Protein AF-A0A2E5R6F6-F1 (afdb_monomer_lite)

Sequence (595 aa):
MSEFTCKECGKKYKREFYYKKHLKEKHGIDIDEEEEKDIRYTVADFFCGAGGFSEGFYQAGFEVVISVDNWKPAIETHDLNHPNCNAILMNILDLDTPEKIDQYIPDTDIIIGSPPCISFSNSNKSGKADKTLGIKLINQYLKIVLWKLNKGKCKYWIMENVPNSIDYIKDKYTWKELGLPGSGPDLKVPIKEKLLASDYGAPQDRIRAVCGNFPLPEITKKKLKIVDIFNMLGPPLNNTKDKFIDILYNKEITNITDHLYDTEIREIDWKKSKQLKTDHGYMGKMSFPDDTNRPSRTVMATMSSSTRESIIFNKEEEDNKYRTPTIRELSCFMGFPLEYQFSGNNDTTKHKQIGNAVCPPLAKALGISILKKDNINIKNPLERDIKQADYNLNGRKLKIKEISKKSIYSKYHLHVPYLKINQFRVELENLNSNIFKYKNITDIQKELTNNNIIFNKNDKKEFLTYKLLDIIDNPFEWNVLIHKGSGKKAKKCYITFNDLDKYLKDINLDEIKNKLPSIKIDPLQFQKANCRIETNYINPDNLLEKIKLLVEEYCNDTNLTDIIECKDLFNNDNIIIPKKIILAQYLIDYFLNKD

Foldseek 3Di:
DDWDADPVPRDIDPDVVVVQVCCCVPVVDDDDPPCPDLDAFEEEEELCFLNQLVLLLLQLAHHDAEYEDQDVLRLVLNCLVNVNHHYDNDDLVVCVALVSLVVHPPQTQEYEYEQDPLQFDPVPPVPPRDNVVSVSSVLSSVLSVQSSVVVVNHDWYKYKYAPRCLVVDDQWDACVNSPYPDHDDIFGWPDWDWDAVQQLAFLERGIIIMIIDAFDFHGDPDGHFLVNVCVQPPAQAPDPDQWGQWPQQRDIDRDFFWRNEDQWAAPQQLVQLQCQQDQVVQVDHADVQHDRGGRHYQQALADGSRHPNFHKDAHPPDPPIIGGHILQSLCSSLPHTSLRDRDDDDPSSSSNSSNSHHRSSSSNRRSNRRCVVVVHDRDGRDDDDSDDDPHGNRPDYDPHDDDDFDQPPDWDKDWDGPQAPPQKTKIKTLVPWPLPVQDDQVSLVVVCVVVVHDDDPPDDSRRSSVSSCVPRPLPRDIWMWIWGHDDPPIRIDTCDLVNLVVVCVVDDPVVLLVPADEDDDDPDVPVVPSRDPDDDDDDPVVVVNLLRHVCNVPVPPDDPVCLSVPSDWDDDDPDTDRSVVSSVSVVVVVVVVPD

Secondary structure (DSSP, 8-state):
-PPEE-TTT--EESSHHHHHHHHHHHH-----TT-------EEEEET-TTTHHHHHHHTTT-EEEEEEES-HHHHHHHHHH-TTSEEEE--GGG--SHHHHHHHS---SEEEE----TTT-GGGTTS---HHHHHHHHHHHHHHHHHHHTTS---EEEEEE-TTSGGG--SEE-TTTTT-SS--PPEE--EEEEEEGGGGT-SEE-EEEEEEE-PPPPPPS----HHHHHHHH--SSS---S-EE-TTT--EE---SSSSSB-BPPHHHHHHHHHHHHS-TTS----SSPPSSSPEE---SS--SSSSS---EEETTEEEEEEPPPHHHHHHHHT--TT----SSSHHHHHHHHHHSPPHHHHHHHHHHHHHHTTPPPPPPPP---PPPS---TTPBP-----PPPPTT---EEEPTT---TTEEEEEE-TT-GGGG--SHHHHHHHHHHTT----TT--HHHHHHHHHHHH-SS--PEEEEEESSGGGSEEEEE-HHHHHHHGGGS-HHHHHTT-------STTGGGTTT----PPPPHHHHHHHHHHHHHHHSSSS-HHHHHS--PEEEETTEEEEHHHHHHHHHHHHHHS--

Structure (mmCIF, N/CA/C/O backbone):
data_AF-A0A2E5R6F6-F1
#
_entry.id   AF-A0A2E5R6F6-F1
#
loop_
_atom_site.group_PDB
_atom_site.id
_atom_site.type_symbol
_atom_site.label_atom_id
_atom_site.label_alt_id
_atom_site.label_comp_id
_atom_site.label_asym_id
_atom_site.label_entity_id
_atom_site.label_seq_id
_atom_site.pdbx_PDB_ins_code
_atom_site.Cartn_x
_atom_site.Cartn_y
_atom_site.Cartn_z
_atom_site.occupancy
_atom_site.B_iso_or_equiv
_atom_site.auth_seq_id
_atom_site.auth_comp_id
_atom_site.auth_asym_id
_atom_site.auth_atom_id
_atom_site.pdbx_PDB_model_num
ATOM 1 N N . MET A 1 1 ? -25.850 26.510 12.304 1.00 48.97 1 MET A N 1
ATOM 2 C CA . MET A 1 1 ? -26.650 25.700 13.252 1.00 48.97 1 MET A CA 1
ATOM 3 C C . MET A 1 1 ? -28.067 26.240 13.241 1.00 48.97 1 MET A C 1
ATOM 5 O O . MET A 1 1 ? -28.217 27.455 13.259 1.00 48.97 1 MET A O 1
ATOM 9 N N . SER A 1 2 ? -29.071 25.373 13.174 1.00 56.44 2 SER A N 1
ATOM 10 C CA . SER A 1 2 ? -30.489 25.737 13.266 1.00 56.44 2 SER A CA 1
ATOM 11 C C . SER A 1 2 ? -30.874 26.127 14.701 1.00 56.44 2 SER A C 1
ATOM 13 O O . SER A 1 2 ? -30.396 25.527 15.664 1.00 56.44 2 SER A O 1
ATOM 15 N N . GLU A 1 3 ? -31.744 27.132 14.852 1.00 73.81 3 GLU A N 1
ATOM 16 C CA . GLU A 1 3 ? -32.412 27.429 16.125 1.00 73.81 3 GLU A CA 1
ATOM 17 C C . GLU A 1 3 ? -33.819 26.827 16.124 1.00 73.81 3 GLU A C 1
ATOM 19 O O . GLU A 1 3 ? -34.647 27.154 15.276 1.00 73.81 3 GLU A O 1
ATOM 24 N N . PHE A 1 4 ? -34.103 25.976 17.105 1.00 77.69 4 PHE A N 1
ATOM 25 C CA . PHE A 1 4 ? -35.397 25.328 17.282 1.00 77.69 4 PHE A CA 1
ATOM 26 C C . PHE A 1 4 ? -36.217 26.144 18.281 1.00 77.69 4 PHE A C 1
ATOM 28 O O . PHE A 1 4 ? -35.769 26.360 19.407 1.00 77.69 4 PHE A O 1
ATOM 35 N N . THR A 1 5 ? -37.396 26.622 17.883 1.00 83.69 5 THR A N 1
ATOM 36 C CA . THR A 1 5 ? -38.276 27.419 18.756 1.00 83.69 5 THR A CA 1
ATOM 37 C C . THR A 1 5 ? -39.478 26.580 19.166 1.00 83.69 5 THR A C 1
ATOM 39 O O . THR A 1 5 ? -40.201 26.085 18.304 1.00 83.69 5 THR A O 1
ATOM 42 N N . CYS A 1 6 ? -39.702 26.426 20.471 1.00 74.38 6 CYS A N 1
ATOM 43 C CA . CYS A 1 6 ? -40.884 25.745 20.984 1.00 74.38 6 CYS A CA 1
ATOM 44 C C . CYS A 1 6 ? -42.134 26.591 20.725 1.00 74.38 6 CYS A C 1
ATOM 46 O O . CYS A 1 6 ? -42.214 27.725 21.199 1.00 74.38 6 CYS A O 1
ATOM 48 N N . LYS A 1 7 ? -43.103 26.038 19.987 1.00 79.19 7 LYS A N 1
ATOM 49 C CA . LYS A 1 7 ? -44.353 26.733 19.639 1.00 79.19 7 LYS A CA 1
ATOM 50 C C . LYS A 1 7 ? -45.212 27.033 20.874 1.00 79.19 7 LYS A C 1
ATOM 52 O O . LYS A 1 7 ? -45.780 28.113 20.955 1.00 79.19 7 LYS A O 1
ATOM 57 N N . GLU A 1 8 ? -45.191 26.143 21.865 1.00 74.56 8 GLU A N 1
ATOM 58 C CA . GLU A 1 8 ? -46.005 26.243 23.086 1.00 74.56 8 GLU A CA 1
ATOM 59 C C . GLU A 1 8 ? -45.511 27.292 24.095 1.00 74.56 8 GLU A C 1
ATOM 61 O O . GLU A 1 8 ? -46.284 27.772 24.920 1.00 74.56 8 GLU A O 1
ATOM 66 N N . CYS A 1 9 ? -44.215 27.629 24.093 1.00 81.56 9 CYS A N 1
ATOM 67 C CA . CYS A 1 9 ? -43.615 28.471 25.142 1.00 81.56 9 CYS A CA 1
ATOM 68 C C . CYS A 1 9 ? -42.614 29.529 24.643 1.00 81.56 9 CYS A C 1
ATOM 70 O O . CYS A 1 9 ? -41.976 30.207 25.450 1.00 81.56 9 CYS A O 1
ATOM 72 N N . GLY A 1 10 ? -42.409 29.641 23.327 1.00 79.81 10 GLY A N 1
ATOM 73 C CA . GLY A 1 10 ? -41.510 30.610 22.689 1.00 79.81 10 GLY A CA 1
ATOM 74 C C . GLY A 1 10 ? -40.007 30.398 22.926 1.00 79.81 10 GLY A C 1
ATOM 75 O O . GLY A 1 10 ? -39.193 31.124 22.353 1.00 79.81 10 GLY A O 1
ATOM 76 N N . LYS A 1 11 ? -39.593 29.424 23.751 1.00 73.56 11 LYS A N 1
ATOM 77 C CA . LYS A 1 11 ? -38.170 29.204 24.061 1.00 73.56 11 LYS A CA 1
ATOM 78 C C . LYS A 1 11 ? -37.391 28.697 22.851 1.00 73.56 11 LYS A C 1
ATOM 80 O O . LYS A 1 11 ? -37.807 27.757 22.174 1.00 73.56 11 LYS A O 1
ATOM 85 N N . LYS A 1 12 ? -36.220 29.300 22.635 1.00 80.19 12 LYS A N 1
ATOM 86 C CA . LYS A 1 12 ? -35.262 28.945 21.584 1.00 80.19 12 LYS A CA 1
ATOM 87 C C . LYS A 1 12 ? -34.166 28.014 22.096 1.00 80.19 12 LYS A C 1
ATOM 89 O O . LYS A 1 12 ? -33.599 28.236 23.163 1.00 80.19 12 LYS A O 1
ATOM 94 N N . TYR A 1 13 ? -33.809 27.031 21.277 1.00 77.81 13 TYR A N 1
ATOM 95 C CA . TYR A 1 13 ? -32.800 26.014 21.556 1.00 77.81 13 TYR A CA 1
ATOM 96 C C . TYR A 1 13 ? -31.814 25.916 20.389 1.00 77.81 13 TYR A C 1
ATOM 98 O O . TYR A 1 13 ? -32.203 25.660 19.253 1.00 77.81 13 TYR A O 1
ATOM 106 N N . LYS A 1 14 ? -30.514 26.073 20.669 1.00 68.56 14 LYS A N 1
ATOM 107 C CA . LYS A 1 14 ? -29.436 25.996 19.657 1.00 68.56 14 LYS A CA 1
ATOM 108 C C . LYS A 1 14 ? -28.988 24.564 19.319 1.00 68.56 14 LYS A C 1
ATOM 110 O O . LYS A 1 14 ? -28.033 24.375 18.572 1.00 68.56 14 LYS A O 1
ATOM 115 N N . ARG A 1 15 ? -29.640 23.557 19.910 1.00 61.88 15 ARG A N 1
ATOM 116 C CA . ARG A 1 15 ? -29.484 22.127 19.606 1.00 61.88 15 ARG A CA 1
ATOM 117 C C . ARG A 1 15 ? -30.831 21.441 19.780 1.00 61.88 15 ARG A C 1
ATOM 119 O O . ARG A 1 15 ? -31.467 21.604 20.822 1.00 61.88 15 ARG A O 1
ATOM 126 N N . GLU A 1 16 ? -31.207 20.636 18.798 1.00 75.44 16 GLU A N 1
ATOM 127 C CA . GLU A 1 16 ? -32.473 19.903 18.752 1.00 75.44 16 GLU A CA 1
ATOM 128 C C . GLU A 1 16 ? -32.701 19.015 19.981 1.00 75.44 16 GLU A C 1
ATOM 130 O O . GLU A 1 16 ? -33.800 18.986 20.522 1.00 75.44 16 GLU A O 1
ATOM 135 N N . PHE A 1 17 ? -31.648 18.368 20.494 1.00 69.31 17 PHE A N 1
ATOM 136 C CA . PHE A 1 17 ? -31.716 17.532 21.697 1.00 69.31 17 PHE A CA 1
ATOM 137 C C . PHE A 1 17 ? -32.341 18.252 22.903 1.00 69.31 17 PHE A C 1
ATOM 139 O O . PHE A 1 17 ? -33.172 17.672 23.595 1.00 69.31 17 PHE A O 1
ATOM 146 N N . TYR A 1 18 ? -31.995 19.522 23.145 1.00 70.12 18 TYR A N 1
ATOM 147 C CA . TYR A 1 18 ? -32.580 20.283 24.255 1.00 70.12 18 TYR A CA 1
ATOM 148 C C . TYR A 1 18 ? -34.036 20.687 23.987 1.00 70.12 18 TYR A C 1
ATOM 150 O O . TYR A 1 18 ? -34.795 20.853 24.938 1.00 70.12 18 TYR A O 1
ATOM 158 N N . TYR A 1 19 ? -34.434 20.803 22.717 1.00 80.31 19 TYR A N 1
ATOM 159 C CA . TYR A 1 19 ? -35.819 21.042 22.321 1.00 80.31 19 TYR A CA 1
ATOM 160 C C . TYR A 1 19 ? -36.676 19.773 22.461 1.00 80.31 19 TYR A C 1
ATOM 162 O O . TYR A 1 19 ? -37.652 19.800 23.208 1.00 80.31 19 TYR A O 1
ATOM 170 N N . LYS A 1 20 ? -36.263 18.645 21.857 1.00 71.62 20 LYS A N 1
ATOM 171 C CA . LYS A 1 20 ? -36.901 17.322 22.022 1.00 71.62 20 LYS A CA 1
ATOM 172 C C . LYS A 1 20 ? -37.016 16.952 23.515 1.00 71.62 20 LYS A C 1
ATOM 174 O O . LYS A 1 20 ? -38.093 16.590 23.979 1.00 71.62 20 LYS A O 1
ATOM 179 N N . LYS A 1 21 ? -35.955 17.171 24.309 1.00 73.69 21 LYS A N 1
ATOM 180 C CA . LYS A 1 21 ? -35.983 16.995 25.774 1.00 73.69 21 LYS A CA 1
ATOM 181 C C . LYS A 1 21 ? -37.002 17.914 26.471 1.00 73.69 21 LYS A C 1
ATOM 183 O O . LYS A 1 21 ? -37.737 17.451 27.338 1.00 73.69 21 LYS A O 1
ATOM 188 N N . HIS A 1 22 ? -37.062 19.197 26.106 1.00 79.38 22 HIS A N 1
ATOM 189 C CA . HIS A 1 22 ? -38.002 20.147 26.706 1.00 79.38 22 HIS A CA 1
ATOM 190 C C . HIS A 1 22 ? -39.470 19.801 26.414 1.00 79.38 22 HIS A C 1
ATOM 192 O O . HIS A 1 22 ? -40.296 19.921 27.318 1.00 79.38 22 HIS A O 1
ATOM 198 N N . LEU A 1 23 ? -39.789 19.341 25.198 1.00 78.19 23 LEU A N 1
ATOM 199 C CA . LEU A 1 23 ? -41.136 18.880 24.844 1.00 78.19 23 LEU A CA 1
ATOM 200 C C . LEU A 1 23 ? -41.586 17.726 25.750 1.00 78.19 23 LEU A C 1
ATOM 202 O O . LEU A 1 23 ? -42.640 17.833 26.381 1.00 78.19 23 LEU A O 1
ATOM 206 N N . LYS A 1 24 ? -40.749 16.695 25.920 1.00 77.19 24 LYS A N 1
ATOM 207 C CA . LYS A 1 24 ? -41.048 15.569 26.818 1.00 77.19 24 LYS A CA 1
ATOM 208 C C . LYS A 1 24 ? -41.180 16.009 28.284 1.00 77.19 24 LYS A C 1
ATOM 210 O O . LYS A 1 24 ? -42.174 15.698 28.929 1.00 77.19 24 LYS A O 1
ATOM 215 N N . GLU A 1 25 ? -40.232 16.794 28.807 1.00 79.38 25 GLU A N 1
ATOM 216 C CA . GLU A 1 25 ? -40.215 17.215 30.224 1.00 79.38 25 GLU A CA 1
ATOM 217 C C . GLU A 1 25 ? -41.275 18.263 30.619 1.00 79.38 25 GLU A C 1
ATOM 219 O O . GLU A 1 25 ? -41.544 18.422 31.812 1.00 79.38 25 GLU A O 1
ATOM 224 N N . LYS A 1 26 ? -41.834 19.033 29.673 1.00 83.06 26 LYS A N 1
ATOM 225 C CA . LYS A 1 26 ? -42.786 20.121 29.988 1.00 83.06 26 LYS A CA 1
ATOM 226 C C . LYS A 1 26 ? -44.141 20.057 29.306 1.00 83.06 26 LYS A C 1
ATOM 228 O O . LYS A 1 26 ? -45.059 20.692 29.814 1.00 83.06 26 LYS A O 1
ATOM 233 N N . HIS A 1 27 ? -44.274 19.304 28.223 1.00 80.31 27 HIS A N 1
ATOM 234 C CA . HIS A 1 27 ? -45.523 19.198 27.471 1.00 80.31 27 HIS A CA 1
ATOM 235 C C . HIS A 1 27 ? -46.036 17.752 27.383 1.00 80.31 27 HIS A C 1
ATOM 237 O O . HIS A 1 27 ? -47.132 17.540 26.880 1.00 80.31 27 HIS A O 1
ATOM 243 N N . GLY A 1 28 ? -45.278 16.763 27.882 1.00 75.50 28 GLY A N 1
ATOM 244 C CA . GLY A 1 28 ? -45.665 15.346 27.842 1.00 75.50 28 GLY A CA 1
ATOM 245 C C . GLY A 1 28 ? -45.705 14.755 26.430 1.00 75.50 28 GLY A C 1
ATOM 246 O O . GLY A 1 28 ? -46.181 13.640 26.253 1.00 75.50 28 GLY A O 1
ATOM 247 N N . ILE A 1 29 ? -45.213 15.500 25.436 1.00 72.31 29 ILE A N 1
ATOM 248 C CA . ILE A 1 29 ? -45.151 15.073 24.042 1.00 72.31 29 ILE A CA 1
ATOM 249 C C . ILE A 1 29 ? -43.945 14.150 23.909 1.00 72.31 29 ILE A C 1
ATOM 251 O O . ILE A 1 29 ? -42.802 14.617 23.858 1.00 72.31 29 ILE A O 1
ATOM 255 N N . ASP A 1 30 ? -44.211 12.850 23.858 1.00 56.91 30 ASP A N 1
ATOM 256 C CA . ASP A 1 30 ? -43.298 11.931 23.197 1.00 56.91 30 ASP A CA 1
ATOM 257 C C . ASP A 1 30 ? -43.394 12.114 21.680 1.00 56.91 30 ASP A C 1
ATOM 259 O O . ASP A 1 30 ? -44.448 12.429 21.128 1.00 56.91 30 ASP A O 1
ATOM 263 N N . ILE A 1 31 ? -42.245 11.990 21.025 1.00 62.41 31 ILE A N 1
ATOM 264 C CA . ILE A 1 31 ? -42.116 11.972 19.570 1.00 62.41 31 ILE A CA 1
ATOM 265 C C . ILE A 1 31 ? -41.752 10.526 19.261 1.00 62.41 31 ILE A C 1
ATOM 267 O O . ILE A 1 31 ? -40.707 10.074 19.730 1.00 62.41 31 ILE A O 1
ATOM 271 N N . ASP A 1 32 ? -42.652 9.817 18.579 1.00 46.94 32 ASP A N 1
ATOM 272 C CA . ASP A 1 32 ? -42.696 8.351 18.566 1.00 46.94 32 ASP A CA 1
ATOM 273 C C . ASP A 1 32 ? -41.395 7.661 18.118 1.00 46.94 32 ASP A C 1
ATOM 275 O O . ASP A 1 32 ? -40.579 8.200 17.362 1.00 46.94 32 ASP A O 1
ATOM 279 N N . GLU A 1 33 ? -41.212 6.434 18.611 1.00 46.69 33 GLU A N 1
ATOM 280 C CA . GLU A 1 33 ? -39.986 5.639 18.496 1.00 46.69 33 GLU A CA 1
ATOM 281 C C . GLU A 1 33 ? -39.770 5.029 17.095 1.00 46.69 33 GLU A C 1
ATOM 283 O O . GLU A 1 33 ? -39.700 3.813 16.949 1.00 46.69 33 GLU A O 1
ATOM 288 N N . GLU A 1 34 ? -39.597 5.859 16.059 1.00 38.50 34 GLU A N 1
ATOM 289 C CA . GLU A 1 34 ? -39.063 5.392 14.763 1.00 38.50 34 GLU A CA 1
ATOM 290 C C . GLU A 1 34 ? -38.005 6.315 14.114 1.00 38.50 34 GLU A C 1
ATOM 292 O O . GLU A 1 34 ? -37.638 6.156 12.952 1.00 38.50 34 GLU A O 1
ATOM 297 N N . GLU A 1 35 ? -37.382 7.207 14.896 1.00 38.53 35 GLU A N 1
ATOM 298 C CA . GLU A 1 35 ? -35.980 7.578 14.638 1.00 38.53 35 GLU A CA 1
ATOM 299 C C . GLU A 1 35 ? -35.060 6.467 15.193 1.00 38.53 35 GLU A C 1
ATOM 301 O O . GLU A 1 35 ? -34.463 6.625 16.266 1.00 38.53 35 GLU A O 1
ATOM 306 N N . GLU A 1 36 ? -34.889 5.354 14.455 1.00 42.25 36 GLU A N 1
ATOM 307 C CA . GLU A 1 36 ? -33.694 4.506 14.627 1.00 42.25 36 GLU A CA 1
ATOM 308 C C . GLU A 1 36 ? -32.490 5.391 14.289 1.00 42.25 36 GLU A C 1
ATOM 310 O O . GLU A 1 36 ? -32.128 5.574 13.125 1.00 42.25 36 GLU A O 1
ATOM 315 N N . LYS A 1 37 ? -31.915 6.033 15.316 1.00 43.56 37 LYS A N 1
ATOM 316 C CA . LYS A 1 37 ? -30.793 6.961 15.151 1.00 43.56 37 LYS A CA 1
ATOM 317 C C . LYS A 1 37 ? -29.739 6.306 14.279 1.00 43.56 37 LYS A C 1
ATOM 319 O O . LYS A 1 37 ? -29.372 5.156 14.527 1.00 43.56 37 LYS A O 1
ATOM 324 N N . ASP A 1 38 ? -29.186 7.066 13.334 1.00 57.81 38 ASP A N 1
ATOM 325 C CA . ASP A 1 38 ? -28.107 6.586 12.475 1.00 57.81 38 ASP A CA 1
ATOM 326 C C . ASP A 1 38 ? -26.776 6.485 13.250 1.00 57.81 38 ASP A C 1
ATOM 328 O O . ASP A 1 38 ? -25.795 7.173 12.983 1.00 57.81 38 ASP A O 1
ATOM 332 N N . ILE A 1 39 ? -26.764 5.624 14.271 1.00 71.75 39 ILE A N 1
ATOM 333 C CA . ILE A 1 39 ? -25.604 5.264 15.064 1.00 71.75 39 ILE A CA 1
ATOM 334 C C . ILE A 1 39 ? -24.675 4.518 14.119 1.00 71.75 39 ILE A C 1
ATOM 336 O O . ILE A 1 39 ? -24.951 3.393 13.687 1.00 71.75 39 ILE A O 1
ATOM 340 N N . ARG A 1 40 ? -23.584 5.193 13.784 1.00 89.94 40 ARG A N 1
ATOM 341 C CA . ARG A 1 40 ? -22.429 4.649 13.087 1.00 89.94 40 ARG A CA 1
ATOM 342 C C . ARG A 1 40 ? -21.291 4.585 14.082 1.00 89.94 40 ARG A C 1
ATOM 344 O O . ARG A 1 40 ? -21.157 5.439 14.956 1.00 89.94 40 ARG A O 1
ATOM 351 N N . TYR A 1 41 ? -20.478 3.550 13.963 1.00 95.75 41 TYR A N 1
ATOM 352 C CA . TYR A 1 41 ? -19.262 3.461 14.751 1.00 95.75 41 TYR A CA 1
ATOM 353 C C . TYR A 1 41 ? -18.222 4.442 14.216 1.00 95.75 41 TYR A C 1
ATOM 355 O O . TYR A 1 41 ? -17.967 4.504 13.011 1.00 95.75 41 TYR A O 1
ATOM 363 N N . THR A 1 42 ? -17.644 5.210 15.137 1.00 97.19 42 THR A N 1
ATOM 364 C CA . THR A 1 42 ? -16.679 6.269 14.837 1.00 97.19 42 THR A CA 1
ATOM 365 C C . THR A 1 42 ? -15.251 5.729 14.852 1.00 97.19 42 THR A C 1
ATOM 367 O O . THR A 1 42 ? -14.877 4.969 15.749 1.00 97.19 42 THR A O 1
ATOM 370 N N . VAL A 1 43 ? -14.446 6.119 13.863 1.00 98.31 43 VAL A N 1
ATOM 371 C CA . VAL A 1 43 ? -13.118 5.547 13.591 1.00 98.31 43 VAL A CA 1
ATOM 372 C C . VAL A 1 43 ? -12.037 6.627 13.590 1.00 98.31 43 VAL A C 1
ATOM 374 O O . VAL A 1 43 ? -12.220 7.690 12.992 1.00 98.31 43 VAL A O 1
ATOM 377 N N . ALA A 1 44 ? -10.901 6.328 14.223 1.00 98.50 44 ALA A N 1
ATOM 378 C CA . ALA A 1 44 ? -9.656 7.087 14.105 1.00 98.50 44 ALA A CA 1
ATOM 379 C C . ALA A 1 44 ? -8.600 6.279 13.329 1.00 98.50 44 ALA A C 1
ATOM 381 O O . ALA A 1 44 ? -8.295 5.154 13.726 1.00 98.50 44 ALA A O 1
ATOM 382 N N . ASP A 1 45 ? -8.039 6.845 12.254 1.00 98.62 45 ASP A N 1
ATOM 383 C CA . ASP A 1 45 ? -7.042 6.192 11.385 1.00 98.62 45 ASP A CA 1
ATOM 384 C C . ASP A 1 45 ? -5.642 6.821 11.542 1.00 98.62 45 ASP A C 1
ATOM 386 O O . ASP A 1 45 ? -5.437 8.004 11.269 1.00 98.62 45 ASP A O 1
ATOM 390 N N . PHE A 1 46 ? -4.661 6.040 11.998 1.00 98.44 46 PHE A N 1
ATOM 391 C CA . PHE A 1 46 ? -3.286 6.489 12.242 1.00 98.44 46 PHE A CA 1
ATOM 392 C C . PHE A 1 46 ? -2.310 5.929 11.206 1.00 98.44 46 PHE A C 1
ATOM 394 O O . PHE A 1 46 ? -2.296 4.733 10.924 1.00 98.44 46 PHE A O 1
ATOM 401 N N . PHE A 1 47 ? -1.423 6.778 10.684 1.00 97.69 47 PHE A N 1
ATOM 402 C CA . PHE A 1 47 ? -0.668 6.487 9.458 1.00 97.69 47 PHE A CA 1
ATOM 403 C C . PHE A 1 47 ? -1.619 6.158 8.296 1.00 97.69 47 PHE A C 1
ATOM 405 O O . PHE A 1 47 ? -1.390 5.206 7.542 1.00 97.69 47 PHE A O 1
ATOM 412 N N . CYS A 1 48 ? -2.711 6.924 8.194 1.00 97.56 48 CYS A N 1
ATOM 413 C CA . CYS A 1 48 ? -3.793 6.710 7.232 1.00 97.56 48 CYS A CA 1
ATOM 414 C C . CYS A 1 48 ? -3.306 6.761 5.774 1.00 97.56 48 CYS A C 1
ATOM 416 O O . CYS A 1 48 ? -3.964 6.242 4.866 1.00 97.56 48 CYS A O 1
ATOM 418 N N . GLY A 1 49 ? -2.157 7.407 5.528 1.00 97.12 49 GLY A N 1
ATOM 419 C CA . GLY A 1 49 ? -1.642 7.685 4.200 1.00 97.12 49 GLY A CA 1
ATOM 420 C C . GLY A 1 49 ? -2.714 8.340 3.333 1.00 97.12 49 GLY A C 1
ATOM 421 O O . GLY A 1 49 ? -3.389 9.274 3.749 1.00 97.12 49 GLY A O 1
ATOM 422 N N . ALA A 1 50 ? -2.883 7.811 2.123 1.00 96.31 50 ALA A N 1
ATOM 423 C CA . ALA A 1 50 ? -3.904 8.233 1.168 1.00 96.31 50 ALA A CA 1
ATOM 424 C C . ALA A 1 50 ? -5.256 7.516 1.389 1.00 96.31 50 ALA A C 1
ATOM 426 O O . ALA A 1 50 ? -5.872 7.059 0.433 1.00 96.31 50 ALA A O 1
ATOM 427 N N . GLY A 1 51 ? -5.659 7.329 2.651 1.00 97.56 51 GLY A N 1
ATOM 428 C CA . GLY A 1 51 ? -6.998 6.879 3.049 1.00 97.56 51 GLY A CA 1
ATOM 429 C C . GLY A 1 51 ? -7.368 5.421 2.752 1.00 97.56 51 GLY A C 1
ATOM 430 O O . GLY A 1 51 ? -8.537 5.071 2.833 1.00 97.56 51 GLY A O 1
ATOM 431 N N . GLY A 1 52 ? -6.422 4.528 2.443 1.00 98.06 52 GLY A N 1
ATOM 432 C CA . GLY A 1 52 ? -6.754 3.136 2.080 1.00 98.06 52 GLY A CA 1
ATOM 433 C C . GLY A 1 52 ? -7.386 2.289 3.196 1.00 98.06 52 GLY A C 1
ATOM 434 O O . GLY A 1 52 ? -8.131 1.353 2.904 1.00 98.06 52 GLY A O 1
ATOM 435 N N . PHE A 1 53 ? -7.109 2.605 4.468 1.00 98.12 53 PHE A N 1
ATOM 436 C CA . PHE A 1 53 ? -7.730 1.935 5.620 1.00 98.12 53 PHE A CA 1
ATOM 437 C C . PHE A 1 53 ? -9.081 2.598 5.948 1.00 98.12 53 PHE A C 1
ATOM 439 O O . PHE A 1 53 ? -10.108 1.912 5.975 1.00 98.12 53 PHE A O 1
ATOM 446 N N . SER A 1 54 ? -9.084 3.935 6.059 1.00 98.38 54 SER A N 1
ATOM 447 C CA . SER A 1 54 ? -10.269 4.809 6.108 1.00 98.38 54 SER A CA 1
ATOM 448 C C . SER A 1 54 ? -11.359 4.421 5.098 1.00 98.38 54 SER A C 1
ATOM 450 O O . SER A 1 54 ? -12.498 4.191 5.494 1.00 98.38 54 SER A O 1
ATOM 452 N N . GLU A 1 55 ? -11.026 4.294 3.808 1.00 98.44 55 GLU A N 1
ATOM 453 C CA . GLU A 1 55 ? -11.977 3.982 2.731 1.00 98.44 55 GLU A CA 1
ATOM 454 C C . GLU A 1 55 ? -12.670 2.640 2.945 1.00 98.44 55 GLU A C 1
ATOM 456 O O . GLU A 1 55 ? -13.872 2.544 2.732 1.00 98.44 55 GLU A O 1
ATOM 461 N N . GLY A 1 56 ? -11.964 1.611 3.420 1.00 98.19 56 GLY A N 1
ATOM 462 C CA . GLY A 1 56 ? -12.600 0.328 3.706 1.00 98.19 56 GLY A CA 1
ATOM 463 C C . GLY A 1 56 ? -13.624 0.415 4.838 1.00 98.19 56 GLY A C 1
ATOM 464 O O . GLY A 1 56 ? -14.734 -0.094 4.696 1.00 98.19 56 GLY A O 1
ATOM 465 N N . PHE A 1 57 ? -13.289 1.105 5.932 1.00 98.31 57 PHE A N 1
ATOM 466 C CA . PHE A 1 57 ? -14.214 1.307 7.053 1.00 98.31 57 PHE A CA 1
ATOM 467 C C . PHE A 1 57 ? -15.411 2.183 6.660 1.00 98.31 57 PHE A C 1
ATOM 469 O O . PHE A 1 57 ? -16.556 1.803 6.901 1.00 98.31 57 PHE A O 1
ATOM 476 N N . TYR A 1 58 ? -15.175 3.293 5.964 1.00 97.38 58 TYR A N 1
ATOM 477 C CA . TYR A 1 58 ? -16.225 4.127 5.375 1.00 97.38 58 TYR A CA 1
ATOM 478 C C . TYR A 1 58 ? -17.154 3.308 4.451 1.00 97.38 58 TYR A C 1
ATOM 480 O O . TYR A 1 58 ? -18.374 3.336 4.608 1.00 97.38 58 TYR A O 1
ATOM 488 N N . GLN A 1 59 ? -16.594 2.464 3.576 1.00 96.81 59 GLN A N 1
ATOM 489 C CA . GLN A 1 59 ? -17.346 1.555 2.700 1.00 96.81 59 GLN A CA 1
ATOM 490 C C . GLN A 1 59 ? -18.045 0.396 3.434 1.00 96.81 59 GLN A C 1
ATOM 492 O O . GLN A 1 59 ? -18.834 -0.317 2.811 1.00 96.81 59 GLN A O 1
ATOM 497 N N . ALA A 1 60 ? -17.770 0.182 4.723 1.00 96.25 60 ALA A N 1
ATOM 498 C CA . ALA A 1 60 ? -18.517 -0.715 5.608 1.00 96.25 60 ALA A CA 1
ATOM 499 C C . ALA A 1 60 ? -19.614 0.016 6.418 1.00 96.25 60 ALA A C 1
ATOM 501 O O . ALA A 1 60 ? -20.283 -0.616 7.230 1.00 96.25 60 ALA A O 1
ATOM 502 N N . GLY A 1 61 ? -19.802 1.325 6.202 1.00 95.44 61 GLY A N 1
ATOM 503 C CA . GLY A 1 61 ? -20.841 2.147 6.835 1.00 95.44 61 GLY A CA 1
ATOM 504 C C . GLY A 1 61 ? -20.385 2.958 8.055 1.00 95.44 61 GLY A C 1
ATOM 505 O O . GLY A 1 61 ? -21.214 3.641 8.660 1.00 95.44 61 GLY A O 1
ATOM 506 N N . PHE A 1 62 ? -19.099 2.906 8.417 1.00 96.25 62 PHE A N 1
ATOM 507 C CA . PHE A 1 62 ? -18.531 3.614 9.571 1.00 96.25 62 PHE A CA 1
ATOM 508 C C . PHE A 1 62 ? -18.313 5.108 9.291 1.00 96.25 62 PHE A C 1
ATOM 510 O O . PHE A 1 62 ? -18.160 5.531 8.145 1.00 96.25 62 PHE A O 1
ATOM 517 N N . GLU A 1 63 ? -18.225 5.901 10.357 1.00 95.56 63 GLU A N 1
ATOM 518 C CA . GLU A 1 63 ? -17.856 7.316 10.293 1.00 95.56 63 GLU A CA 1
ATOM 519 C C . GLU A 1 63 ? -16.364 7.475 10.628 1.00 95.56 63 GLU A C 1
ATOM 521 O O . GLU A 1 63 ? -15.945 7.275 11.769 1.00 95.56 63 GLU A O 1
ATOM 526 N N . VAL A 1 64 ? -15.532 7.820 9.642 1.00 96.19 64 VAL A N 1
ATOM 527 C CA . VAL A 1 64 ? -14.118 8.150 9.888 1.00 96.19 64 VAL A CA 1
ATOM 528 C C . VAL A 1 64 ? -14.051 9.612 10.324 1.00 96.19 64 VAL A C 1
ATOM 530 O O . VAL A 1 64 ? -14.215 10.508 9.502 1.00 96.19 64 VAL A O 1
ATOM 533 N N . VAL A 1 65 ? -13.863 9.850 11.625 1.00 95.50 65 VAL A N 1
ATOM 534 C CA . VAL A 1 65 ? -13.959 11.199 12.221 1.00 95.50 65 VAL A CA 1
ATOM 535 C C . VAL A 1 65 ? -12.617 11.924 12.272 1.00 95.50 65 VAL A C 1
ATOM 537 O O . VAL A 1 65 ? -12.572 13.154 12.274 1.00 95.50 65 VAL A O 1
ATOM 540 N N . ILE A 1 66 ? -11.515 11.173 12.320 1.00 97.00 66 ILE A N 1
ATOM 541 C CA . ILE A 1 66 ? -10.155 11.711 12.362 1.00 97.00 66 ILE A CA 1
ATOM 542 C C . ILE A 1 66 ? -9.185 10.795 11.618 1.00 97.00 66 ILE A C 1
ATOM 544 O O . ILE A 1 66 ? -9.319 9.568 11.634 1.00 97.00 66 ILE A O 1
ATOM 548 N N . SER A 1 67 ? -8.185 11.387 10.975 1.00 98.00 67 SER A N 1
ATOM 549 C CA . SER A 1 67 ? -7.099 10.665 10.314 1.00 98.00 67 SER A CA 1
ATOM 550 C C . SER A 1 67 ? -5.777 11.409 10.490 1.00 98.00 67 SER A C 1
ATOM 552 O O . SER A 1 67 ? -5.756 12.635 10.463 1.00 98.00 67 SER A O 1
ATOM 554 N N . VAL A 1 68 ? -4.674 10.695 10.725 1.00 97.94 68 VAL A N 1
ATOM 555 C CA . VAL A 1 68 ? -3.377 11.296 11.084 1.00 97.94 68 VAL A CA 1
ATOM 556 C C . VAL A 1 68 ? -2.243 10.683 10.267 1.00 97.94 68 VAL A C 1
ATOM 558 O O . VAL A 1 68 ? -1.998 9.479 10.340 1.00 97.94 68 VAL A O 1
ATOM 561 N N . ASP A 1 69 ? -1.491 11.520 9.554 1.00 98.06 69 ASP A N 1
ATOM 562 C CA . ASP A 1 69 ? -0.271 11.147 8.826 1.00 98.06 69 ASP A CA 1
ATOM 563 C C . ASP A 1 69 ? 0.709 12.336 8.776 1.00 98.06 69 ASP A C 1
ATOM 565 O O . ASP A 1 69 ? 0.315 13.487 8.960 1.00 98.06 69 ASP A O 1
ATOM 569 N N . ASN A 1 70 ? 1.995 12.084 8.516 1.00 96.81 70 ASN A N 1
ATOM 570 C CA . ASN A 1 70 ? 3.020 13.130 8.418 1.00 96.81 70 ASN A CA 1
ATOM 571 C C . ASN A 1 70 ? 3.403 13.494 6.970 1.00 96.81 70 ASN A C 1
ATOM 573 O O . ASN A 1 70 ? 4.232 14.381 6.749 1.00 96.81 70 ASN A O 1
ATOM 577 N N . TRP A 1 71 ? 2.809 12.840 5.967 1.00 95.94 71 TRP A N 1
ATOM 578 C CA . TRP A 1 71 ? 3.131 13.042 4.559 1.00 95.94 71 TRP A CA 1
ATOM 579 C C . TRP A 1 71 ? 2.069 13.897 3.845 1.00 95.94 71 TRP A C 1
ATOM 581 O O . TRP A 1 71 ? 1.052 13.389 3.384 1.00 95.94 71 TRP A O 1
ATOM 591 N N . LYS A 1 72 ? 2.337 15.204 3.691 1.00 96.00 72 LYS A N 1
ATOM 592 C CA . LYS A 1 72 ? 1.388 16.207 3.148 1.00 96.00 72 LYS A CA 1
ATOM 593 C C . LYS A 1 72 ? 0.596 15.786 1.888 1.00 96.00 72 LYS A C 1
ATOM 595 O O . LYS A 1 72 ? -0.619 15.904 1.951 1.00 96.00 72 LYS A O 1
ATOM 600 N N . PRO A 1 73 ? 1.189 15.222 0.813 1.00 94.88 73 PRO A N 1
ATOM 601 C CA . PRO A 1 73 ? 0.425 14.747 -0.352 1.00 94.88 73 PRO A CA 1
ATOM 602 C C . PRO A 1 73 ? -0.603 13.655 -0.041 1.00 94.88 73 PRO A C 1
ATOM 604 O O . PRO A 1 73 ? -1.620 13.551 -0.718 1.00 94.88 73 PRO A O 1
ATOM 607 N N . ALA A 1 74 ? -0.341 12.840 0.982 1.00 95.81 74 ALA A N 1
ATOM 608 C CA . ALA A 1 74 ? -1.236 11.778 1.411 1.00 95.81 74 ALA A CA 1
ATOM 609 C C . ALA A 1 74 ? -2.443 12.342 2.177 1.00 95.81 74 ALA A C 1
ATOM 611 O O . ALA A 1 74 ? -3.563 11.944 1.882 1.00 95.81 74 ALA A O 1
ATOM 612 N N . ILE A 1 75 ? -2.225 13.339 3.047 1.00 96.06 75 ILE A N 1
ATOM 613 C CA . ILE A 1 75 ? -3.300 14.131 3.676 1.00 96.06 75 ILE A CA 1
ATOM 614 C C . ILE A 1 75 ? -4.105 14.897 2.615 1.00 96.06 75 ILE A C 1
ATOM 616 O O . ILE A 1 75 ? -5.319 14.774 2.584 1.00 96.06 75 ILE A O 1
ATOM 620 N N . GLU A 1 76 ? -3.445 15.566 1.662 1.00 94.56 76 GLU A N 1
ATOM 621 C CA . GLU A 1 76 ? -4.110 16.241 0.531 1.00 94.56 76 GLU A CA 1
ATOM 622 C C . GLU A 1 76 ? -4.968 15.280 -0.310 1.00 94.56 76 GLU A C 1
ATOM 624 O O . GLU A 1 76 ? -5.974 15.688 -0.878 1.00 94.56 76 GLU A O 1
ATOM 629 N N . THR A 1 77 ? -4.587 14.003 -0.413 1.00 95.44 77 THR A N 1
ATOM 630 C CA . THR A 1 77 ? -5.424 12.958 -1.027 1.00 95.44 77 THR A CA 1
ATOM 631 C C . THR A 1 77 ? -6.541 12.494 -0.096 1.00 95.44 77 THR A C 1
ATOM 633 O O . THR A 1 77 ? -7.648 12.245 -0.562 1.00 95.44 77 THR A O 1
ATOM 636 N N . HIS A 1 78 ? -6.286 12.377 1.207 1.00 95.44 78 HIS A N 1
ATOM 637 C CA . HIS A 1 78 ? -7.296 11.991 2.191 1.00 95.44 78 HIS A CA 1
ATOM 638 C C . HIS A 1 78 ? -8.443 13.012 2.227 1.00 95.44 78 HIS A C 1
ATOM 640 O O . HIS A 1 78 ? -9.581 12.631 1.971 1.00 95.44 78 HIS A O 1
ATOM 646 N N . ASP A 1 79 ? -8.135 14.306 2.369 1.00 92.38 79 ASP A N 1
ATOM 647 C CA . ASP A 1 79 ? -9.100 15.420 2.393 1.00 92.38 79 ASP A CA 1
ATOM 648 C C . ASP A 1 79 ? -10.015 15.474 1.155 1.00 92.38 79 ASP A C 1
ATOM 650 O O . ASP A 1 79 ? -11.203 15.781 1.264 1.00 92.38 79 ASP A O 1
ATOM 654 N N . LEU A 1 80 ? -9.480 15.170 -0.036 1.00 92.31 80 LEU A N 1
ATOM 655 C CA . LEU A 1 80 ? -10.258 15.150 -1.284 1.00 92.31 80 LEU A CA 1
ATOM 656 C C . LEU A 1 80 ? -11.341 14.061 -1.285 1.00 92.31 80 LEU A C 1
ATOM 658 O O . LEU A 1 80 ? -12.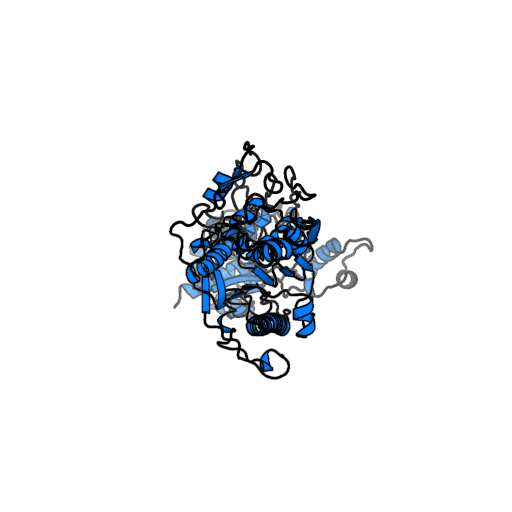399 14.254 -1.880 1.00 92.31 80 LEU A O 1
ATOM 662 N N . ASN A 1 81 ? -11.074 12.925 -0.634 1.00 94.50 81 ASN A N 1
ATOM 663 C CA . ASN A 1 81 ? -11.930 11.735 -0.660 1.00 94.50 81 ASN A CA 1
ATOM 664 C C . ASN A 1 81 ? -12.693 11.502 0.651 1.00 94.50 81 ASN A C 1
ATOM 666 O O . ASN A 1 81 ? -13.663 10.748 0.673 1.00 94.50 81 ASN A O 1
ATOM 670 N N . HIS A 1 82 ? -12.297 12.145 1.745 1.00 93.62 82 HIS A N 1
ATOM 671 C CA . HIS A 1 82 ? -12.957 12.075 3.045 1.00 93.62 82 HIS A CA 1
ATOM 672 C C . HIS A 1 82 ? -13.220 13.491 3.593 1.00 93.62 82 HIS A C 1
ATOM 674 O O . HIS A 1 82 ? -12.817 13.788 4.713 1.00 93.62 82 HIS A O 1
ATOM 680 N N . PRO A 1 83 ? -13.934 14.371 2.860 1.00 90.00 83 PRO A N 1
ATOM 681 C CA . PRO A 1 83 ? -14.109 15.785 3.229 1.00 90.00 83 PRO A CA 1
ATOM 682 C C . PRO A 1 83 ? -14.879 16.020 4.543 1.00 90.00 83 PRO A C 1
ATOM 684 O O . PRO A 1 83 ? -14.908 17.142 5.041 1.00 90.00 83 PRO A O 1
ATOM 687 N N . ASN A 1 84 ? -15.504 14.973 5.094 1.00 87.44 84 ASN A N 1
ATOM 688 C CA . ASN A 1 84 ? -16.198 14.982 6.385 1.00 87.44 84 ASN A CA 1
ATOM 689 C C . ASN A 1 84 ? -15.299 14.508 7.554 1.00 87.44 84 ASN A C 1
ATOM 691 O O . ASN A 1 84 ? -15.719 14.566 8.706 1.00 87.44 84 ASN A O 1
ATOM 695 N N . CYS A 1 85 ? -14.081 14.029 7.274 1.00 92.00 85 CYS A N 1
ATOM 696 C CA . CYS A 1 85 ? -13.089 13.605 8.262 1.00 92.00 85 CYS A CA 1
ATOM 697 C C . CYS A 1 85 ? -12.146 14.765 8.608 1.00 92.00 85 CYS A C 1
ATOM 699 O O . CYS A 1 85 ? -11.726 15.517 7.734 1.00 92.00 85 CYS A O 1
ATOM 701 N N . ASN A 1 86 ? -11.728 14.869 9.871 1.00 93.12 86 ASN A N 1
ATOM 702 C CA . ASN A 1 86 ? -10.634 15.756 10.262 1.00 93.12 86 ASN A CA 1
ATOM 703 C C . ASN A 1 86 ? -9.276 15.090 9.955 1.00 93.12 86 ASN A C 1
ATOM 705 O O . ASN A 1 86 ? -8.750 14.347 10.789 1.00 93.12 86 ASN A O 1
ATOM 709 N N . ALA A 1 87 ? -8.717 15.299 8.759 1.00 93.38 87 ALA A N 1
ATOM 710 C CA . ALA A 1 87 ? -7.368 14.832 8.440 1.00 93.38 87 ALA A CA 1
ATOM 711 C C . ALA A 1 87 ? -6.308 15.815 8.979 1.00 93.38 87 ALA A C 1
ATOM 713 O O . ALA A 1 87 ? -6.330 17.010 8.693 1.00 93.38 87 ALA A O 1
ATOM 714 N N . ILE A 1 88 ? -5.361 15.314 9.775 1.00 94.62 88 ILE A N 1
ATOM 715 C CA . ILE A 1 88 ? -4.340 16.122 10.448 1.00 94.62 88 ILE A CA 1
ATOM 716 C C . ILE A 1 88 ? -2.949 15.748 9.934 1.00 94.62 88 ILE A C 1
ATOM 718 O O . ILE A 1 88 ? -2.461 14.635 10.151 1.00 94.62 88 ILE A O 1
ATOM 722 N N . LEU A 1 89 ? -2.272 16.725 9.324 1.00 97.19 89 LEU A N 1
ATOM 723 C CA . LEU A 1 89 ? -0.849 16.650 9.002 1.00 97.19 89 LEU A CA 1
ATOM 724 C C . LEU A 1 89 ? -0.008 16.808 10.280 1.00 97.19 89 LEU A C 1
ATOM 726 O O . LEU A 1 89 ? 0.287 17.925 10.702 1.00 97.19 89 LEU A O 1
ATOM 730 N N . MET A 1 90 ? 0.372 15.692 10.899 1.00 95.31 90 MET A N 1
ATOM 731 C CA . MET A 1 90 ? 1.058 15.663 12.195 1.00 95.31 90 MET A CA 1
ATOM 732 C C . MET A 1 90 ? 1.971 14.440 12.322 1.00 95.31 90 MET A C 1
ATOM 734 O O . MET A 1 90 ? 1.661 13.340 11.866 1.00 95.31 90 MET A O 1
ATOM 738 N N . ASN A 1 91 ? 3.109 14.611 12.994 1.00 95.94 91 ASN A N 1
ATOM 739 C CA . ASN A 1 91 ? 3.944 13.491 13.399 1.00 95.94 91 ASN A CA 1
ATOM 740 C C . ASN A 1 91 ? 3.350 12.845 14.660 1.00 95.94 91 ASN A C 1
ATOM 742 O O . ASN A 1 91 ? 3.261 13.473 15.707 1.00 95.94 91 ASN A O 1
ATOM 746 N N . ILE A 1 92 ? 2.968 11.567 14.585 1.00 95.44 92 ILE A N 1
ATOM 747 C CA . ILE A 1 92 ? 2.307 10.850 15.692 1.00 95.44 92 ILE A CA 1
ATOM 748 C C . ILE A 1 92 ? 3.124 10.837 17.000 1.00 95.44 92 ILE A C 1
ATOM 750 O O . ILE A 1 92 ? 2.547 10.708 18.079 1.00 95.44 92 ILE A O 1
ATOM 754 N N . LEU A 1 93 ? 4.456 10.978 16.919 1.00 95.69 93 LEU A N 1
ATOM 755 C CA . LEU A 1 93 ? 5.347 11.071 18.085 1.00 95.69 93 LEU A CA 1
ATOM 756 C C . LEU A 1 93 ? 5.147 12.367 18.885 1.00 95.69 93 LEU A C 1
ATOM 758 O O . LEU A 1 93 ? 5.545 12.415 20.043 1.00 95.69 93 LEU A O 1
ATOM 762 N N . ASP A 1 94 ? 4.520 13.389 18.299 1.00 95.19 94 ASP A N 1
ATOM 763 C CA . ASP A 1 94 ? 4.261 14.670 18.960 1.00 95.19 94 ASP A CA 1
ATOM 764 C C . ASP A 1 94 ? 3.116 14.552 19.989 1.00 95.19 94 ASP A C 1
ATOM 766 O O . ASP A 1 94 ? 3.029 15.374 20.903 1.00 95.19 94 ASP A O 1
ATOM 770 N N . LEU A 1 95 ? 2.289 13.495 19.889 1.00 94.06 95 LEU A N 1
ATOM 771 C CA . LEU A 1 95 ? 1.244 13.082 20.844 1.00 94.06 95 LEU A CA 1
ATOM 772 C C . LEU A 1 95 ? 1.833 12.318 22.054 1.00 94.06 95 LEU A C 1
ATOM 774 O O . LEU A 1 95 ? 1.314 11.289 22.492 1.00 94.06 95 LEU A O 1
ATOM 778 N N . ASP A 1 96 ? 2.976 12.766 22.560 1.00 91.56 96 ASP A N 1
ATOM 779 C CA . ASP A 1 96 ? 3.766 12.091 23.598 1.00 91.56 96 ASP A CA 1
ATOM 780 C C . ASP A 1 96 ? 3.117 12.069 24.997 1.00 91.56 96 ASP A C 1
ATOM 782 O O . ASP A 1 96 ? 3.484 11.212 25.808 1.00 91.56 96 ASP A O 1
ATOM 786 N N . THR A 1 97 ? 2.136 12.931 25.290 1.00 94.25 97 THR A N 1
ATOM 787 C CA . THR A 1 97 ? 1.401 12.945 26.570 1.00 94.25 97 THR A CA 1
ATOM 788 C C . THR A 1 97 ? -0.101 12.663 26.407 1.00 94.25 97 THR A C 1
ATOM 790 O O . THR A 1 97 ? -0.674 12.968 25.356 1.00 94.25 97 THR A O 1
ATOM 793 N N . PRO A 1 98 ? -0.775 12.100 27.432 1.00 95.25 98 PRO A N 1
ATOM 794 C CA . PRO A 1 98 ? -2.221 11.860 27.406 1.00 95.25 98 PRO A CA 1
ATOM 795 C C . PRO A 1 98 ? -3.061 13.109 27.121 1.00 95.25 98 PRO A C 1
ATOM 797 O O . PRO A 1 98 ? -4.068 13.030 26.426 1.00 95.25 98 PRO A O 1
ATOM 800 N N . GLU A 1 99 ? -2.619 14.271 27.601 1.00 95.69 99 GLU A N 1
ATOM 801 C CA . GLU A 1 99 ? -3.307 15.552 27.430 1.00 95.69 99 GLU A CA 1
ATOM 802 C C . GLU A 1 99 ? -3.297 15.980 25.958 1.00 95.69 99 GLU A C 1
ATOM 804 O O . GLU A 1 99 ? -4.323 16.413 25.440 1.00 95.69 99 GLU A O 1
ATOM 809 N N . LYS A 1 100 ? -2.176 15.780 25.249 1.00 94.88 100 LYS A N 1
ATOM 810 C CA . LYS A 1 100 ? -2.110 15.987 23.794 1.00 94.88 100 LYS A CA 1
ATOM 811 C C . LYS A 1 100 ? -2.952 14.961 23.036 1.00 94.88 100 LYS A C 1
ATOM 813 O O . LYS A 1 100 ? -3.626 15.317 22.073 1.00 94.88 100 LYS A O 1
ATOM 818 N N . ILE A 1 101 ? -2.936 13.695 23.465 1.00 95.75 101 ILE A N 1
ATOM 819 C CA . ILE A 1 101 ? -3.773 12.648 22.862 1.00 95.75 101 ILE A CA 1
ATOM 820 C C . ILE A 1 101 ? -5.255 13.031 22.976 1.00 95.75 101 ILE A C 1
ATOM 822 O O . ILE A 1 101 ? -5.975 12.928 21.991 1.00 95.75 101 ILE A O 1
ATOM 826 N N . ASP A 1 102 ? -5.708 13.528 24.126 1.00 94.69 102 ASP A N 1
ATOM 827 C CA . ASP A 1 102 ? -7.096 13.964 24.316 1.00 94.69 102 ASP A CA 1
ATOM 828 C C . ASP A 1 102 ? -7.417 15.321 23.665 1.00 94.69 102 ASP A C 1
ATOM 830 O O . ASP A 1 102 ? -8.561 15.542 23.275 1.00 94.69 102 ASP A O 1
ATOM 834 N N . GLN A 1 103 ? -6.430 16.209 23.498 1.00 92.88 103 GLN A N 1
ATOM 835 C CA . GLN A 1 103 ? -6.581 17.480 22.778 1.00 92.88 103 GLN A CA 1
ATOM 836 C C . GLN A 1 103 ? -6.847 17.271 21.280 1.00 92.88 103 GLN A C 1
ATOM 838 O O . GLN A 1 103 ? -7.695 17.958 20.712 1.00 92.88 103 GLN A O 1
ATOM 843 N N . TYR A 1 104 ? -6.095 16.374 20.632 1.00 92.00 104 TYR A N 1
ATOM 844 C CA . TYR A 1 104 ? -6.156 16.190 19.178 1.00 92.00 104 TYR A CA 1
ATOM 845 C C . TYR A 1 104 ? -7.033 15.014 18.745 1.00 92.00 104 TYR A C 1
ATOM 847 O O . TYR A 1 104 ? -7.645 15.091 17.683 1.00 92.00 104 TYR A O 1
ATOM 855 N N . ILE A 1 105 ? -7.099 13.930 19.526 1.00 93.31 105 ILE A N 1
ATOM 856 C CA . ILE A 1 105 ? -7.802 12.699 19.145 1.00 93.31 105 ILE A CA 1
ATOM 857 C C . ILE A 1 105 ? -9.131 12.598 19.914 1.00 93.31 105 ILE A C 1
ATOM 859 O O . ILE A 1 105 ? -9.108 12.377 21.130 1.00 93.31 105 ILE A O 1
ATOM 863 N N . PRO A 1 106 ? -10.299 12.697 19.249 1.00 94.38 106 PRO A N 1
ATOM 864 C CA . PRO A 1 106 ? -11.583 12.439 19.890 1.00 94.38 106 PRO A CA 1
ATOM 865 C C . PRO A 1 106 ? -11.713 10.967 20.303 1.00 94.38 106 PRO A C 1
ATOM 867 O O . PRO A 1 106 ? -11.135 10.066 19.687 1.00 94.38 106 PRO A O 1
ATOM 870 N N . ASP A 1 107 ? -12.514 10.707 21.334 1.00 96.56 107 ASP A N 1
ATOM 871 C CA . ASP A 1 107 ? -12.845 9.339 21.724 1.00 96.56 107 ASP A CA 1
ATOM 872 C C . ASP A 1 107 ? -13.697 8.681 20.624 1.00 96.56 107 ASP A C 1
ATOM 874 O O . ASP A 1 107 ? -14.755 9.184 20.230 1.00 96.56 107 ASP A O 1
ATOM 878 N N . THR A 1 108 ? -13.227 7.541 20.129 1.00 97.19 108 THR A N 1
ATOM 879 C CA . THR A 1 108 ? -13.760 6.790 18.981 1.00 97.19 108 THR A CA 1
ATOM 880 C C . THR A 1 108 ? -14.122 5.366 19.391 1.00 97.19 108 THR A C 1
ATOM 882 O O . THR A 1 108 ? -13.683 4.896 20.437 1.00 97.19 108 THR A O 1
ATOM 885 N N . ASP A 1 109 ? -14.963 4.691 18.607 1.00 98.12 109 ASP A N 1
ATOM 886 C CA . ASP A 1 109 ? -15.378 3.306 18.866 1.00 98.12 109 ASP A CA 1
ATOM 887 C C . ASP A 1 109 ? -14.318 2.298 18.373 1.00 98.12 109 ASP A C 1
ATOM 889 O O . ASP A 1 109 ? -14.182 1.218 18.954 1.00 98.12 109 ASP A O 1
ATOM 893 N N . ILE A 1 110 ? -13.543 2.661 17.338 1.00 98.31 110 ILE A N 1
ATOM 894 C CA . ILE A 1 110 ? -12.437 1.865 16.780 1.00 98.31 110 ILE A CA 1
ATOM 895 C C . ILE A 1 110 ? -11.219 2.746 16.497 1.00 98.31 110 ILE A C 1
ATOM 897 O O . ILE A 1 110 ? -11.344 3.847 15.958 1.00 98.31 110 ILE A O 1
ATOM 901 N N . ILE A 1 111 ? -10.030 2.210 16.776 1.00 98.75 111 ILE A N 1
ATOM 902 C CA . ILE A 1 111 ? -8.750 2.781 16.338 1.00 98.75 111 ILE A CA 1
ATOM 903 C C . ILE A 1 111 ? -8.081 1.842 15.328 1.00 98.75 111 ILE A C 1
ATOM 905 O O . ILE A 1 111 ? -7.811 0.679 15.629 1.00 98.75 111 ILE A O 1
ATOM 909 N N . ILE A 1 112 ? -7.794 2.345 14.130 1.00 98.81 112 ILE A N 1
ATOM 910 C CA . ILE A 1 112 ? -7.055 1.624 13.087 1.00 98.81 112 ILE A CA 1
ATOM 911 C C . ILE A 1 112 ? -5.721 2.316 12.795 1.00 98.81 112 ILE A C 1
ATOM 913 O O . ILE A 1 112 ? -5.552 3.505 13.070 1.00 98.81 112 ILE A O 1
ATOM 917 N N . GLY A 1 113 ? -4.759 1.588 12.230 1.00 97.81 113 GLY A N 1
ATOM 918 C CA . GLY A 1 113 ? -3.575 2.234 11.671 1.00 97.81 113 GLY A CA 1
ATOM 919 C C . GLY A 1 113 ? -2.532 1.318 11.040 1.00 97.81 113 GLY A C 1
ATOM 920 O O . GLY A 1 113 ? -2.474 0.121 11.318 1.00 97.81 113 GLY A O 1
ATOM 921 N N . SER A 1 114 ? -1.677 1.901 10.197 1.00 96.38 114 SER A N 1
ATOM 922 C CA . SER A 1 114 ? -0.670 1.204 9.371 1.00 96.38 114 SER A CA 1
ATOM 923 C C . SER A 1 114 ? 0.768 1.725 9.593 1.00 96.38 114 SER A C 1
ATOM 925 O O . SER A 1 114 ? 1.355 2.337 8.696 1.00 96.38 114 SER A O 1
ATOM 927 N N . PRO A 1 115 ? 1.381 1.521 10.783 1.00 94.00 115 PRO A N 1
ATOM 928 C CA . PRO A 1 115 ? 2.709 2.053 11.107 1.00 94.00 115 PRO A CA 1
ATOM 929 C C . PRO A 1 115 ? 3.810 1.618 10.121 1.00 94.00 115 PRO A C 1
ATOM 931 O O . PRO A 1 115 ? 3.967 0.425 9.836 1.00 94.00 115 PRO A O 1
ATOM 934 N N . PRO A 1 116 ? 4.648 2.549 9.625 1.00 86.62 116 PRO A N 1
ATOM 935 C CA . PRO A 1 116 ? 5.562 2.277 8.523 1.00 86.62 116 PRO A CA 1
ATOM 936 C C . PRO A 1 116 ? 6.652 1.270 8.904 1.00 86.62 116 PRO A C 1
ATOM 938 O O . PRO A 1 116 ? 7.417 1.456 9.854 1.00 86.62 116 PRO A O 1
ATOM 941 N N . CYS A 1 117 ? 6.780 0.210 8.102 1.00 69.75 117 CYS A N 1
ATOM 942 C CA . CYS A 1 117 ? 7.693 -0.899 8.371 1.00 69.75 117 CYS A CA 1
ATOM 943 C C . CYS A 1 117 ? 9.166 -0.592 8.029 1.00 69.75 117 CYS A C 1
ATOM 945 O O . CYS A 1 117 ? 9.774 -1.190 7.133 1.00 69.75 117 CYS A O 1
ATOM 947 N N . ILE A 1 118 ? 9.762 0.344 8.768 1.00 59.47 118 ILE A N 1
ATOM 948 C CA . ILE A 1 118 ? 11.177 0.730 8.656 1.00 59.47 118 ILE A CA 1
ATOM 949 C C . ILE A 1 118 ? 12.093 -0.448 9.044 1.00 59.47 118 ILE A C 1
ATOM 951 O O . ILE A 1 118 ? 13.129 -0.663 8.415 1.00 59.47 118 ILE A O 1
ATOM 955 N N . SER A 1 119 ? 11.693 -1.242 10.045 1.00 47.75 119 SER A N 1
ATOM 956 C CA . SER A 1 119 ? 12.575 -2.201 10.730 1.00 47.75 119 SER A CA 1
ATOM 957 C C . SER A 1 119 ? 12.550 -3.636 10.184 1.00 47.75 119 SER A C 1
ATOM 959 O O . SER A 1 119 ? 13.551 -4.344 10.327 1.00 47.75 119 SER A O 1
ATOM 961 N N . PHE A 1 120 ? 11.437 -4.071 9.572 1.00 49.88 120 PHE A N 1
ATOM 962 C CA . PHE A 1 120 ? 11.168 -5.489 9.247 1.00 49.88 120 PHE A CA 1
ATOM 963 C C . PHE A 1 120 ? 10.912 -5.760 7.748 1.00 49.88 120 PHE A C 1
ATOM 965 O O . PHE A 1 120 ? 10.698 -6.903 7.342 1.00 49.88 120 PHE A O 1
ATOM 972 N N . SER A 1 121 ? 10.966 -4.733 6.893 1.00 43.75 121 SER A N 1
ATOM 973 C CA . SER A 1 121 ? 10.759 -4.879 5.448 1.00 43.75 121 SER A CA 1
ATOM 974 C C . SER A 1 121 ? 11.987 -5.481 4.743 1.00 43.75 121 SER A C 1
ATOM 976 O O . SER A 1 121 ? 13.077 -4.907 4.713 1.00 43.75 121 SER A O 1
ATOM 978 N N . ASN A 1 122 ? 11.802 -6.646 4.106 1.00 43.22 122 ASN A N 1
ATOM 979 C CA . ASN A 1 122 ? 12.865 -7.387 3.404 1.00 43.22 122 ASN A CA 1
ATOM 980 C C . ASN A 1 122 ? 13.576 -6.575 2.297 1.00 43.22 122 ASN A C 1
ATOM 982 O O . ASN A 1 122 ? 14.722 -6.881 1.959 1.00 43.22 122 ASN A O 1
ATOM 986 N N . SER A 1 123 ? 12.908 -5.550 1.760 1.00 41.47 123 SER A N 1
ATOM 987 C CA . SER A 1 123 ? 13.393 -4.652 0.706 1.00 41.47 123 SER A CA 1
ATOM 988 C C . SER A 1 123 ? 14.544 -3.740 1.156 1.00 41.47 123 SER A C 1
ATOM 990 O O . SER A 1 123 ? 15.401 -3.391 0.349 1.00 41.47 123 SER A O 1
ATOM 992 N N . ASN A 1 124 ? 14.623 -3.388 2.445 1.00 39.19 124 ASN A N 1
ATOM 993 C CA . ASN A 1 124 ? 15.555 -2.378 2.965 1.00 39.19 124 ASN A CA 1
ATOM 994 C C . ASN A 1 124 ? 16.888 -2.958 3.488 1.00 39.19 124 ASN A C 1
ATOM 996 O O . ASN A 1 124 ? 17.477 -2.461 4.448 1.00 39.19 124 ASN A O 1
ATOM 1000 N N . LYS A 1 125 ? 17.452 -3.970 2.808 1.00 41.75 125 LYS A N 1
ATOM 1001 C CA . LYS A 1 125 ? 18.767 -4.591 3.136 1.00 41.75 125 LYS A CA 1
ATOM 1002 C C . LYS A 1 125 ? 20.001 -3.698 2.863 1.00 41.75 125 LYS A C 1
ATOM 1004 O O . LYS A 1 125 ? 21.148 -4.167 2.889 1.00 41.75 125 LYS A O 1
ATOM 1009 N N . SER A 1 126 ? 19.769 -2.401 2.661 1.00 39.19 126 SER A N 1
ATOM 1010 C CA . SER A 1 126 ? 20.756 -1.343 2.399 1.00 39.19 126 SER A CA 1
ATOM 1011 C C . SER A 1 126 ? 21.175 -0.553 3.652 1.00 39.19 126 SER A C 1
ATOM 1013 O O . SER A 1 126 ? 21.706 0.546 3.538 1.00 39.19 126 SER A O 1
ATOM 1015 N N . GLY A 1 127 ? 20.972 -1.109 4.853 1.00 38.78 127 GLY A N 1
ATOM 1016 C CA . GLY A 1 127 ? 21.770 -0.806 6.055 1.00 38.78 127 GLY A CA 1
ATOM 1017 C C . GLY A 1 127 ? 21.636 0.578 6.708 1.00 38.78 127 GLY A C 1
ATOM 1018 O O . GLY A 1 127 ? 22.279 0.795 7.726 1.00 38.78 127 GLY A O 1
ATOM 1019 N N . LYS A 1 128 ? 20.827 1.496 6.164 1.00 42.31 128 LYS A N 1
ATOM 1020 C CA . LYS A 1 128 ? 20.642 2.868 6.687 1.00 42.31 128 LYS A CA 1
ATOM 1021 C C . LYS A 1 128 ? 19.291 3.135 7.370 1.00 42.31 128 LYS A C 1
ATOM 1023 O O . LYS A 1 128 ? 19.057 4.249 7.822 1.00 42.31 128 LYS A O 1
ATOM 1028 N N . ALA A 1 129 ? 18.394 2.152 7.421 1.00 47.44 129 ALA A N 1
ATOM 1029 C CA . ALA A 1 129 ? 17.101 2.298 8.085 1.00 47.44 129 ALA A CA 1
ATOM 1030 C C . ALA A 1 129 ? 17.266 2.166 9.610 1.00 47.44 129 ALA A C 1
ATOM 1032 O O . ALA A 1 129 ? 17.643 1.095 10.091 1.00 47.44 129 ALA A O 1
ATOM 1033 N N . ASP A 1 130 ? 16.984 3.235 10.362 1.00 57.28 130 ASP A N 1
ATOM 1034 C CA . ASP A 1 130 ? 16.986 3.187 11.828 1.00 57.28 130 ASP A CA 1
ATOM 1035 C C . ASP A 1 130 ? 15.835 2.305 12.332 1.00 57.28 130 ASP A C 1
ATOM 1037 O O . ASP A 1 130 ? 14.660 2.679 12.300 1.00 57.28 130 ASP A O 1
ATOM 1041 N N . LYS A 1 131 ? 16.192 1.121 12.837 1.00 65.25 131 LYS A N 1
ATOM 1042 C CA . LYS A 1 131 ? 15.236 0.170 13.405 1.00 65.25 131 LYS A CA 1
ATOM 1043 C C . LYS A 1 131 ? 14.545 0.693 14.667 1.00 65.25 131 LYS A C 1
ATOM 1045 O O . LYS A 1 131 ? 13.456 0.209 14.977 1.00 65.25 131 LYS A O 1
ATOM 1050 N N . THR A 1 132 ? 15.144 1.647 15.388 1.00 76.19 132 THR A N 1
ATOM 1051 C CA . THR A 1 132 ? 14.540 2.221 16.598 1.00 76.19 132 THR A CA 1
ATOM 1052 C C . THR A 1 132 ? 13.341 3.095 16.256 1.00 76.19 132 THR A C 1
ATOM 1054 O O . THR A 1 132 ? 12.346 3.041 16.972 1.00 76.19 132 THR A O 1
ATOM 1057 N N . LEU A 1 133 ? 13.378 3.835 15.140 1.00 83.19 133 LEU A N 1
ATOM 1058 C CA . LEU A 1 133 ? 12.269 4.690 14.716 1.00 83.19 133 LEU A CA 1
ATOM 1059 C C . LEU A 1 133 ? 11.005 3.880 14.398 1.00 83.19 133 LEU A C 1
ATOM 1061 O O . LEU A 1 133 ? 9.933 4.222 14.885 1.00 83.19 133 LEU A O 1
ATOM 1065 N N . GLY A 1 134 ? 11.123 2.767 13.665 1.00 83.12 134 GLY A N 1
ATOM 1066 C CA . GLY A 1 134 ? 9.973 1.895 13.387 1.00 83.12 134 GLY A CA 1
ATOM 1067 C C . GLY A 1 134 ? 9.325 1.329 14.659 1.00 83.12 134 GLY A C 1
ATOM 1068 O O . GLY A 1 134 ? 8.102 1.284 14.761 1.00 83.12 134 GLY A O 1
ATOM 1069 N N . ILE A 1 135 ? 10.134 0.969 15.663 1.00 85.75 135 ILE A N 1
ATOM 1070 C CA . ILE A 1 135 ? 9.641 0.479 16.961 1.00 85.75 135 ILE A CA 1
ATOM 1071 C C . ILE A 1 135 ? 9.002 1.618 17.773 1.00 85.75 135 ILE A C 1
ATOM 1073 O O . ILE A 1 135 ? 7.930 1.426 18.337 1.00 85.75 135 ILE A O 1
ATOM 1077 N N . LYS A 1 136 ? 9.597 2.821 17.785 1.00 91.06 136 LYS A N 1
ATOM 1078 C CA . LYS A 1 136 ? 9.018 4.014 18.433 1.00 91.06 136 LYS A CA 1
ATOM 1079 C C . LYS A 1 136 ? 7.634 4.351 17.870 1.00 91.06 136 LYS A C 1
ATOM 1081 O O . LYS A 1 136 ? 6.726 4.619 18.646 1.00 91.06 136 LYS A O 1
ATOM 1086 N N . LEU A 1 137 ? 7.458 4.293 16.547 1.00 94.00 137 LEU A N 1
ATOM 1087 C CA . LEU A 1 137 ? 6.176 4.577 15.888 1.00 94.00 137 LEU A CA 1
ATOM 1088 C C . LEU A 1 137 ? 5.099 3.528 16.223 1.00 94.00 137 LEU A C 1
ATOM 1090 O O . LEU A 1 137 ? 3.959 3.902 16.488 1.00 94.00 137 LEU A O 1
ATOM 1094 N N . ILE A 1 138 ? 5.459 2.239 16.287 1.00 93.94 138 ILE A N 1
ATOM 1095 C CA . ILE A 1 138 ? 4.549 1.171 16.744 1.00 93.94 138 ILE A CA 1
ATOM 1096 C C . ILE A 1 138 ? 4.174 1.375 18.219 1.00 93.94 138 ILE A C 1
ATOM 1098 O O . ILE A 1 138 ? 2.992 1.389 18.551 1.00 93.94 138 ILE A O 1
ATOM 1102 N N . ASN A 1 139 ? 5.150 1.596 19.104 1.00 94.31 139 ASN A N 1
ATOM 1103 C CA . ASN A 1 139 ? 4.884 1.809 20.530 1.00 94.31 139 ASN A CA 1
ATOM 1104 C C . ASN A 1 139 ? 4.020 3.059 20.773 1.00 94.31 139 ASN A C 1
ATOM 1106 O O . ASN A 1 139 ? 3.143 3.031 21.629 1.00 94.31 139 ASN A O 1
ATOM 1110 N N . GLN A 1 140 ? 4.219 4.129 20.001 1.00 96.94 140 GLN A N 1
ATOM 1111 C CA . GLN A 1 140 ? 3.410 5.345 20.089 1.00 96.94 140 GLN A CA 1
ATOM 1112 C C . GLN A 1 140 ? 1.952 5.112 19.659 1.00 96.94 140 GLN A C 1
ATOM 1114 O O . GLN A 1 140 ? 1.034 5.597 20.316 1.00 96.94 140 GLN A O 1
ATOM 1119 N N . TYR A 1 141 ? 1.716 4.320 18.611 1.00 97.50 141 TYR A N 1
ATOM 1120 C CA . TYR A 1 141 ? 0.365 3.892 18.241 1.00 97.50 141 TYR A CA 1
ATOM 1121 C C . TYR A 1 141 ? -0.291 3.053 19.351 1.00 97.50 141 TYR A C 1
ATOM 1123 O O . TYR A 1 141 ? -1.401 3.353 19.787 1.00 97.50 141 TYR A O 1
ATOM 1131 N N . LEU A 1 142 ? 0.425 2.054 19.879 1.00 97.56 142 LEU A N 1
ATOM 1132 C CA . LEU A 1 142 ? -0.070 1.194 20.962 1.00 97.56 142 LEU A CA 1
ATOM 1133 C C . LEU A 1 142 ? -0.343 1.980 22.261 1.00 97.56 142 LEU A C 1
ATOM 1135 O O . LEU A 1 142 ? -1.284 1.656 22.983 1.00 97.56 142 LEU A O 1
ATOM 1139 N N . LYS A 1 143 ? 0.424 3.044 22.536 1.00 97.69 143 LYS A N 1
ATOM 1140 C CA . LYS A 1 143 ? 0.184 3.997 23.631 1.00 97.69 143 LYS A CA 1
ATOM 1141 C C . LYS A 1 143 ? -1.150 4.732 23.470 1.00 97.69 143 LYS A C 1
ATOM 1143 O O . LYS A 1 143 ? -1.928 4.779 24.422 1.00 97.69 143 LYS A O 1
ATOM 1148 N N . ILE A 1 144 ? -1.426 5.272 22.279 1.00 98.19 144 ILE A N 1
ATOM 1149 C CA . ILE A 1 144 ? -2.689 5.963 21.966 1.00 98.19 144 ILE A CA 1
ATOM 1150 C C . ILE A 1 144 ? -3.872 4.994 22.089 1.00 98.19 144 ILE A C 1
ATOM 1152 O O . ILE A 1 144 ? -4.863 5.317 22.744 1.00 98.19 144 ILE A O 1
ATOM 1156 N N . VAL A 1 145 ? -3.734 3.785 21.535 1.00 98.19 145 VAL A N 1
ATOM 1157 C CA . VAL A 1 145 ? -4.718 2.699 21.658 1.00 98.19 145 VAL A CA 1
ATOM 1158 C C . VAL A 1 145 ? -5.014 2.379 23.126 1.00 98.19 145 VAL A C 1
ATOM 1160 O O . VAL A 1 145 ? -6.172 2.437 23.532 1.00 98.19 145 VAL A O 1
ATOM 1163 N N . LEU A 1 146 ? -3.997 2.085 23.946 1.00 98.06 146 LEU A N 1
ATOM 1164 C CA . LEU A 1 146 ? -4.195 1.730 25.356 1.00 98.06 146 LEU A CA 1
ATOM 1165 C C . LEU A 1 146 ? -4.842 2.871 26.156 1.00 98.06 146 LEU A C 1
ATOM 1167 O O . LEU A 1 146 ? -5.747 2.620 26.952 1.00 98.06 146 LEU A O 1
ATOM 1171 N N . TRP A 1 147 ? -4.434 4.119 25.910 1.00 97.69 147 TRP A N 1
ATOM 1172 C CA . TRP A 1 147 ? -5.045 5.283 26.550 1.00 97.69 147 TRP A CA 1
ATOM 1173 C C . TRP A 1 147 ? -6.536 5.416 26.210 1.00 97.69 147 TRP A C 1
ATOM 1175 O O . TRP A 1 147 ? -7.365 5.533 27.113 1.00 97.69 147 TRP A O 1
ATOM 1185 N N . LYS A 1 148 ? -6.900 5.339 24.924 1.00 97.06 148 LYS A N 1
ATOM 1186 C CA . LYS A 1 148 ? -8.290 5.497 24.464 1.00 97.06 148 LYS A CA 1
ATOM 1187 C C . LYS A 1 148 ? -9.189 4.296 24.779 1.00 97.06 148 LYS A C 1
ATOM 1189 O O . LYS A 1 148 ? -10.374 4.491 25.037 1.00 97.06 148 LYS A O 1
ATOM 1194 N N . LEU A 1 149 ? -8.651 3.076 24.852 1.00 96.38 149 LEU A N 1
ATOM 1195 C CA . LEU A 1 149 ? -9.363 1.925 25.429 1.00 96.38 149 LEU A CA 1
ATOM 1196 C C . LEU A 1 149 ? -9.696 2.173 26.909 1.00 96.38 149 LEU A C 1
ATOM 1198 O O . LEU A 1 149 ? -10.820 1.935 27.341 1.00 96.38 149 LEU A O 1
ATOM 1202 N N . ASN A 1 150 ? -8.755 2.730 27.680 1.00 95.50 150 ASN A N 1
ATOM 1203 C CA . ASN A 1 150 ? -8.955 3.038 29.099 1.00 95.50 150 ASN A CA 1
ATOM 1204 C C . ASN A 1 150 ? -9.938 4.208 29.352 1.00 95.50 150 ASN A C 1
ATOM 1206 O O . ASN A 1 150 ? -10.361 4.413 30.487 1.00 95.50 150 ASN A O 1
ATOM 1210 N N . LYS A 1 151 ? -10.344 4.954 28.310 1.00 94.31 151 LYS A N 1
ATOM 1211 C CA . LYS A 1 151 ? -11.467 5.916 28.354 1.00 94.31 151 LYS A CA 1
ATOM 1212 C C . LYS A 1 151 ? -12.845 5.246 28.248 1.00 94.31 151 LYS A C 1
ATOM 1214 O O . LYS A 1 151 ? -13.850 5.881 28.545 1.00 94.31 151 LYS A O 1
ATOM 1219 N N . GLY A 1 152 ? -12.911 3.983 27.819 1.00 88.81 152 GLY A N 1
ATOM 1220 C CA . GLY A 1 152 ? -14.130 3.168 27.813 1.00 88.81 152 GLY A CA 1
ATOM 1221 C C . GLY A 1 152 ? -15.041 3.285 26.584 1.00 88.81 152 GLY A C 1
ATOM 1222 O O . GLY A 1 152 ? -15.918 2.438 26.434 1.00 88.81 152 GLY A O 1
ATOM 1223 N N . LYS A 1 153 ? -14.849 4.263 25.680 1.00 93.81 153 LYS A N 1
ATOM 1224 C CA . LYS A 1 153 ? -15.590 4.295 24.398 1.00 93.81 153 LYS A CA 1
ATOM 1225 C C . LYS A 1 153 ? -15.005 3.334 23.357 1.00 93.81 153 LYS A C 1
ATOM 1227 O O . LYS A 1 153 ? -15.766 2.661 22.666 1.00 93.81 153 LYS A O 1
ATOM 1232 N N . CYS A 1 154 ? -13.678 3.271 23.236 1.00 97.00 154 CYS A N 1
ATOM 1233 C CA . CYS A 1 154 ? -13.030 2.435 22.227 1.00 97.00 154 CYS A CA 1
ATOM 1234 C C . CYS A 1 154 ? -13.230 0.948 22.548 1.00 97.00 154 CYS A C 1
ATOM 1236 O O . CYS A 1 154 ? -12.952 0.503 23.663 1.00 97.00 154 CYS A O 1
ATOM 1238 N N . LYS A 1 155 ? -13.725 0.193 21.564 1.00 96.06 155 LYS A N 1
ATOM 1239 C CA . LYS A 1 155 ? -14.106 -1.223 21.682 1.00 96.06 155 LYS A CA 1
ATOM 1240 C C . LYS A 1 155 ? -13.107 -2.136 20.981 1.00 96.06 155 LYS A C 1
ATOM 1242 O O . LYS A 1 155 ? -12.780 -3.206 21.493 1.00 96.06 155 LYS A O 1
ATOM 1247 N N . TYR A 1 156 ? -12.617 -1.703 19.820 1.00 98.38 156 TYR A N 1
ATOM 1248 C CA . TYR A 1 156 ? -11.790 -2.497 18.915 1.00 98.38 156 TYR A CA 1
ATOM 1249 C C . TYR A 1 156 ? -10.573 -1.704 18.431 1.00 98.38 156 TYR A C 1
ATOM 1251 O O . TYR A 1 156 ? -10.644 -0.489 18.245 1.00 98.38 156 TYR A O 1
ATOM 1259 N N . TRP A 1 157 ? -9.461 -2.387 18.162 1.00 98.69 157 TRP A N 1
ATOM 1260 C CA . TRP A 1 157 ? -8.336 -1.785 17.446 1.00 98.69 157 TRP A CA 1
ATOM 1261 C C . TRP A 1 157 ? -7.660 -2.755 16.483 1.00 98.69 157 TRP A C 1
ATOM 1263 O O . TRP A 1 157 ? -7.577 -3.956 16.749 1.00 98.69 157 TRP A O 1
ATOM 1273 N N . ILE A 1 158 ? -7.150 -2.219 15.369 1.00 98.75 158 ILE A N 1
ATOM 1274 C CA . ILE A 1 158 ? -6.498 -2.998 14.307 1.00 98.75 158 ILE A CA 1
ATOM 1275 C C . ILE A 1 158 ? -5.229 -2.293 13.829 1.00 98.75 158 ILE A C 1
ATOM 1277 O O . ILE A 1 158 ? -5.291 -1.216 13.244 1.00 98.75 158 ILE A O 1
ATOM 1281 N N . MET A 1 159 ? -4.073 -2.922 14.024 1.00 98.12 159 MET A N 1
ATOM 1282 C CA . MET A 1 159 ? -2.818 -2.498 13.405 1.00 98.12 159 MET A CA 1
ATOM 1283 C C . MET A 1 159 ? -2.534 -3.336 12.151 1.00 98.12 159 MET A C 1
ATOM 1285 O O . MET A 1 159 ? -2.431 -4.560 12.248 1.00 98.12 159 MET A O 1
ATOM 1289 N N . GLU A 1 160 ? -2.375 -2.691 10.994 1.00 97.12 160 GLU A N 1
ATOM 1290 C CA . GLU A 1 160 ? -1.853 -3.302 9.762 1.00 97.12 160 GLU A CA 1
ATOM 1291 C C . GLU A 1 160 ? -0.320 -3.229 9.733 1.00 97.12 160 GLU A C 1
ATOM 1293 O O . GLU A 1 160 ? 0.306 -2.302 10.267 1.00 97.12 160 GLU A O 1
ATOM 1298 N N . ASN A 1 161 ? 0.310 -4.237 9.125 1.00 94.38 161 ASN A N 1
ATOM 1299 C CA . ASN A 1 161 ? 1.710 -4.157 8.738 1.00 94.38 161 ASN A CA 1
ATOM 1300 C C . ASN A 1 161 ? 2.116 -5.183 7.663 1.00 94.38 161 ASN A C 1
ATOM 1302 O O . ASN A 1 161 ? 1.334 -6.021 7.211 1.00 94.38 161 ASN A O 1
ATOM 1306 N N . VAL A 1 162 ? 3.403 -5.199 7.294 1.00 90.38 162 VAL A N 1
ATOM 1307 C CA . VAL A 1 162 ? 3.953 -6.228 6.391 1.00 90.38 162 VAL A CA 1
ATOM 1308 C C . VAL A 1 162 ? 3.944 -7.627 7.045 1.00 90.38 162 VAL A C 1
ATOM 1310 O O . VAL A 1 162 ? 4.137 -7.726 8.255 1.00 90.38 162 VAL A O 1
ATOM 1313 N N . PRO A 1 163 ? 3.836 -8.734 6.277 1.00 88.94 163 PRO A N 1
ATOM 1314 C CA . PRO A 1 163 ? 3.663 -10.097 6.820 1.00 88.94 163 PRO A CA 1
ATOM 1315 C C . PRO A 1 163 ? 4.728 -10.611 7.809 1.00 88.94 163 PRO A C 1
ATOM 1317 O O . PRO A 1 163 ? 4.487 -11.600 8.503 1.00 88.94 163 PRO A O 1
ATOM 1320 N N . ASN A 1 164 ? 5.901 -9.976 7.865 1.00 85.94 164 ASN A N 1
ATOM 1321 C CA . ASN A 1 164 ? 7.021 -10.347 8.738 1.00 85.94 164 ASN A CA 1
ATOM 1322 C C . ASN A 1 164 ? 7.136 -9.458 9.991 1.00 85.94 164 ASN A C 1
ATOM 1324 O O . ASN A 1 164 ? 8.063 -9.643 10.770 1.00 85.94 164 ASN A O 1
ATOM 1328 N N . SER A 1 165 ? 6.255 -8.471 10.198 1.00 85.31 165 SER A N 1
ATOM 1329 C CA . SER A 1 165 ? 6.243 -7.714 11.461 1.00 85.31 165 SER A CA 1
ATOM 1330 C C . SER A 1 165 ? 5.694 -8.544 12.623 1.00 85.31 165 SER A C 1
ATOM 1332 O O . SER A 1 165 ? 6.029 -8.278 13.772 1.00 85.31 165 SER A O 1
ATOM 1334 N N . ILE A 1 166 ? 4.827 -9.516 12.318 1.00 84.88 166 ILE A N 1
ATOM 1335 C CA . ILE A 1 166 ? 3.977 -10.193 13.299 1.00 84.88 166 ILE A CA 1
ATOM 1336 C C . ILE A 1 166 ? 4.806 -10.955 14.334 1.00 84.88 166 ILE A C 1
ATOM 1338 O O . ILE A 1 166 ? 4.475 -10.967 15.516 1.00 84.88 166 ILE A O 1
ATOM 1342 N N . ASP A 1 167 ? 5.944 -11.482 13.879 1.00 84.31 167 ASP A N 1
ATOM 1343 C CA . ASP A 1 167 ? 6.939 -12.218 14.654 1.00 84.31 167 ASP A CA 1
ATOM 1344 C C . ASP A 1 167 ? 7.646 -11.314 15.703 1.00 84.31 167 ASP A C 1
ATOM 1346 O O . ASP A 1 167 ? 8.380 -11.802 16.559 1.00 84.31 167 ASP A O 1
ATOM 1350 N N . TYR A 1 168 ? 7.417 -9.993 15.649 1.00 85.69 168 TYR A N 1
ATOM 1351 C CA . TYR A 1 168 ? 7.932 -8.972 16.571 1.00 85.69 168 TYR A CA 1
ATOM 1352 C C . TYR A 1 168 ? 6.841 -8.319 17.445 1.00 85.69 168 TYR A C 1
ATOM 1354 O O . TYR A 1 168 ? 7.161 -7.453 18.263 1.00 85.69 168 TYR A O 1
ATOM 1362 N N . ILE A 1 169 ? 5.565 -8.700 17.292 1.00 89.75 169 ILE A N 1
ATOM 1363 C CA . ILE A 1 169 ? 4.454 -8.152 18.086 1.00 89.75 169 ILE A CA 1
ATOM 1364 C C . ILE A 1 169 ? 4.217 -9.022 19.323 1.00 89.75 169 ILE A C 1
ATOM 1366 O O . ILE A 1 169 ? 3.917 -10.215 19.220 1.00 89.75 169 ILE A O 1
ATOM 1370 N N . LYS A 1 170 ? 4.324 -8.420 20.512 1.00 92.94 170 LYS A N 1
ATOM 1371 C CA . LYS A 1 170 ? 4.088 -9.102 21.794 1.00 92.94 170 LYS A CA 1
ATOM 1372 C C . LYS A 1 170 ? 2.614 -9.471 21.968 1.00 92.94 170 LYS A C 1
ATOM 1374 O O . LYS A 1 170 ? 1.735 -8.815 21.422 1.00 92.94 170 LYS A O 1
ATOM 1379 N N . ASP A 1 171 ? 2.337 -10.483 22.786 1.00 95.56 171 ASP A N 1
ATOM 1380 C CA . ASP A 1 171 ? 0.966 -10.842 23.200 1.00 95.56 171 ASP A CA 1
ATOM 1381 C C . ASP A 1 171 ? 0.343 -9.788 24.125 1.00 95.56 171 ASP A C 1
ATOM 1383 O O . ASP A 1 171 ? -0.881 -9.651 24.198 1.00 95.56 171 ASP A O 1
ATOM 1387 N N . LYS A 1 172 ? 1.191 -9.022 24.824 1.00 96.81 172 LYS A N 1
ATOM 1388 C CA . LYS A 1 172 ? 0.791 -7.853 25.602 1.00 96.81 172 LYS A CA 1
ATOM 1389 C C . LYS A 1 172 ? 1.885 -6.786 25.699 1.00 96.81 172 LYS A C 1
ATOM 1391 O O . LYS A 1 172 ? 3.072 -7.103 25.636 1.00 96.81 172 LYS A O 1
ATOM 1396 N N . TYR A 1 173 ? 1.465 -5.546 25.934 1.00 97.19 173 TYR A N 1
ATOM 1397 C CA . TYR A 1 173 ? 2.314 -4.390 26.233 1.00 97.19 173 TYR A CA 1
ATOM 1398 C C . TYR A 1 173 ? 1.829 -3.743 27.534 1.00 97.19 173 TYR A C 1
ATOM 1400 O O . TYR A 1 173 ? 0.626 -3.554 27.713 1.00 97.19 173 TYR A O 1
ATOM 1408 N N . THR A 1 174 ? 2.740 -3.421 28.454 1.00 97.25 174 THR A N 1
ATOM 1409 C CA . THR A 1 174 ? 2.344 -2.889 29.773 1.00 97.25 174 THR A CA 1
ATOM 1410 C C . THR A 1 174 ? 2.153 -1.373 29.756 1.00 97.25 174 THR A C 1
ATOM 1412 O O . THR A 1 174 ? 2.820 -0.668 28.996 1.00 97.25 174 THR A O 1
ATOM 1415 N N . TRP A 1 175 ? 1.301 -0.854 30.646 1.00 96.56 175 TRP A N 1
ATOM 1416 C CA . TRP A 1 175 ? 1.073 0.590 30.838 1.00 96.56 175 TRP A CA 1
ATOM 1417 C C . TRP A 1 175 ? 2.385 1.385 30.993 1.00 96.56 175 TRP A C 1
ATOM 1419 O O . TRP A 1 175 ? 2.591 2.420 30.357 1.00 96.56 175 TRP A O 1
ATOM 1429 N N . LYS A 1 176 ? 3.322 0.839 31.782 1.00 95.62 176 LYS A N 1
ATOM 1430 C CA . LYS A 1 176 ? 4.652 1.418 32.021 1.00 95.62 176 LYS A CA 1
ATOM 1431 C C . LYS A 1 176 ? 5.593 1.275 30.819 1.00 95.62 176 LYS A C 1
ATOM 1433 O O . LYS A 1 176 ? 6.382 2.179 30.569 1.00 95.62 176 LYS A O 1
ATOM 1438 N N . GLU A 1 177 ? 5.519 0.173 30.068 1.00 95.06 177 GLU A N 1
ATOM 1439 C CA . GLU A 1 177 ? 6.310 -0.018 28.839 1.00 95.06 177 GLU A CA 1
ATOM 1440 C C . GLU A 1 177 ? 5.936 1.003 27.757 1.00 95.06 177 GLU A C 1
ATOM 1442 O O . GLU A 1 177 ? 6.813 1.532 27.076 1.00 95.06 177 GLU A O 1
ATOM 1447 N N . LEU A 1 178 ? 4.644 1.310 27.627 1.00 95.75 178 LEU A N 1
ATOM 1448 C CA . LEU A 1 178 ? 4.131 2.304 26.682 1.00 95.75 178 LEU A CA 1
ATOM 1449 C C . LEU A 1 178 ? 4.275 3.752 27.189 1.00 95.75 178 LEU A C 1
ATOM 1451 O O . LEU A 1 178 ? 3.839 4.686 26.518 1.00 95.75 178 LEU A O 1
ATOM 1455 N N . GLY A 1 179 ? 4.908 3.965 28.348 1.00 94.44 179 GLY A N 1
ATOM 1456 C CA . GLY A 1 179 ? 5.193 5.298 28.879 1.00 94.44 179 GLY A CA 1
ATOM 1457 C C . GLY A 1 179 ? 3.933 6.121 29.155 1.00 94.44 179 GLY A C 1
ATOM 1458 O O . GLY A 1 179 ? 3.896 7.307 28.818 1.00 94.44 179 GLY A O 1
ATOM 1459 N N . LEU A 1 180 ? 2.892 5.493 29.712 1.00 96.19 180 LEU A N 1
ATOM 1460 C CA . LEU A 1 180 ? 1.719 6.180 30.257 1.00 96.19 180 LEU A CA 1
ATOM 1461 C C . LEU A 1 180 ? 1.938 6.504 31.751 1.00 96.19 180 LEU A C 1
ATOM 1463 O O . LEU A 1 180 ? 2.598 5.731 32.453 1.00 96.19 180 LEU A O 1
ATOM 1467 N N . PRO A 1 181 ? 1.421 7.641 32.258 1.00 94.06 181 PRO A N 1
ATOM 1468 C CA . PRO A 1 181 ? 1.608 8.046 33.650 1.00 94.06 181 PRO A CA 1
ATOM 1469 C C . PRO A 1 181 ? 0.757 7.207 34.615 1.00 94.06 181 PRO A C 1
ATOM 1471 O O . PRO A 1 181 ? -0.320 6.731 34.261 1.00 94.06 181 PRO A O 1
ATOM 1474 N N . GLY A 1 182 ? 1.221 7.055 35.857 1.00 93.06 182 GLY A N 1
ATOM 1475 C CA . GLY A 1 182 ? 0.505 6.307 36.896 1.00 93.06 182 GLY A CA 1
ATOM 1476 C C . GLY A 1 182 ? 0.466 4.795 36.641 1.00 93.06 182 GLY A C 1
ATOM 1477 O O . GLY A 1 182 ? 1.461 4.195 36.232 1.00 93.06 182 GLY A O 1
ATOM 1478 N N . SER A 1 183 ? -0.683 4.178 36.911 1.00 92.50 183 SER A N 1
ATOM 1479 C CA . SER A 1 183 ? -0.946 2.751 36.711 1.00 92.50 183 SER A CA 1
ATOM 1480 C C . SER A 1 183 ? -2.249 2.534 35.939 1.00 92.50 183 SER A C 1
ATOM 1482 O O . SER A 1 183 ? -3.182 3.329 36.024 1.00 92.50 183 SER A O 1
ATOM 1484 N N . GLY A 1 184 ? -2.307 1.434 35.191 1.00 93.38 184 GLY A N 1
ATOM 1485 C CA . GLY A 1 184 ? -3.451 1.045 34.373 1.00 93.38 184 GLY A CA 1
ATOM 1486 C C . GLY A 1 184 ? -3.250 -0.353 33.773 1.00 93.38 184 GLY A C 1
ATOM 1487 O O . GLY A 1 184 ? -2.264 -1.021 34.104 1.00 93.38 184 GLY A O 1
ATOM 1488 N N . PRO A 1 185 ? -4.184 -0.829 32.934 1.00 96.12 185 PRO A N 1
ATOM 1489 C CA . PRO A 1 185 ? -4.176 -2.189 32.399 1.00 96.12 185 PRO A CA 1
ATOM 1490 C C . PRO A 1 185 ? -3.045 -2.452 31.390 1.00 96.12 185 PRO A C 1
ATOM 1492 O O . PRO A 1 185 ? -2.499 -1.539 30.772 1.00 96.12 185 PRO A O 1
ATOM 1495 N N . ASP A 1 186 ? -2.740 -3.734 31.173 1.00 97.00 186 ASP A N 1
ATOM 1496 C CA . ASP A 1 186 ? -1.924 -4.183 30.040 1.00 97.00 186 ASP A CA 1
ATOM 1497 C C . ASP A 1 186 ? -2.761 -4.203 28.750 1.00 97.00 186 ASP A C 1
ATOM 1499 O O . ASP A 1 186 ? -3.848 -4.789 28.714 1.00 97.00 186 ASP A O 1
ATOM 1503 N N . LEU A 1 187 ? -2.217 -3.661 27.657 1.00 97.88 187 LEU A N 1
ATOM 1504 C CA . LEU A 1 187 ? -2.780 -3.828 26.319 1.00 97.88 187 LEU A CA 1
ATOM 1505 C C . LEU A 1 187 ? -2.559 -5.270 25.852 1.00 97.88 187 LEU A C 1
ATOM 1507 O O . LEU A 1 187 ? -1.414 -5.681 25.674 1.00 97.88 187 LEU A O 1
ATOM 1511 N N . LYS A 1 188 ? -3.633 -6.029 25.623 1.00 97.12 188 LYS A N 1
ATOM 1512 C CA . LYS A 1 188 ? -3.578 -7.391 25.063 1.00 97.12 188 LYS A CA 1
ATOM 1513 C C . LYS A 1 188 ? -3.689 -7.361 23.537 1.00 97.12 188 LYS A C 1
ATOM 1515 O O . LYS A 1 188 ? -4.451 -6.564 22.994 1.00 97.12 188 LYS A O 1
ATOM 1520 N N . VAL A 1 189 ? -2.994 -8.276 22.862 1.00 97.44 189 VAL A N 1
ATOM 1521 C CA . VAL A 1 189 ? -3.015 -8.452 21.399 1.00 97.44 189 VAL A CA 1
ATOM 1522 C C . VAL A 1 189 ? -3.538 -9.860 21.056 1.00 97.44 189 VAL A C 1
ATOM 1524 O O . VAL A 1 189 ? -2.744 -10.742 20.727 1.00 97.44 189 VAL A O 1
ATOM 1527 N N . PRO A 1 190 ? -4.855 -10.122 21.202 1.00 96.94 190 PRO A N 1
ATOM 1528 C CA . PRO A 1 190 ? -5.417 -11.470 21.069 1.00 96.94 190 PRO A CA 1
ATOM 1529 C C . PRO A 1 190 ? -5.417 -12.017 19.635 1.00 96.94 190 PRO A C 1
ATOM 1531 O O . PRO A 1 190 ? -5.371 -13.230 19.467 1.00 96.94 190 PRO A O 1
ATOM 1534 N N . ILE A 1 191 ? -5.468 -11.155 18.612 1.00 97.62 191 ILE A N 1
ATOM 1535 C CA . ILE A 1 191 ? -5.410 -11.556 17.199 1.00 97.62 191 ILE A CA 1
ATOM 1536 C C . ILE A 1 191 ? -4.071 -11.144 16.595 1.00 97.62 191 ILE A C 1
ATOM 1538 O O . ILE A 1 191 ? -3.620 -10.013 16.798 1.00 97.62 191 ILE A O 1
ATOM 1542 N N . LYS A 1 192 ? -3.468 -12.053 15.822 1.00 96.88 192 LYS A N 1
ATOM 1543 C CA . LYS A 1 192 ? -2.243 -11.851 15.040 1.00 96.88 192 LYS A CA 1
ATOM 1544 C C . LYS A 1 192 ? -2.278 -12.728 13.779 1.00 96.88 192 LYS A C 1
ATOM 1546 O O . LYS A 1 192 ? -1.729 -13.823 13.783 1.00 96.88 192 LYS A O 1
ATOM 1551 N N . GLU A 1 193 ? -2.886 -12.242 12.699 1.00 97.12 193 GLU A N 1
ATOM 1552 C CA . GLU A 1 193 ? -3.084 -13.025 11.467 1.00 97.12 193 GLU A CA 1
ATOM 1553 C C . GLU A 1 193 ? -2.400 -12.461 10.219 1.00 97.12 193 GLU A C 1
ATOM 1555 O O . GLU A 1 193 ? -2.038 -11.283 10.162 1.00 97.12 193 GLU A O 1
ATOM 1560 N N . LYS A 1 194 ? -2.224 -13.313 9.196 1.00 97.44 194 LYS A N 1
ATOM 1561 C CA . LYS A 1 194 ? -1.673 -12.942 7.877 1.00 97.44 194 LYS A CA 1
ATOM 1562 C C . LYS A 1 194 ? -2.750 -13.080 6.795 1.00 97.44 194 LYS A C 1
ATOM 1564 O O . LYS A 1 194 ? -2.957 -14.162 6.261 1.00 97.44 194 LYS A O 1
ATOM 1569 N N . LEU A 1 195 ? -3.417 -11.976 6.461 1.00 97.50 195 LEU A N 1
ATOM 1570 C CA . LEU A 1 195 ? -4.544 -11.940 5.522 1.00 97.50 195 LEU A CA 1
ATOM 1571 C C . LEU A 1 195 ? -4.093 -11.573 4.100 1.00 97.50 195 LEU A C 1
ATOM 1573 O O . LEU A 1 195 ? -3.257 -10.688 3.912 1.00 97.50 195 LEU A O 1
ATOM 1577 N N . LEU A 1 196 ? -4.662 -12.237 3.093 1.00 97.69 196 LEU A N 1
ATOM 1578 C CA . LEU A 1 196 ? -4.414 -12.004 1.667 1.00 97.69 196 LEU A CA 1
ATOM 1579 C C . LEU A 1 196 ? -5.568 -11.186 1.072 1.00 97.69 196 LEU A C 1
ATOM 1581 O O . LEU A 1 196 ? -6.699 -11.651 1.034 1.00 97.69 196 LEU A O 1
ATOM 1585 N N . ALA A 1 197 ? -5.303 -9.975 0.576 1.00 97.69 197 ALA A N 1
ATOM 1586 C CA . ALA A 1 197 ? -6.365 -9.044 0.170 1.00 97.69 197 ALA A CA 1
ATOM 1587 C C . ALA A 1 197 ? -7.320 -9.587 -0.918 1.00 97.69 197 ALA A C 1
ATOM 1589 O O . ALA A 1 197 ? -8.496 -9.221 -0.929 1.00 97.69 197 ALA A O 1
ATOM 1590 N N . SER A 1 198 ? -6.855 -10.487 -1.793 1.00 97.44 198 SER A N 1
ATOM 1591 C CA . SER A 1 198 ? -7.691 -11.122 -2.821 1.00 97.44 198 SER A CA 1
ATOM 1592 C C . SER A 1 198 ? -8.680 -12.158 -2.281 1.00 97.44 198 SER A C 1
ATOM 1594 O O . SER A 1 198 ? -9.647 -12.468 -2.970 1.00 97.44 198 SER A O 1
ATOM 1596 N N . ASP A 1 199 ? -8.502 -12.650 -1.050 1.00 97.56 199 ASP A N 1
ATOM 1597 C CA . ASP A 1 199 ? -9.532 -13.421 -0.334 1.00 97.56 199 ASP A CA 1
ATOM 1598 C C . ASP A 1 199 ? -10.699 -12.528 0.125 1.00 97.56 199 ASP A C 1
ATOM 1600 O O . ASP A 1 199 ? -11.777 -13.028 0.432 1.00 97.56 199 ASP A O 1
ATOM 1604 N N . TYR A 1 200 ? -10.524 -11.204 0.107 1.00 96.94 200 TYR A N 1
ATOM 1605 C CA . TYR A 1 200 ? -11.497 -10.202 0.557 1.00 96.94 200 TYR A CA 1
ATOM 1606 C C . TYR A 1 200 ? -11.952 -9.278 -0.584 1.00 96.94 200 TYR A C 1
ATOM 1608 O O . TYR A 1 200 ? -12.278 -8.114 -0.371 1.00 96.94 200 TYR A O 1
ATOM 1616 N N . GLY A 1 201 ? -11.949 -9.794 -1.817 1.00 95.25 201 GLY A N 1
ATOM 1617 C CA . GLY A 1 201 ? -12.449 -9.107 -3.010 1.00 95.25 201 GLY A CA 1
ATOM 1618 C C . GLY A 1 201 ? -11.476 -8.138 -3.691 1.00 95.25 201 GLY A C 1
ATOM 1619 O O . GLY A 1 201 ? -11.772 -7.689 -4.796 1.00 95.25 201 GLY A O 1
ATOM 1620 N N . ALA A 1 202 ? -10.307 -7.828 -3.116 1.00 96.69 202 ALA A N 1
ATOM 1621 C CA . ALA A 1 202 ? -9.352 -6.937 -3.781 1.00 96.69 202 ALA A CA 1
ATOM 1622 C C . ALA A 1 202 ? -8.779 -7.586 -5.065 1.00 96.69 202 ALA A C 1
ATOM 1624 O O . ALA A 1 202 ? -8.378 -8.753 -5.017 1.00 96.69 202 ALA A O 1
ATOM 1625 N N . PRO A 1 203 ? -8.630 -6.862 -6.194 1.00 96.62 203 PRO A N 1
ATOM 1626 C CA . PRO A 1 203 ? -8.018 -7.391 -7.423 1.00 96.62 203 PRO A CA 1
ATOM 1627 C C . PRO A 1 203 ? -6.489 -7.600 -7.335 1.00 96.62 203 PRO A C 1
ATOM 1629 O O . PRO A 1 203 ? -5.769 -7.392 -8.317 1.00 96.62 203 PRO A O 1
ATOM 1632 N N . GLN A 1 204 ? -5.956 -7.975 -6.165 1.00 97.25 204 GLN A N 1
ATOM 1633 C CA . GLN A 1 204 ? -4.521 -8.054 -5.885 1.00 97.25 204 GLN A CA 1
ATOM 1634 C C . GLN A 1 204 ? -4.143 -9.084 -4.818 1.00 97.25 204 GLN A C 1
ATOM 1636 O O . GLN A 1 204 ? -4.629 -9.058 -3.686 1.00 97.25 204 GLN A O 1
ATOM 1641 N N . ASP A 1 205 ? -3.150 -9.907 -5.140 1.00 96.38 205 ASP A N 1
ATOM 1642 C CA . ASP A 1 205 ? -2.454 -10.757 -4.185 1.00 96.38 205 ASP A CA 1
ATOM 1643 C C . ASP A 1 205 ? -1.470 -9.915 -3.352 1.00 96.38 205 ASP A C 1
ATOM 1645 O O . ASP A 1 205 ? -0.288 -9.736 -3.681 1.00 96.38 205 ASP A O 1
ATOM 1649 N N . ARG A 1 206 ? -2.004 -9.354 -2.260 1.00 95.94 206 ARG A N 1
ATOM 1650 C CA . ARG A 1 206 ? -1.314 -8.534 -1.252 1.00 95.94 206 ARG A CA 1
ATOM 1651 C C . ARG A 1 206 ? -1.518 -9.151 0.130 1.00 95.94 206 ARG A C 1
ATOM 1653 O O . ARG A 1 206 ? -2.582 -8.994 0.717 1.00 95.94 206 ARG A O 1
ATOM 1660 N N . ILE A 1 207 ? -0.507 -9.848 0.652 1.00 96.50 207 ILE A N 1
ATOM 1661 C CA . ILE A 1 207 ? -0.541 -10.368 2.031 1.00 96.50 207 ILE A CA 1
ATOM 1662 C C . ILE A 1 207 ? -0.163 -9.243 3.004 1.00 96.50 207 ILE A C 1
ATOM 1664 O O . ILE A 1 207 ? 0.766 -8.464 2.737 1.00 96.50 207 ILE A O 1
ATOM 1668 N N . ARG A 1 208 ? -0.860 -9.171 4.141 1.00 95.69 208 ARG A N 1
ATOM 1669 C CA . ARG A 1 208 ? -0.592 -8.264 5.263 1.00 95.69 208 ARG A CA 1
ATOM 1670 C C . ARG A 1 208 ? -0.737 -8.954 6.608 1.00 95.69 208 ARG A C 1
ATOM 1672 O O . ARG A 1 208 ? -1.569 -9.836 6.764 1.00 95.69 208 ARG A O 1
ATOM 1679 N N . ALA A 1 209 ? 0.093 -8.545 7.561 1.00 96.31 209 ALA A N 1
ATOM 1680 C CA . ALA A 1 209 ? -0.114 -8.860 8.964 1.00 96.31 209 ALA A CA 1
ATOM 1681 C C . ALA A 1 209 ? -1.177 -7.906 9.525 1.00 96.31 209 ALA A C 1
ATOM 1683 O O . ALA A 1 209 ? -1.122 -6.706 9.258 1.00 96.31 209 ALA A O 1
ATOM 1684 N N . VAL A 1 210 ? -2.109 -8.432 10.313 1.00 97.75 210 VAL A N 1
ATOM 1685 C CA . VAL A 1 210 ? -3.066 -7.646 11.099 1.00 97.75 210 VAL A CA 1
ATOM 1686 C C . VAL A 1 210 ? -3.069 -8.145 12.537 1.00 97.75 210 VAL A C 1
ATOM 1688 O O . VAL A 1 210 ? -3.075 -9.352 12.783 1.00 97.75 210 VAL A O 1
ATOM 1691 N N . CYS A 1 211 ? -3.053 -7.230 13.502 1.00 97.88 211 CYS A N 1
ATOM 1692 C CA . CYS A 1 211 ? -3.096 -7.594 14.916 1.00 97.88 211 CYS A CA 1
ATOM 1693 C C . CYS A 1 211 ? -3.820 -6.559 15.779 1.00 97.88 211 CYS A C 1
ATOM 1695 O O . CYS A 1 211 ? -3.806 -5.368 15.469 1.00 97.88 211 CYS A O 1
ATOM 1697 N N . GLY A 1 212 ? -4.444 -7.023 16.861 1.00 97.88 212 GLY A N 1
ATOM 1698 C CA . GLY A 1 212 ? -5.250 -6.199 17.762 1.00 97.88 212 GLY A CA 1
ATOM 1699 C C . GLY A 1 212 ? -6.376 -6.991 18.419 1.00 97.88 212 GLY A C 1
ATOM 1700 O O . GLY A 1 212 ? -6.255 -8.210 18.571 1.00 97.88 212 GLY A O 1
ATOM 1701 N N . ASN A 1 213 ? -7.470 -6.322 18.794 1.00 97.69 213 ASN A N 1
ATOM 1702 C CA . ASN A 1 213 ? -8.723 -6.985 19.160 1.00 97.69 213 ASN A CA 1
ATOM 1703 C C . ASN A 1 213 ? -9.812 -6.651 18.129 1.00 97.69 213 ASN A C 1
ATOM 1705 O O . ASN A 1 213 ? -10.242 -5.510 18.002 1.00 97.69 213 ASN A O 1
ATOM 1709 N N . PHE A 1 214 ? -10.235 -7.662 17.373 1.00 97.75 214 PHE A N 1
ATOM 1710 C CA . PHE A 1 214 ? -11.307 -7.592 16.378 1.00 97.75 214 PHE A CA 1
ATOM 1711 C C . PHE A 1 214 ? -11.730 -9.025 15.995 1.00 97.75 214 PHE A C 1
ATOM 1713 O O . PHE A 1 214 ? -10.931 -9.952 16.126 1.00 97.75 214 PHE A O 1
ATOM 1720 N N . PRO A 1 215 ? -12.968 -9.253 15.536 1.00 97.81 215 PRO A N 1
ATOM 1721 C CA . PRO A 1 215 ? -13.376 -10.513 14.914 1.00 97.81 215 PRO A CA 1
ATOM 1722 C C . PRO A 1 215 ? -12.726 -10.682 13.529 1.00 97.81 215 PRO A C 1
ATOM 1724 O O . PRO A 1 215 ? -12.695 -9.743 12.731 1.00 97.81 215 PRO A O 1
ATOM 1727 N N . LEU A 1 216 ? -12.239 -11.884 13.210 1.00 97.50 216 LEU A N 1
ATOM 1728 C CA . LEU A 1 216 ? -11.646 -12.159 11.897 1.00 97.50 216 LEU A CA 1
ATOM 1729 C C . LEU A 1 216 ? -12.697 -12.110 10.765 1.00 97.50 216 LEU A C 1
ATOM 1731 O O . LEU A 1 216 ? -13.834 -12.541 10.971 1.00 97.50 216 LEU A O 1
ATOM 1735 N N . PRO A 1 217 ? -12.336 -11.599 9.573 1.00 97.25 217 PRO A N 1
ATOM 1736 C CA . PRO A 1 217 ? -13.253 -11.475 8.446 1.00 97.25 217 PRO A CA 1
ATOM 1737 C C . PRO A 1 217 ? -13.407 -12.776 7.643 1.00 97.25 217 PRO A C 1
ATOM 1739 O O . PRO A 1 217 ? -12.454 -13.531 7.441 1.00 97.25 217 PRO A O 1
ATOM 1742 N N . GLU A 1 218 ? -14.616 -12.994 7.122 1.00 94.69 218 GLU A N 1
ATOM 1743 C CA . GLU A 1 218 ? -14.977 -14.123 6.254 1.00 94.69 218 GLU A CA 1
ATOM 1744 C C . GLU A 1 218 ? -14.349 -14.004 4.854 1.00 94.69 218 GLU A C 1
ATOM 1746 O O . GLU A 1 218 ? -14.335 -12.927 4.256 1.00 94.69 218 GLU A O 1
ATOM 1751 N N . ILE A 1 219 ? -13.875 -15.126 4.306 1.00 95.81 219 ILE A N 1
ATOM 1752 C CA . ILE A 1 219 ? -13.284 -15.192 2.961 1.00 95.81 219 ILE A CA 1
ATOM 1753 C C . ILE A 1 219 ? -14.376 -15.180 1.879 1.00 95.81 219 ILE A C 1
ATOM 1755 O O . ILE A 1 219 ? -15.348 -15.937 1.923 1.00 95.81 219 ILE A O 1
ATOM 1759 N N . THR A 1 220 ? -14.183 -14.341 0.863 1.00 89.62 220 THR A N 1
ATOM 1760 C CA . THR A 1 220 ? -15.045 -14.226 -0.320 1.00 89.62 220 THR A CA 1
ATOM 1761 C C . THR A 1 220 ? -14.809 -15.370 -1.315 1.00 89.62 220 THR A C 1
ATOM 1763 O O . THR A 1 220 ? -13.686 -15.819 -1.530 1.00 89.62 220 THR A O 1
ATOM 1766 N N . LYS A 1 221 ? -15.878 -15.849 -1.968 1.00 82.06 221 LYS A N 1
ATOM 1767 C CA . LYS A 1 221 ? -15.818 -17.021 -2.870 1.00 82.06 221 LYS A CA 1
ATOM 1768 C C . LYS A 1 221 ? -15.258 -16.731 -4.273 1.00 82.06 221 LYS A C 1
ATOM 1770 O O . LYS A 1 221 ? -14.918 -17.672 -4.984 1.00 82.06 221 LYS A O 1
ATOM 1775 N N . LYS A 1 222 ? -15.192 -15.463 -4.700 1.00 87.50 222 LYS A N 1
ATOM 1776 C CA . LYS A 1 222 ? -14.733 -15.049 -6.039 1.00 87.50 222 LYS A CA 1
ATOM 1777 C C . LYS A 1 222 ? -13.622 -14.010 -5.911 1.00 87.50 222 LYS A C 1
ATOM 1779 O O . LYS A 1 222 ? -13.859 -12.924 -5.393 1.00 87.50 222 LYS A O 1
ATOM 1784 N N . LYS A 1 223 ? -12.450 -14.314 -6.472 1.00 93.31 223 LYS A N 1
ATOM 1785 C CA . LYS A 1 223 ? -11.355 -13.349 -6.638 1.00 93.31 223 LYS A CA 1
ATOM 1786 C C . LYS A 1 223 ? -11.535 -12.556 -7.931 1.00 93.31 223 LYS A C 1
ATOM 1788 O O . LYS A 1 223 ? -11.831 -13.153 -8.967 1.00 93.31 223 LYS A O 1
ATOM 1793 N N . LEU A 1 224 ? -11.328 -11.241 -7.874 1.00 95.69 224 LEU A N 1
ATOM 1794 C CA . LEU A 1 224 ? -11.269 -10.389 -9.064 1.00 95.69 224 LEU A CA 1
ATOM 1795 C C . LEU A 1 224 ? -9.894 -10.477 -9.734 1.00 95.69 224 LEU A C 1
ATOM 1797 O O . LEU A 1 224 ? -8.859 -10.594 -9.074 1.00 95.69 224 LEU A O 1
ATOM 1801 N N . LYS A 1 225 ? -9.899 -10.422 -11.062 1.00 97.00 225 LYS A N 1
ATOM 1802 C CA . LYS A 1 225 ? -8.733 -10.552 -11.934 1.00 97.00 225 LYS A CA 1
ATOM 1803 C C . LYS A 1 225 ? -8.359 -9.202 -12.543 1.00 97.00 225 LYS A C 1
ATOM 1805 O O . LYS A 1 225 ? -9.198 -8.314 -12.657 1.00 97.00 225 LYS A O 1
ATOM 1810 N N . ILE A 1 226 ? -7.125 -9.069 -13.031 1.00 97.62 226 ILE A N 1
ATOM 1811 C CA . ILE A 1 226 ? -6.713 -7.901 -13.831 1.00 97.62 226 ILE A CA 1
ATOM 1812 C C . ILE A 1 226 ? -7.640 -7.712 -15.045 1.00 97.62 226 ILE A C 1
ATOM 1814 O O . ILE A 1 226 ? -8.040 -6.587 -15.328 1.00 97.62 226 ILE A O 1
ATOM 1818 N N . VAL A 1 227 ? -8.036 -8.797 -15.724 1.00 96.94 227 VAL A N 1
ATOM 1819 C CA . VAL A 1 227 ? -8.955 -8.723 -16.874 1.00 96.94 227 VAL A CA 1
ATOM 1820 C C . VAL A 1 227 ? -10.340 -8.166 -16.510 1.00 96.94 227 VAL A C 1
ATOM 1822 O O . VAL A 1 227 ? -10.926 -7.463 -17.325 1.00 96.94 227 VAL A O 1
ATOM 1825 N N . ASP A 1 228 ? -10.838 -8.368 -15.283 1.00 97.19 228 ASP A N 1
ATOM 1826 C CA . ASP A 1 228 ? -12.098 -7.745 -14.841 1.00 97.19 228 ASP A CA 1
ATOM 1827 C C . ASP A 1 228 ? -11.954 -6.208 -14.765 1.00 97.19 228 ASP A C 1
ATOM 1829 O O . ASP A 1 228 ? -12.855 -5.467 -15.156 1.00 97.19 228 ASP A O 1
ATOM 1833 N N . ILE A 1 229 ? -10.783 -5.723 -14.332 1.00 97.31 229 ILE A N 1
ATOM 1834 C CA . ILE A 1 229 ? -10.447 -4.293 -14.242 1.00 97.31 229 ILE A CA 1
ATOM 1835 C C . ILE A 1 229 ? -10.200 -3.676 -15.624 1.00 97.31 229 ILE A C 1
ATOM 1837 O O . ILE A 1 229 ? -10.624 -2.548 -15.869 1.00 97.31 229 ILE A O 1
ATOM 1841 N N . PHE A 1 230 ? -9.590 -4.412 -16.555 1.00 96.12 230 PHE A N 1
ATOM 1842 C CA . PHE A 1 230 ? -9.464 -3.978 -17.952 1.00 96.12 230 PHE A CA 1
ATOM 1843 C C . PHE A 1 230 ? -10.820 -3.946 -18.667 1.00 96.12 230 PHE A C 1
ATOM 1845 O O . PHE A 1 230 ? -11.107 -2.997 -19.387 1.00 96.12 230 PHE A O 1
ATOM 1852 N N . ASN A 1 231 ? -11.702 -4.916 -18.415 1.00 95.75 231 ASN A N 1
ATOM 1853 C CA . ASN A 1 231 ? -13.067 -4.900 -18.948 1.00 95.75 231 ASN A CA 1
ATOM 1854 C C . ASN A 1 231 ? -13.893 -3.735 -18.373 1.00 95.75 231 ASN A C 1
ATOM 1856 O O . ASN A 1 231 ? -14.710 -3.149 -19.087 1.00 95.75 231 ASN A O 1
ATOM 1860 N N . MET A 1 232 ? -13.660 -3.358 -17.109 1.00 95.56 232 MET A N 1
ATOM 1861 C CA . MET A 1 232 ? -14.248 -2.174 -16.475 1.00 95.56 232 MET A CA 1
ATOM 1862 C C . MET A 1 232 ? -13.742 -0.869 -17.111 1.00 95.56 232 MET A C 1
ATOM 1864 O O . MET A 1 232 ? -14.554 -0.079 -17.595 1.00 95.56 232 MET A O 1
ATOM 1868 N N . LEU A 1 233 ? -12.425 -0.652 -17.156 1.00 95.62 233 LEU A N 1
ATOM 1869 C CA . LEU A 1 233 ? -11.818 0.615 -17.587 1.00 95.62 233 LEU A CA 1
ATOM 1870 C C . LEU A 1 233 ? -11.738 0.790 -19.113 1.00 95.62 233 LEU A C 1
ATOM 1872 O O . LEU A 1 233 ? -11.883 1.904 -19.604 1.00 95.62 233 LEU A O 1
ATOM 1876 N N . GLY A 1 234 ? -11.562 -0.288 -19.875 1.00 94.12 234 GLY A N 1
ATOM 1877 C CA . GLY A 1 234 ? -11.176 -0.226 -21.287 1.00 94.12 234 GLY A CA 1
ATOM 1878 C C . GLY A 1 234 ? -9.661 -0.014 -21.490 1.00 94.12 234 GLY A C 1
ATOM 1879 O O . GLY A 1 234 ? -8.890 -0.081 -20.531 1.00 94.12 234 GLY A O 1
ATOM 1880 N N . PRO A 1 235 ? -9.214 0.195 -22.741 1.00 93.50 235 PRO A N 1
ATOM 1881 C CA . PRO A 1 235 ? -7.812 0.462 -23.069 1.00 93.50 235 PRO A CA 1
ATOM 1882 C C . PRO A 1 235 ? -7.404 1.911 -22.717 1.00 93.50 235 PRO A C 1
ATOM 1884 O O . PRO A 1 235 ? -8.203 2.818 -22.931 1.00 93.50 235 PRO A O 1
ATOM 1887 N N . PRO A 1 236 ? -6.165 2.204 -22.272 1.00 93.19 236 PRO A N 1
ATOM 1888 C CA . PRO A 1 236 ? -5.743 3.580 -21.970 1.00 93.19 236 PRO A CA 1
ATOM 1889 C C . PRO A 1 236 ? -5.710 4.545 -23.166 1.00 93.19 236 PRO A C 1
ATOM 1891 O O . PRO A 1 236 ? -5.895 5.743 -22.983 1.00 93.19 236 PRO A O 1
ATOM 1894 N N . LEU A 1 237 ? -5.423 4.066 -24.381 1.00 86.88 237 LEU A N 1
ATOM 1895 C CA . LEU A 1 237 ? -5.162 4.945 -25.535 1.00 86.88 237 LEU A CA 1
ATOM 1896 C C . LEU A 1 237 ? -6.338 5.053 -26.508 1.00 86.88 237 LEU A C 1
ATOM 1898 O O . LEU A 1 237 ? -6.713 6.162 -26.881 1.00 86.88 237 LEU A O 1
ATOM 1902 N N . ASN A 1 238 ? -6.942 3.921 -26.870 1.00 85.12 238 ASN A N 1
ATOM 1903 C CA . ASN A 1 238 ? -8.000 3.841 -27.883 1.00 85.12 238 ASN A CA 1
ATOM 1904 C C . ASN A 1 238 ? -9.378 3.623 -27.228 1.00 85.12 238 ASN A C 1
ATOM 1906 O O . ASN A 1 238 ? -10.175 2.799 -27.671 1.00 85.12 238 ASN A O 1
ATOM 1910 N N . ASN A 1 239 ? -9.637 4.306 -26.106 1.00 88.31 239 ASN A N 1
ATOM 1911 C CA . ASN A 1 239 ? -10.873 4.137 -25.340 1.00 88.31 239 ASN A CA 1
ATOM 1912 C C . ASN A 1 239 ? -12.042 4.893 -25.981 1.00 88.31 239 ASN A C 1
ATOM 1914 O O . ASN A 1 239 ? -11.915 6.066 -26.321 1.00 88.31 239 ASN A O 1
ATOM 1918 N N . THR A 1 240 ? -13.193 4.232 -26.072 1.00 85.62 240 THR A N 1
ATOM 1919 C CA . THR A 1 240 ? -14.453 4.794 -26.586 1.00 85.62 240 THR A CA 1
ATOM 1920 C C . THR A 1 240 ? -15.571 4.781 -25.538 1.00 85.62 240 THR A C 1
ATOM 1922 O O . THR A 1 240 ? -16.742 4.927 -25.877 1.00 85.62 240 THR A O 1
ATOM 1925 N N . LYS A 1 241 ? -15.236 4.579 -24.254 1.00 89.75 241 LYS A N 1
ATOM 1926 C CA . LYS A 1 241 ? -16.201 4.617 -23.151 1.00 89.75 241 LYS A CA 1
ATOM 1927 C C . LYS A 1 241 ? -16.385 6.027 -22.593 1.00 89.75 241 LYS A C 1
ATOM 1929 O O . LYS A 1 241 ? -15.464 6.582 -22.002 1.00 89.75 241 LYS A O 1
ATOM 1934 N N . ASP A 1 242 ? -17.623 6.508 -22.634 1.00 86.06 242 ASP A N 1
ATOM 1935 C CA . ASP A 1 242 ? -18.069 7.708 -21.905 1.00 86.06 242 ASP A CA 1
ATOM 1936 C C . ASP A 1 242 ? -18.527 7.401 -20.462 1.00 86.06 242 ASP A C 1
ATOM 1938 O O . ASP A 1 242 ? -18.826 8.307 -19.681 1.00 86.06 242 ASP A O 1
ATOM 1942 N N . LYS A 1 243 ? -18.641 6.110 -20.112 1.00 93.06 243 LYS A N 1
ATOM 1943 C CA . LYS A 1 243 ? -19.179 5.609 -18.839 1.00 93.06 243 LYS A CA 1
ATOM 1944 C C . LYS A 1 243 ? -18.414 4.388 -18.334 1.00 93.06 24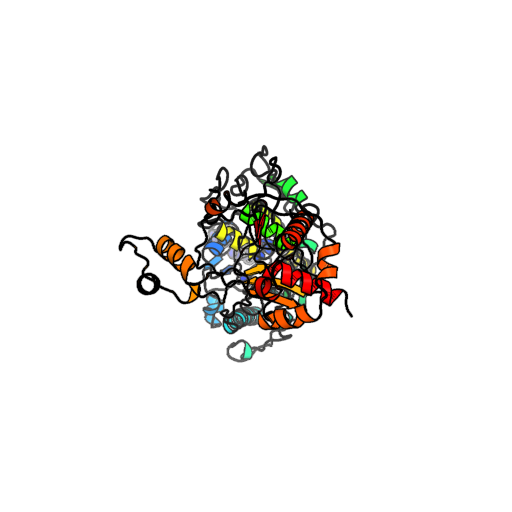3 LYS A C 1
ATOM 1946 O O . LYS A 1 243 ? -18.140 3.448 -19.083 1.00 93.06 243 LYS A O 1
ATOM 1951 N N . PHE A 1 244 ? -18.161 4.368 -17.030 1.00 94.38 244 PHE A N 1
ATOM 1952 C CA . PHE A 1 244 ? -17.459 3.310 -16.311 1.00 94.38 244 PHE A CA 1
ATOM 1953 C C . PHE A 1 244 ? -18.307 2.885 -15.106 1.00 94.38 244 PHE A C 1
ATOM 1955 O O . PHE A 1 244 ? -18.707 3.727 -14.307 1.00 94.38 244 PHE A O 1
ATOM 1962 N N . ILE A 1 245 ? -18.597 1.589 -14.969 1.00 95.12 245 ILE A N 1
ATOM 1963 C CA . ILE A 1 245 ? -19.350 1.045 -13.827 1.00 95.12 245 ILE A CA 1
ATOM 1964 C C . ILE A 1 245 ? -18.363 0.350 -12.897 1.00 95.12 245 ILE A C 1
ATOM 1966 O O . ILE A 1 245 ? -17.687 -0.594 -13.305 1.00 95.12 245 ILE A O 1
ATOM 1970 N N . ASP A 1 246 ? -18.283 0.813 -11.654 1.00 94.62 246 ASP A N 1
ATOM 1971 C CA . ASP A 1 246 ? -17.389 0.252 -10.648 1.00 94.62 246 ASP A CA 1
ATOM 1972 C C . ASP A 1 246 ? -17.830 -1.165 -10.242 1.00 94.62 246 ASP A C 1
ATOM 1974 O O . ASP A 1 246 ? -18.910 -1.349 -9.682 1.00 94.62 246 ASP A O 1
ATOM 1978 N N . ILE A 1 247 ? -16.994 -2.176 -10.495 1.00 94.31 247 ILE A N 1
ATOM 1979 C CA . ILE A 1 247 ? -17.336 -3.587 -10.233 1.00 94.31 247 ILE A CA 1
ATOM 1980 C C . ILE A 1 247 ? -17.250 -4.003 -8.752 1.00 94.31 247 ILE A C 1
ATOM 1982 O O . ILE A 1 247 ? -17.645 -5.119 -8.416 1.00 94.31 247 ILE A O 1
ATOM 1986 N N . LEU A 1 248 ? -16.718 -3.145 -7.873 1.00 93.00 248 LEU A N 1
ATOM 1987 C CA . LEU A 1 248 ? -16.652 -3.354 -6.420 1.00 93.00 248 LEU A CA 1
ATOM 1988 C C . LEU A 1 248 ? -17.753 -2.587 -5.677 1.00 93.00 248 LEU A C 1
ATOM 1990 O O . LEU A 1 248 ? -18.249 -3.064 -4.655 1.00 93.00 248 LEU A O 1
ATOM 1994 N N . TYR A 1 249 ? -18.115 -1.407 -6.182 1.00 92.75 249 TYR A N 1
ATOM 1995 C CA . TYR A 1 249 ? -19.001 -0.455 -5.505 1.00 92.75 249 TYR A CA 1
ATOM 1996 C C . TYR A 1 249 ? -20.314 -0.169 -6.258 1.00 92.75 249 TYR A C 1
ATOM 1998 O O . TYR A 1 249 ? -21.162 0.550 -5.738 1.00 92.75 249 TYR A O 1
ATOM 2006 N N . ASN A 1 250 ? -20.504 -0.750 -7.450 1.00 92.25 250 ASN A N 1
ATOM 2007 C CA . ASN A 1 250 ? -21.699 -0.640 -8.300 1.00 92.25 250 ASN A CA 1
ATOM 2008 C C . ASN A 1 250 ? -22.148 0.815 -8.556 1.00 92.25 250 ASN A C 1
ATOM 2010 O O . ASN A 1 250 ? -23.336 1.138 -8.512 1.00 92.25 250 ASN A O 1
ATOM 2014 N N . LYS A 1 251 ? -21.177 1.700 -8.808 1.00 91.00 251 LYS A N 1
ATOM 2015 C CA . LYS A 1 251 ? -21.380 3.135 -9.049 1.00 91.00 251 LYS A CA 1
ATOM 2016 C C . LYS A 1 251 ? -20.965 3.492 -10.475 1.00 91.00 251 LYS A C 1
ATOM 2018 O O . LYS A 1 251 ? -19.886 3.100 -10.915 1.00 91.00 251 LYS A O 1
ATOM 2023 N N . GLU A 1 252 ? -21.819 4.217 -11.194 1.00 92.81 252 GLU A N 1
ATOM 2024 C CA . GLU A 1 252 ? -21.490 4.754 -12.519 1.00 92.81 252 GLU A CA 1
ATOM 2025 C C . GLU A 1 252 ? -20.672 6.045 -12.375 1.00 92.81 252 GLU A C 1
ATOM 2027 O O . GLU A 1 252 ? -21.032 6.927 -11.597 1.00 92.81 252 GLU A O 1
ATOM 2032 N N . ILE A 1 253 ? -19.581 6.150 -13.134 1.00 91.31 253 ILE A N 1
ATOM 2033 C CA . ILE A 1 253 ? -18.693 7.311 -13.224 1.00 91.31 253 ILE A CA 1
ATOM 2034 C C . ILE A 1 253 ? -18.487 7.648 -14.704 1.00 91.31 253 ILE A C 1
ATOM 2036 O O . ILE A 1 253 ? -18.228 6.758 -15.511 1.00 91.31 253 ILE A O 1
ATOM 2040 N N . THR A 1 254 ? -18.559 8.929 -15.062 1.00 87.25 254 THR A N 1
ATOM 2041 C CA . THR A 1 254 ? -18.229 9.436 -16.409 1.00 87.25 254 THR A CA 1
ATOM 2042 C C . THR A 1 254 ? -16.800 9.986 -16.480 1.00 87.25 254 THR A C 1
ATOM 2044 O O . THR A 1 254 ? -16.053 9.702 -17.411 1.00 87.25 254 THR A O 1
ATOM 2047 N N . ASN A 1 255 ? -16.383 10.740 -15.459 1.00 83.19 255 ASN A N 1
ATOM 2048 C CA . ASN A 1 255 ? -15.165 11.550 -15.494 1.00 83.19 255 ASN A CA 1
ATOM 2049 C C . ASN A 1 255 ? -14.001 10.899 -14.723 1.00 83.19 255 ASN A C 1
ATOM 2051 O O . ASN A 1 255 ? -13.790 11.190 -13.546 1.00 83.19 255 ASN A O 1
ATOM 2055 N N . ILE A 1 256 ? -13.199 10.068 -15.396 1.00 89.12 256 ILE A N 1
ATOM 2056 C CA . ILE A 1 256 ? -11.894 9.605 -14.879 1.00 89.12 256 ILE A CA 1
ATOM 2057 C C . ILE A 1 256 ? -10.756 10.507 -15.384 1.00 89.12 256 ILE A C 1
ATOM 2059 O O . ILE A 1 256 ? -10.748 10.902 -16.546 1.00 89.12 256 ILE A O 1
ATOM 2063 N N . THR A 1 257 ? -9.782 10.835 -14.530 1.00 88.38 257 THR A N 1
ATOM 2064 C CA . THR A 1 257 ? -8.730 11.852 -14.790 1.00 88.38 257 THR A CA 1
ATOM 2065 C C . THR A 1 257 ? -7.315 11.274 -14.915 1.00 88.38 257 THR A C 1
ATOM 2067 O O . THR A 1 257 ? -6.350 12.009 -15.121 1.00 88.38 257 THR A O 1
ATOM 2070 N N . ASP A 1 258 ? -7.153 9.964 -14.736 1.00 92.50 258 ASP A N 1
ATOM 2071 C CA . ASP A 1 258 ? -5.857 9.314 -14.525 1.00 92.50 258 ASP A CA 1
ATOM 2072 C C . ASP A 1 258 ? -5.760 7.908 -15.154 1.00 92.50 258 ASP A C 1
ATOM 2074 O O . ASP A 1 258 ? -5.071 7.010 -14.650 1.00 92.50 258 ASP A O 1
ATOM 2078 N N . HIS A 1 259 ? -6.424 7.735 -16.301 1.00 94.25 259 HIS A N 1
ATOM 2079 C CA . HIS A 1 259 ? -6.397 6.498 -17.088 1.00 94.25 259 HIS A CA 1
ATOM 2080 C C . HIS A 1 259 ? -6.006 6.699 -18.555 1.00 94.25 259 HIS A C 1
ATOM 2082 O O . HIS A 1 259 ? -5.229 5.907 -19.072 1.00 94.25 259 HIS A O 1
ATOM 2088 N N . LEU A 1 260 ? -6.494 7.742 -19.230 1.00 93.38 260 LEU A N 1
ATOM 2089 C CA . LEU A 1 260 ? -6.462 7.800 -20.695 1.00 93.38 260 LEU A CA 1
ATOM 2090 C C . LEU A 1 260 ? -5.144 8.381 -21.245 1.00 93.38 260 LEU A C 1
ATOM 2092 O O . LEU A 1 260 ? -5.143 9.443 -21.869 1.00 93.38 260 LEU A O 1
ATOM 2096 N N . TYR A 1 261 ? -3.999 7.773 -20.917 1.00 92.75 261 TYR A N 1
ATOM 2097 C CA . TYR A 1 261 ? -2.671 8.334 -21.204 1.00 92.75 261 TYR A CA 1
ATOM 2098 C C . TYR A 1 261 ? -1.587 7.273 -21.453 1.00 92.75 261 TYR A C 1
ATOM 2100 O O . TYR A 1 261 ? -1.712 6.127 -21.025 1.00 92.75 261 TYR A O 1
ATOM 2108 N N . ASP A 1 262 ? -0.507 7.654 -22.149 1.00 91.12 262 ASP A N 1
ATOM 2109 C CA . ASP A 1 262 ? 0.506 6.690 -22.604 1.00 91.12 262 ASP A CA 1
ATOM 2110 C C . ASP A 1 262 ? 1.512 6.337 -21.497 1.00 91.12 262 ASP A C 1
ATOM 2112 O O . ASP A 1 262 ? 2.246 7.199 -21.002 1.00 91.12 262 ASP A O 1
ATOM 2116 N N . THR A 1 263 ? 1.562 5.053 -21.138 1.00 92.88 263 THR A N 1
ATOM 2117 C CA . THR A 1 263 ? 2.506 4.454 -20.184 1.00 92.88 263 THR A CA 1
ATOM 2118 C C . THR A 1 263 ? 3.531 3.515 -20.845 1.00 92.88 263 THR A C 1
ATOM 2120 O O . THR A 1 263 ? 4.111 2.670 -20.154 1.00 92.88 263 THR A O 1
ATOM 2123 N N . GLU A 1 264 ? 3.776 3.648 -22.160 1.00 92.75 264 GLU A N 1
ATOM 2124 C CA . GLU A 1 264 ? 4.808 2.903 -22.901 1.00 92.75 264 GLU A CA 1
ATOM 2125 C C . GLU A 1 264 ? 6.173 2.968 -22.192 1.00 92.75 264 GLU A C 1
ATOM 2127 O O . GLU A 1 264 ? 6.683 4.038 -21.836 1.00 92.75 264 GLU A O 1
ATOM 2132 N N . ILE A 1 265 ? 6.783 1.798 -21.989 1.00 90.75 265 ILE A N 1
ATOM 2133 C CA . ILE A 1 265 ? 8.089 1.674 -21.339 1.00 90.75 265 ILE A CA 1
ATOM 2134 C C . ILE A 1 265 ? 9.203 1.416 -22.347 1.00 90.75 265 ILE A C 1
ATOM 2136 O O . ILE A 1 265 ? 9.079 0.627 -23.280 1.00 90.75 265 ILE A O 1
ATOM 2140 N N . ARG A 1 266 ? 10.338 2.075 -22.103 1.00 86.38 266 ARG A N 1
ATOM 2141 C CA . ARG A 1 266 ? 11.534 2.013 -22.948 1.00 86.38 266 ARG A CA 1
ATOM 2142 C C . ARG A 1 266 ? 12.000 0.581 -23.155 1.00 86.38 266 ARG A C 1
ATOM 2144 O O . ARG A 1 266 ? 12.022 -0.208 -22.210 1.00 86.38 266 ARG A O 1
ATOM 2151 N N . GLU A 1 267 ? 12.507 0.307 -24.350 1.00 83.94 267 GLU A N 1
ATOM 2152 C CA . GLU A 1 267 ? 12.915 -1.037 -24.750 1.00 83.94 267 GLU A CA 1
ATOM 2153 C C . GLU A 1 267 ? 13.910 -1.684 -23.768 1.00 83.94 267 GLU A C 1
ATOM 2155 O O . GLU A 1 267 ? 13.681 -2.780 -23.263 1.00 83.94 267 GLU A O 1
ATOM 2160 N N . ILE A 1 268 ? 14.960 -0.952 -23.384 1.00 77.31 268 ILE A N 1
ATOM 2161 C CA . ILE A 1 268 ? 15.964 -1.412 -22.411 1.00 77.31 268 ILE A CA 1
ATOM 2162 C C . ILE A 1 268 ? 15.399 -1.672 -21.000 1.00 77.31 268 ILE A C 1
ATOM 2164 O O . ILE A 1 268 ? 15.928 -2.516 -20.274 1.00 77.31 268 ILE A O 1
ATOM 2168 N N . ASP A 1 269 ? 14.326 -0.982 -20.596 1.00 84.38 269 ASP A N 1
ATOM 2169 C CA . ASP A 1 269 ? 13.693 -1.203 -19.292 1.00 84.38 269 ASP A CA 1
ATOM 2170 C C . ASP A 1 269 ? 12.876 -2.501 -19.308 1.00 84.38 269 ASP A C 1
ATOM 2172 O O . ASP A 1 269 ? 13.041 -3.336 -18.411 1.00 84.38 269 ASP A O 1
ATOM 2176 N N . TRP A 1 270 ? 12.053 -2.709 -20.347 1.00 87.06 270 TRP A N 1
ATOM 2177 C CA . TRP A 1 270 ? 11.239 -3.920 -20.457 1.00 87.06 270 TRP A CA 1
ATOM 2178 C C . TRP A 1 270 ? 12.094 -5.155 -20.747 1.00 87.06 270 TRP A C 1
ATOM 2180 O O . TRP A 1 270 ? 11.879 -6.179 -20.099 1.00 87.06 270 TRP A O 1
ATOM 2190 N N . LYS A 1 271 ? 13.125 -5.059 -21.605 1.00 82.56 271 LYS A N 1
ATOM 2191 C CA . LYS A 1 271 ? 14.102 -6.142 -21.860 1.00 82.56 271 LYS A CA 1
ATOM 2192 C C . LYS A 1 271 ? 14.748 -6.621 -20.554 1.00 82.56 271 LYS A C 1
ATOM 2194 O O . LYS A 1 271 ? 14.817 -7.823 -20.288 1.00 82.56 271 LYS A O 1
ATOM 2199 N N . LYS A 1 272 ? 15.146 -5.676 -19.693 1.00 80.44 272 LYS A N 1
ATOM 2200 C CA . LYS A 1 272 ? 15.714 -5.943 -18.362 1.00 80.44 272 LYS A CA 1
ATOM 2201 C C . LYS A 1 272 ? 14.691 -6.536 -17.388 1.00 80.44 272 LYS A C 1
ATOM 2203 O O . LYS A 1 272 ? 15.029 -7.473 -16.669 1.00 80.44 272 LYS A O 1
ATOM 2208 N N . SER A 1 273 ? 13.449 -6.044 -17.356 1.00 85.19 273 SER A N 1
ATOM 2209 C CA . SER A 1 273 ? 12.404 -6.644 -16.511 1.00 85.19 273 SER A CA 1
ATOM 2210 C C . SER A 1 273 ? 12.049 -8.067 -16.967 1.00 85.19 273 SER A C 1
ATOM 2212 O O . SER A 1 273 ? 11.958 -8.959 -16.126 1.00 85.19 273 SER A O 1
ATOM 2214 N N . LYS A 1 274 ? 11.953 -8.314 -18.284 1.00 86.25 274 LYS A N 1
ATOM 2215 C CA . LYS A 1 274 ? 11.750 -9.644 -18.884 1.00 86.25 274 LYS A CA 1
ATOM 2216 C C . LYS A 1 274 ? 12.808 -10.626 -18.396 1.00 86.25 274 LYS A C 1
ATOM 2218 O O . LYS A 1 274 ? 12.443 -11.623 -17.781 1.00 86.25 274 LYS A O 1
ATOM 2223 N N . GLN A 1 275 ? 14.094 -10.295 -18.553 1.00 76.31 275 GLN A N 1
ATOM 2224 C CA . GLN A 1 275 ? 15.194 -11.119 -18.040 1.00 76.31 275 GLN A CA 1
ATOM 2225 C C . GLN A 1 275 ? 15.065 -11.362 -16.526 1.00 76.31 275 GLN A C 1
ATOM 2227 O O . GLN A 1 275 ? 15.078 -12.504 -16.075 1.00 76.31 275 GLN A O 1
ATOM 2232 N N . LEU A 1 276 ? 14.872 -10.308 -15.725 1.00 78.81 276 LEU A N 1
ATOM 2233 C CA . LEU A 1 276 ? 14.748 -10.434 -14.268 1.00 78.81 276 LEU A CA 1
ATOM 2234 C C . LEU A 1 276 ? 13.533 -11.272 -13.820 1.00 78.81 276 LEU A C 1
ATOM 2236 O O . LEU A 1 276 ? 13.546 -11.809 -12.711 1.00 78.81 276 LEU A O 1
ATOM 2240 N N . LYS A 1 277 ? 12.503 -11.420 -14.661 1.00 84.06 277 LYS A N 1
ATOM 2241 C CA . LYS A 1 277 ? 11.364 -12.318 -14.431 1.00 84.06 277 LYS A CA 1
ATOM 2242 C C . LYS A 1 277 ? 11.628 -13.753 -14.912 1.00 84.06 277 LYS A C 1
ATOM 2244 O O . LYS A 1 277 ? 11.248 -14.681 -14.201 1.00 84.06 277 LYS A O 1
ATOM 2249 N N . THR A 1 278 ? 12.282 -13.972 -16.055 1.00 78.94 278 THR A N 1
ATOM 2250 C CA . THR A 1 278 ? 12.431 -15.312 -16.670 1.00 78.94 278 THR A CA 1
ATOM 2251 C C . THR A 1 278 ? 13.709 -16.074 -16.287 1.00 78.94 278 THR A C 1
ATOM 2253 O O . THR A 1 278 ? 13.687 -17.305 -16.273 1.00 78.94 278 THR A O 1
ATOM 2256 N N . ASP A 1 279 ? 14.792 -15.372 -15.943 1.00 67.25 279 ASP A N 1
ATOM 2257 C CA . ASP A 1 279 ? 16.159 -15.897 -15.716 1.00 67.25 279 ASP A CA 1
ATOM 2258 C C . ASP A 1 279 ? 16.474 -16.113 -14.209 1.00 67.25 279 ASP A C 1
ATOM 2260 O O . ASP A 1 279 ? 17.476 -16.711 -13.820 1.00 67.25 279 ASP A O 1
ATOM 2264 N N . HIS A 1 280 ? 15.609 -15.638 -13.300 1.00 63.53 280 HIS A N 1
ATOM 2265 C CA . HIS A 1 280 ? 15.932 -15.497 -11.870 1.00 63.53 280 HIS A CA 1
ATOM 2266 C C . HIS A 1 280 ? 15.771 -16.788 -11.029 1.00 63.53 280 HIS A C 1
ATOM 2268 O O . HIS A 1 280 ? 14.989 -16.869 -10.072 1.00 63.53 280 HIS A O 1
ATOM 2274 N N . GLY A 1 281 ? 16.569 -17.808 -11.344 1.00 47.34 281 GLY A N 1
ATOM 2275 C CA . GLY A 1 281 ? 16.440 -19.183 -10.840 1.00 47.34 281 GLY A CA 1
ATOM 2276 C C . GLY A 1 281 ? 16.672 -19.464 -9.340 1.00 47.34 281 GLY A C 1
ATOM 2277 O O . GLY A 1 281 ? 16.836 -20.632 -9.000 1.00 47.34 281 GLY A O 1
ATOM 2278 N N . TYR A 1 282 ? 16.702 -18.462 -8.450 1.00 52.38 282 TYR A N 1
ATOM 2279 C CA . TYR A 1 282 ? 16.596 -18.655 -6.983 1.00 52.38 282 TYR A CA 1
ATOM 2280 C C . TYR A 1 282 ? 15.219 -18.252 -6.417 1.00 52.38 282 TYR A C 1
ATOM 2282 O O . TYR A 1 282 ? 14.835 -18.710 -5.350 1.00 52.38 282 TYR A O 1
ATOM 2290 N N . MET A 1 283 ? 14.452 -17.405 -7.118 1.00 59.94 283 MET A N 1
ATOM 2291 C CA . MET A 1 283 ? 13.131 -16.924 -6.653 1.00 59.94 283 MET A CA 1
ATOM 2292 C C . MET A 1 283 ? 11.976 -17.396 -7.551 1.00 59.94 283 MET A C 1
ATOM 2294 O O . MET A 1 283 ? 10.879 -16.841 -7.487 1.00 59.94 283 MET A O 1
ATOM 2298 N N . GLY A 1 284 ? 12.237 -18.380 -8.416 1.00 68.75 284 GLY A N 1
ATOM 2299 C CA . GLY A 1 284 ? 11.314 -18.845 -9.450 1.00 68.75 284 GLY A CA 1
ATOM 2300 C C . GLY A 1 284 ? 11.231 -17.918 -10.670 1.00 68.75 284 GLY A C 1
ATOM 2301 O O . GLY A 1 284 ? 11.662 -16.759 -10.637 1.00 68.75 284 GLY A O 1
ATOM 2302 N N . LYS A 1 285 ? 10.656 -18.442 -11.756 1.00 80.31 285 LYS A N 1
ATOM 2303 C CA . LYS A 1 285 ? 10.270 -17.643 -12.926 1.00 80.31 285 LYS A CA 1
ATOM 2304 C C . LYS A 1 285 ? 8.995 -16.847 -12.621 1.00 80.31 285 LYS A C 1
ATOM 2306 O O . LYS A 1 285 ? 8.197 -17.238 -11.773 1.00 80.31 285 LYS A O 1
ATOM 2311 N N . MET A 1 286 ? 8.800 -15.738 -13.321 1.00 87.00 286 MET A N 1
ATOM 2312 C CA . MET A 1 286 ? 7.587 -14.919 -13.294 1.00 87.00 286 MET A CA 1
ATOM 2313 C C . MET A 1 286 ? 7.097 -14.665 -14.721 1.00 87.00 286 MET A C 1
ATOM 2315 O O . MET A 1 286 ? 7.890 -14.622 -15.659 1.00 87.00 286 MET A O 1
ATOM 2319 N N . SER A 1 287 ? 5.789 -14.462 -14.864 1.00 90.88 287 SER A N 1
ATOM 2320 C CA . SER A 1 287 ? 5.140 -14.076 -16.118 1.00 90.88 287 SER A CA 1
ATOM 2321 C C . SER A 1 287 ? 5.681 -12.735 -16.638 1.00 90.88 287 SER A C 1
ATOM 2323 O O . SER A 1 287 ? 5.662 -11.738 -15.907 1.00 90.88 287 SER A O 1
ATOM 2325 N N . PHE A 1 288 ? 6.129 -12.704 -17.893 1.00 90.88 288 PHE A N 1
ATOM 2326 C CA . PHE A 1 288 ? 6.339 -11.475 -18.661 1.00 90.88 288 PHE A CA 1
ATOM 2327 C C . PHE A 1 288 ? 5.649 -11.623 -20.033 1.00 90.88 288 PHE A C 1
ATOM 2329 O O . PHE A 1 288 ? 6.085 -12.490 -20.795 1.00 90.88 288 PHE A O 1
ATOM 2336 N N . PRO A 1 289 ? 4.637 -10.801 -20.379 1.00 94.12 289 PRO A N 1
ATOM 2337 C CA . PRO A 1 289 ? 3.928 -9.836 -19.524 1.00 94.12 289 PRO A CA 1
ATOM 2338 C C . PRO A 1 289 ? 3.312 -10.461 -18.267 1.00 94.12 289 PRO A C 1
ATOM 2340 O O . PRO A 1 289 ? 3.317 -11.677 -18.091 1.00 94.12 289 PRO A O 1
ATOM 2343 N N . ASP A 1 290 ? 2.787 -9.636 -17.369 1.00 95.00 290 ASP A N 1
ATOM 2344 C CA . ASP A 1 290 ? 1.996 -10.125 -16.246 1.00 95.00 290 ASP A CA 1
ATOM 2345 C C . ASP A 1 290 ? 0.660 -10.719 -16.716 1.00 95.00 290 ASP A C 1
ATOM 2347 O O . ASP A 1 290 ? -0.118 -10.054 -17.394 1.00 95.00 290 ASP A O 1
ATOM 2351 N N . ASP A 1 291 ? 0.408 -11.979 -16.342 1.00 95.00 291 ASP A N 1
ATOM 2352 C CA . ASP A 1 291 ? -0.841 -12.687 -16.648 1.00 95.00 291 ASP A CA 1
ATOM 2353 C C . ASP A 1 291 ? -2.061 -11.944 -16.081 1.00 95.00 291 ASP A C 1
ATOM 2355 O O . ASP A 1 291 ? -2.118 -11.646 -14.884 1.00 95.00 291 ASP A O 1
ATOM 2359 N N . THR A 1 292 ? -3.032 -11.678 -16.956 1.00 96.06 292 THR A N 1
ATOM 2360 C CA . THR A 1 292 ? -4.253 -10.922 -16.671 1.00 96.06 292 THR A CA 1
ATOM 2361 C C . THR A 1 292 ? -5.388 -11.784 -16.102 1.00 96.06 292 THR A C 1
ATOM 2363 O O . THR A 1 292 ? -6.357 -11.247 -15.562 1.00 96.06 292 THR A O 1
ATOM 2366 N N . ASN A 1 293 ? -5.274 -13.117 -16.160 1.00 96.56 293 ASN A N 1
ATOM 2367 C CA . ASN A 1 293 ? -6.318 -14.073 -15.766 1.00 96.56 293 ASN A CA 1
ATOM 2368 C C . ASN A 1 293 ? -6.396 -14.343 -14.256 1.00 96.56 293 ASN A C 1
ATOM 2370 O O . ASN A 1 293 ? -7.114 -15.253 -13.824 1.00 96.56 293 ASN A O 1
ATOM 2374 N N . ARG A 1 294 ? -5.687 -13.550 -13.454 1.00 95.56 294 ARG A N 1
ATOM 2375 C CA . ARG A 1 294 ? -5.521 -13.681 -12.003 1.00 95.56 294 ARG A CA 1
ATOM 2376 C C . ARG A 1 294 ? -5.526 -12.300 -11.324 1.00 95.56 294 ARG A C 1
ATOM 2378 O O . ARG A 1 294 ? -5.458 -11.289 -12.031 1.00 95.56 294 ARG A O 1
ATOM 2385 N N . PRO A 1 295 ? -5.597 -12.224 -9.982 1.00 97.19 295 PRO A N 1
ATOM 2386 C CA . PRO A 1 295 ? -5.352 -10.980 -9.259 1.00 97.19 295 PRO A CA 1
ATOM 2387 C C . PRO A 1 295 ? -3.972 -10.398 -9.595 1.00 97.19 295 PRO A C 1
ATOM 2389 O O . PRO A 1 295 ? -3.020 -11.123 -9.896 1.00 97.19 295 PRO A O 1
ATOM 2392 N N . SER A 1 296 ? -3.844 -9.077 -9.524 1.00 97.12 296 SER A N 1
ATOM 2393 C CA . SER A 1 296 ? -2.556 -8.407 -9.711 1.00 97.12 296 SER A CA 1
ATOM 2394 C C . SER A 1 296 ? -1.552 -8.792 -8.620 1.00 97.12 296 SER A C 1
ATOM 2396 O O . SER A 1 296 ? -1.912 -9.121 -7.492 1.00 97.12 296 SER A O 1
ATOM 2398 N N . ARG A 1 297 ? -0.253 -8.747 -8.926 1.00 94.75 297 ARG A N 1
ATOM 2399 C CA . ARG A 1 297 ? 0.775 -8.890 -7.884 1.00 94.75 297 ARG A CA 1
ATOM 2400 C C . ARG A 1 297 ? 0.782 -7.649 -6.991 1.00 94.75 297 ARG A C 1
ATOM 2402 O O . ARG A 1 297 ? 0.463 -6.564 -7.463 1.00 94.75 297 ARG A O 1
ATOM 2409 N N . THR A 1 298 ? 1.223 -7.804 -5.738 1.00 95.06 298 THR A N 1
ATOM 2410 C CA . THR A 1 298 ? 1.399 -6.702 -4.770 1.00 95.06 298 THR A CA 1
ATOM 2411 C C . THR A 1 298 ? 1.947 -5.424 -5.428 1.00 95.06 298 THR A C 1
ATOM 2413 O O . THR A 1 298 ? 3.102 -5.389 -5.862 1.00 95.06 298 THR A O 1
ATOM 2416 N N . VAL A 1 299 ? 1.130 -4.367 -5.464 1.00 95.25 299 VAL A N 1
ATOM 2417 C CA . VAL A 1 299 ? 1.519 -3.045 -5.967 1.00 95.25 299 VAL A CA 1
ATOM 2418 C C . VAL A 1 299 ? 2.500 -2.425 -4.975 1.00 95.25 299 VAL A C 1
ATOM 2420 O O . VAL A 1 299 ? 2.181 -2.220 -3.801 1.00 95.25 299 VAL A O 1
ATOM 2423 N N . MET A 1 300 ? 3.716 -2.161 -5.447 1.00 92.12 300 MET A N 1
ATOM 2424 C CA . MET A 1 300 ? 4.802 -1.591 -4.651 1.00 92.12 300 MET A CA 1
ATOM 2425 C C . MET A 1 300 ? 4.728 -0.063 -4.623 1.00 92.12 300 MET A C 1
ATOM 2427 O O . MET A 1 300 ? 4.302 0.563 -5.585 1.00 92.12 300 MET A O 1
ATOM 2431 N N . ALA A 1 301 ? 5.225 0.563 -3.557 1.00 89.75 301 ALA A N 1
ATOM 2432 C CA . ALA A 1 301 ? 5.306 2.023 -3.471 1.00 89.75 301 ALA A CA 1
ATOM 2433 C C . ALA A 1 301 ? 6.315 2.647 -4.463 1.00 89.75 301 ALA A C 1
ATOM 2435 O O . ALA A 1 301 ? 6.158 3.791 -4.883 1.00 89.75 301 ALA A O 1
ATOM 2436 N N . THR A 1 302 ? 7.351 1.904 -4.863 1.00 87.44 302 THR A N 1
ATOM 2437 C CA . THR A 1 302 ? 8.369 2.379 -5.814 1.00 87.44 302 THR A CA 1
ATOM 2438 C C . THR A 1 302 ? 7.918 2.155 -7.256 1.00 87.44 302 THR A C 1
ATOM 2440 O O . THR A 1 302 ? 7.823 1.011 -7.698 1.00 87.44 302 THR A O 1
ATOM 2443 N N . MET A 1 303 ? 7.721 3.239 -8.009 1.00 85.69 303 MET A N 1
ATOM 2444 C CA . MET A 1 303 ? 7.479 3.178 -9.453 1.00 85.69 303 MET A CA 1
ATOM 2445 C C . MET A 1 303 ? 8.742 2.716 -10.194 1.00 85.69 303 MET A C 1
ATOM 2447 O O . MET A 1 303 ? 9.807 3.317 -10.052 1.00 85.69 303 MET A O 1
ATOM 2451 N N . SER A 1 304 ? 8.638 1.631 -10.965 1.00 86.25 304 SER A N 1
ATOM 2452 C CA . SER A 1 304 ? 9.763 1.030 -11.694 1.00 86.25 304 SER A CA 1
ATOM 2453 C C . SER A 1 304 ? 9.282 0.247 -12.913 1.00 86.25 304 SER A C 1
ATOM 2455 O O . SER A 1 304 ? 8.422 -0.622 -12.787 1.00 86.25 304 SER A O 1
ATOM 2457 N N . SER A 1 305 ? 9.910 0.486 -14.064 1.00 85.88 305 SER A N 1
ATOM 2458 C CA . SER A 1 305 ? 9.724 -0.247 -15.327 1.00 85.88 305 SER A CA 1
ATOM 2459 C C . SER A 1 305 ? 10.754 -1.364 -15.559 1.00 85.88 305 SER A C 1
ATOM 2461 O O . SER A 1 305 ? 10.586 -2.160 -16.476 1.00 85.88 305 SER A O 1
ATOM 2463 N N . SER A 1 306 ? 11.838 -1.419 -14.769 1.00 83.69 306 SER A N 1
ATOM 2464 C CA . SER A 1 306 ? 13.020 -2.250 -15.067 1.00 83.69 306 SER A CA 1
ATOM 2465 C C . SER A 1 306 ? 13.468 -3.168 -13.926 1.00 83.69 306 SER A C 1
ATOM 2467 O O . SER A 1 306 ? 14.619 -3.610 -13.903 1.00 83.69 306 SER A O 1
ATOM 2469 N N . THR A 1 307 ? 12.604 -3.467 -12.957 1.00 86.38 307 THR A N 1
ATOM 2470 C CA . THR A 1 307 ? 12.887 -4.448 -11.894 1.00 86.38 307 THR A CA 1
ATOM 2471 C C . THR A 1 307 ? 12.071 -5.726 -12.100 1.00 86.38 307 THR A C 1
ATOM 2473 O O . THR A 1 307 ? 11.239 -5.810 -13.004 1.00 86.38 307 THR A O 1
ATOM 2476 N N . ARG A 1 308 ? 12.327 -6.760 -11.2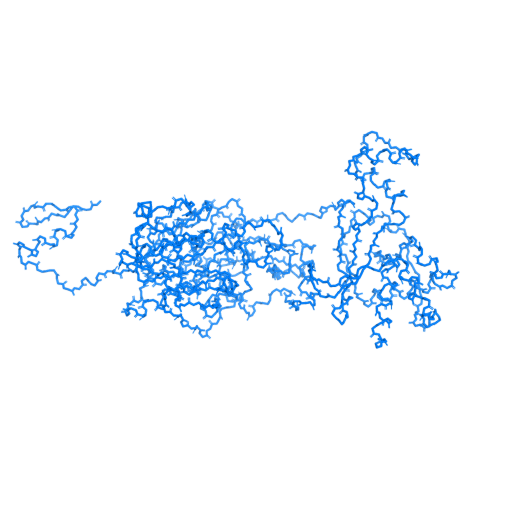90 1.00 84.75 308 ARG A N 1
ATOM 2477 C CA . ARG A 1 308 ? 11.587 -8.033 -11.344 1.00 84.75 308 ARG A CA 1
ATOM 2478 C C . ARG A 1 308 ? 10.125 -7.851 -10.925 1.00 84.75 308 ARG A C 1
ATOM 2480 O O . ARG A 1 308 ? 9.223 -8.502 -11.441 1.00 84.75 308 ARG A O 1
ATOM 2487 N N . GLU A 1 309 ? 9.911 -6.933 -9.991 1.00 88.56 309 GLU A N 1
ATOM 2488 C CA . GLU A 1 309 ? 8.638 -6.624 -9.348 1.00 88.56 309 GLU A CA 1
ATOM 2489 C C . GLU A 1 309 ? 7.728 -5.753 -10.226 1.00 88.56 309 GLU A C 1
ATOM 2491 O O . GLU A 1 309 ? 6.516 -5.769 -10.015 1.00 88.56 309 GLU A O 1
ATOM 2496 N N . SER A 1 310 ? 8.278 -5.036 -11.217 1.00 92.12 310 SER A N 1
ATOM 2497 C CA . SER A 1 310 ? 7.536 -4.192 -12.166 1.00 92.12 310 SER A CA 1
ATOM 2498 C C . SER A 1 310 ? 6.317 -4.923 -12.728 1.00 92.12 310 SER A C 1
ATOM 2500 O O . SER A 1 310 ? 6.462 -6.009 -13.292 1.00 92.12 310 SER A O 1
ATOM 2502 N N . ILE A 1 311 ? 5.116 -4.366 -12.571 1.00 95.31 311 ILE A N 1
ATOM 2503 C CA . ILE A 1 311 ? 3.920 -4.856 -13.273 1.00 95.31 311 ILE A CA 1
ATOM 2504 C C . ILE A 1 311 ? 4.004 -4.323 -14.703 1.00 95.31 311 ILE A C 1
ATOM 2506 O O . ILE A 1 311 ? 4.229 -3.128 -14.889 1.00 95.31 311 ILE A O 1
ATOM 2510 N N . ILE A 1 312 ? 3.928 -5.209 -15.696 1.00 95.56 312 ILE A N 1
ATOM 2511 C CA . ILE A 1 312 ? 4.109 -4.858 -17.112 1.00 95.56 312 ILE A CA 1
ATOM 2512 C C . ILE A 1 312 ? 3.106 -5.638 -17.951 1.00 95.56 312 ILE A C 1
ATOM 2514 O O . ILE A 1 312 ? 3.040 -6.862 -17.838 1.00 95.56 312 ILE A O 1
ATOM 2518 N N . PHE A 1 313 ? 2.395 -4.937 -18.825 1.00 95.50 313 PHE A N 1
ATOM 2519 C CA . PHE A 1 313 ? 1.460 -5.504 -19.793 1.00 95.50 313 PHE A CA 1
ATOM 2520 C C . PHE A 1 313 ? 1.964 -5.271 -21.222 1.00 95.50 313 PHE A C 1
ATOM 2522 O O . PHE A 1 313 ? 2.851 -4.437 -21.433 1.00 95.50 313 PHE A O 1
ATOM 2529 N N . ASN A 1 314 ? 1.418 -6.001 -22.200 1.00 93.69 314 ASN A N 1
ATOM 2530 C CA . ASN A 1 314 ? 1.539 -5.595 -23.604 1.00 93.69 314 ASN A CA 1
ATOM 2531 C C . ASN A 1 314 ? 0.935 -4.196 -23.770 1.00 93.69 314 ASN A C 1
ATOM 2533 O O . ASN A 1 314 ? 0.015 -3.832 -23.033 1.00 93.69 314 ASN A O 1
ATOM 2537 N N . LYS A 1 315 ? 1.442 -3.424 -24.729 1.00 90.69 315 LYS A N 1
ATOM 2538 C CA . LYS A 1 315 ? 0.738 -2.226 -25.182 1.00 90.69 315 LYS A CA 1
ATOM 2539 C C . LYS A 1 315 ? -0.424 -2.652 -26.082 1.00 90.69 315 LYS A C 1
ATOM 2541 O O . LYS A 1 315 ? -0.339 -3.654 -26.788 1.00 90.69 315 LYS A O 1
ATOM 2546 N N . GLU A 1 316 ? -1.518 -1.913 -26.018 1.00 84.88 316 GLU A N 1
ATOM 2547 C CA . GLU A 1 316 ? -2.693 -2.114 -26.857 1.00 84.88 316 GLU A CA 1
ATOM 2548 C C . GLU A 1 316 ? -2.320 -1.960 -28.337 1.00 84.88 316 GLU A C 1
ATOM 2550 O O . GLU A 1 316 ? -1.650 -0.997 -28.701 1.00 84.88 316 GLU A O 1
ATOM 2555 N N . GLU A 1 317 ? -2.746 -2.917 -29.169 1.00 72.75 317 GLU A N 1
ATOM 2556 C CA . GLU A 1 317 ? -2.629 -2.903 -30.642 1.00 72.75 317 GLU A CA 1
ATOM 2557 C C . GLU A 1 317 ? -1.195 -2.795 -31.224 1.00 72.75 317 GLU A C 1
ATOM 2559 O O . GLU A 1 317 ? -1.030 -2.784 -32.442 1.00 72.75 317 GLU A O 1
ATOM 2564 N N . GLU A 1 318 ? -0.144 -2.801 -30.392 1.00 79.25 318 GLU A N 1
ATOM 2565 C CA . GLU A 1 318 ? 1.262 -2.708 -30.816 1.00 79.25 318 GLU A CA 1
ATOM 2566 C C . GLU A 1 318 ? 2.099 -3.920 -30.344 1.00 79.25 318 GLU A C 1
ATOM 2568 O O . GLU A 1 318 ? 2.539 -3.996 -29.192 1.00 79.25 318 GLU A O 1
ATOM 2573 N N . ASP A 1 319 ? 2.374 -4.858 -31.258 1.00 77.31 319 ASP A N 1
ATOM 2574 C CA . ASP A 1 319 ? 3.208 -6.038 -30.992 1.00 77.31 319 ASP A CA 1
ATOM 2575 C C . ASP A 1 319 ? 4.629 -5.681 -30.520 1.00 77.31 319 ASP A C 1
ATOM 2577 O O . ASP A 1 319 ? 5.260 -4.733 -30.986 1.00 77.31 319 ASP A O 1
ATOM 2581 N N . ASN A 1 320 ? 5.165 -6.484 -29.595 1.00 82.69 320 ASN A N 1
ATOM 2582 C CA . ASN A 1 320 ? 6.467 -6.282 -28.936 1.00 82.69 320 ASN A CA 1
ATOM 2583 C C . ASN A 1 320 ? 6.653 -4.937 -28.201 1.00 82.69 320 ASN A C 1
ATOM 2585 O O . ASN A 1 320 ? 7.750 -4.668 -27.696 1.00 82.69 320 ASN A O 1
ATOM 2589 N N . LYS A 1 321 ? 5.597 -4.132 -28.051 1.00 90.12 321 LYS A N 1
ATOM 2590 C CA . LYS A 1 321 ? 5.569 -3.007 -27.118 1.00 90.12 321 LYS A CA 1
ATOM 2591 C C . LYS A 1 321 ? 4.903 -3.380 -25.804 1.00 90.12 321 LYS A C 1
ATOM 2593 O O . LYS A 1 321 ? 4.061 -4.270 -25.713 1.00 90.12 321 LYS A O 1
ATOM 2598 N N . TYR A 1 322 ? 5.296 -2.657 -24.762 1.00 93.94 322 TYR A N 1
ATOM 2599 C CA . TYR A 1 322 ? 4.877 -2.919 -23.393 1.00 93.94 322 TYR A CA 1
ATOM 2600 C C . TYR A 1 322 ? 4.631 -1.609 -22.650 1.00 93.94 322 TYR A C 1
ATOM 2602 O O . TYR A 1 322 ? 5.239 -0.580 -22.963 1.00 93.94 322 TYR A O 1
ATOM 2610 N N . ARG A 1 323 ? 3.786 -1.665 -21.621 1.00 94.19 323 ARG A N 1
ATOM 2611 C CA . ARG A 1 323 ? 3.455 -0.527 -20.759 1.00 94.19 323 ARG A CA 1
ATOM 2612 C C . ARG A 1 323 ? 3.420 -0.909 -19.280 1.00 94.19 323 ARG A C 1
ATOM 2614 O O . ARG A 1 323 ? 3.191 -2.070 -18.931 1.00 94.19 323 ARG A O 1
ATOM 2621 N N . THR A 1 324 ? 3.629 0.066 -18.397 1.00 95.06 324 THR A N 1
ATOM 2622 C CA . THR A 1 324 ? 3.225 -0.059 -16.981 1.00 95.06 324 THR A CA 1
ATOM 2623 C C . THR A 1 324 ? 1.729 0.231 -16.821 1.00 95.06 324 THR A C 1
ATOM 2625 O O . THR A 1 324 ? 1.131 0.835 -17.718 1.00 95.06 324 THR A O 1
ATOM 2628 N N . PRO A 1 325 ? 1.101 -0.142 -15.693 1.00 96.19 325 PRO A N 1
ATOM 2629 C CA . PRO A 1 325 ? -0.285 0.221 -15.451 1.00 96.19 325 PRO A CA 1
ATOM 2630 C C . PRO A 1 325 ? -0.436 1.735 -15.228 1.00 96.19 325 PRO A C 1
ATOM 2632 O O . PRO A 1 325 ? 0.508 2.398 -14.781 1.00 96.19 325 PRO A O 1
ATOM 2635 N N . THR A 1 326 ? -1.611 2.286 -15.523 1.00 96.31 326 THR A N 1
ATOM 2636 C CA . THR A 1 326 ? -1.954 3.692 -15.250 1.00 96.31 326 THR A CA 1
ATOM 2637 C C . THR A 1 326 ? -2.213 3.917 -13.756 1.00 96.31 326 THR A C 1
ATOM 2639 O O . THR A 1 326 ? -2.433 2.965 -13.005 1.00 96.31 326 THR A O 1
ATOM 2642 N N . ILE A 1 327 ? -2.229 5.173 -13.291 1.00 96.25 327 ILE A N 1
ATOM 2643 C CA . ILE A 1 327 ? -2.589 5.483 -11.893 1.00 96.25 327 ILE A CA 1
ATOM 2644 C C . ILE A 1 327 ? -3.990 4.938 -11.542 1.00 96.25 327 ILE A C 1
ATOM 2646 O O . ILE A 1 327 ? -4.134 4.305 -10.494 1.00 96.25 327 ILE A O 1
ATOM 2650 N N . ARG A 1 328 ? -4.985 5.062 -12.437 1.00 96.50 328 ARG A N 1
ATOM 2651 C CA . ARG A 1 328 ? -6.312 4.444 -12.257 1.00 96.50 328 ARG A CA 1
ATOM 2652 C C . ARG A 1 328 ? -6.269 2.918 -12.196 1.00 96.50 328 ARG A C 1
ATOM 2654 O O . ARG A 1 328 ? -6.887 2.345 -11.307 1.00 96.50 328 ARG A O 1
ATOM 2661 N N . GLU A 1 329 ? -5.520 2.248 -13.072 1.00 97.62 329 GLU A N 1
ATOM 2662 C CA . GLU A 1 329 ? -5.388 0.782 -13.018 1.00 97.62 329 GLU A CA 1
ATOM 2663 C C . GLU A 1 329 ? -4.753 0.323 -11.695 1.00 97.62 329 GLU A C 1
ATOM 2665 O O . GLU A 1 329 ? -5.258 -0.604 -11.067 1.00 97.62 329 GLU A O 1
ATOM 2670 N N . LEU A 1 330 ? -3.705 1.005 -11.211 1.00 97.75 330 LEU A N 1
ATOM 2671 C CA . LEU A 1 330 ? -3.088 0.719 -9.907 1.00 97.75 330 LEU A CA 1
ATOM 2672 C C . LEU A 1 330 ? -4.052 0.967 -8.732 1.00 97.75 330 LEU A C 1
ATOM 2674 O O . LEU A 1 330 ? -4.062 0.193 -7.773 1.00 97.75 330 LEU A O 1
ATOM 2678 N N . SER A 1 331 ? -4.856 2.031 -8.808 1.00 97.56 331 SER A N 1
ATOM 2679 C CA . SER A 1 331 ? -5.915 2.365 -7.845 1.00 97.56 331 SER A CA 1
ATOM 2680 C C . SER A 1 331 ? -6.959 1.240 -7.765 1.00 97.56 331 SER A C 1
ATOM 2682 O O . SER A 1 331 ? -7.202 0.677 -6.692 1.00 97.56 331 SER A O 1
ATOM 2684 N N . CYS A 1 332 ? -7.477 0.807 -8.915 1.00 98.00 332 CYS A N 1
ATOM 2685 C CA . CYS A 1 332 ? -8.430 -0.295 -9.011 1.00 98.00 332 CYS A CA 1
ATOM 2686 C C . CYS A 1 332 ? -7.813 -1.646 -8.605 1.00 98.00 332 CYS A C 1
ATOM 2688 O O . CYS A 1 332 ? -8.476 -2.440 -7.945 1.00 98.00 332 CYS A O 1
ATOM 2690 N N . PHE A 1 333 ? -6.530 -1.899 -8.896 1.00 98.19 333 PHE A N 1
ATOM 2691 C CA . PHE A 1 333 ? -5.808 -3.074 -8.390 1.00 98.19 333 PHE A CA 1
ATOM 2692 C C . PHE A 1 333 ? -5.709 -3.085 -6.859 1.00 98.19 333 PHE A C 1
ATOM 2694 O O . PHE A 1 333 ? -5.771 -4.147 -6.248 1.00 98.19 333 PHE A O 1
ATOM 2701 N N . MET A 1 334 ? -5.559 -1.931 -6.207 1.00 98.06 334 MET A N 1
ATOM 2702 C CA . MET A 1 334 ? -5.642 -1.837 -4.743 1.00 98.06 334 MET A CA 1
ATOM 2703 C C . MET A 1 334 ? -7.076 -2.010 -4.215 1.00 98.06 334 MET A C 1
ATOM 2705 O O . MET A 1 334 ? -7.242 -2.388 -3.055 1.00 98.06 334 MET A O 1
ATOM 2709 N N . GLY A 1 335 ? -8.086 -1.790 -5.060 1.00 97.69 335 GLY A N 1
ATOM 2710 C CA . GLY A 1 335 ? -9.506 -1.876 -4.726 1.00 97.69 335 GLY A CA 1
ATOM 2711 C C . GLY A 1 335 ? -10.120 -0.556 -4.257 1.00 97.69 335 GLY A C 1
ATOM 2712 O O . GLY A 1 335 ? -11.105 -0.592 -3.533 1.00 97.69 335 GLY A O 1
ATOM 2713 N N . PHE A 1 336 ? -9.543 0.596 -4.616 1.00 98.00 336 PHE A N 1
ATOM 2714 C CA . PHE A 1 336 ? -10.200 1.894 -4.417 1.00 98.00 336 PHE A CA 1
ATOM 2715 C C . PHE A 1 336 ? -11.340 2.101 -5.434 1.00 98.00 336 PHE A C 1
ATOM 2717 O O . PHE A 1 336 ? -11.240 1.581 -6.551 1.00 98.00 336 PHE A O 1
ATOM 2724 N N . PRO A 1 337 ? -12.379 2.893 -5.097 1.00 95.81 337 PRO A N 1
ATOM 2725 C CA . PRO A 1 337 ? -13.427 3.262 -6.046 1.00 95.81 337 PRO A CA 1
ATOM 2726 C C . PRO A 1 337 ? -12.912 4.007 -7.286 1.00 95.81 337 PRO A C 1
ATOM 2728 O O . PRO A 1 337 ? -11.933 4.758 -7.228 1.00 95.81 337 PRO A O 1
ATOM 2731 N N . LEU A 1 338 ? -13.644 3.898 -8.397 1.00 94.56 338 LEU A N 1
ATOM 2732 C CA . LEU A 1 338 ? -13.407 4.668 -9.626 1.00 94.56 338 LEU A CA 1
ATOM 2733 C C . LEU A 1 338 ? -13.405 6.187 -9.403 1.00 94.56 338 LEU A C 1
ATOM 2735 O O . LEU A 1 338 ? -12.649 6.893 -10.065 1.00 94.56 338 LEU A O 1
ATOM 2739 N N . GLU A 1 339 ? -14.191 6.685 -8.450 1.00 92.62 339 GLU A N 1
ATOM 2740 C CA . GLU A 1 339 ? -14.235 8.108 -8.092 1.00 92.62 339 GLU A CA 1
ATOM 2741 C C . GLU A 1 339 ? -13.037 8.595 -7.258 1.00 92.62 339 GLU A C 1
ATOM 2743 O O . GLU A 1 339 ? -12.820 9.801 -7.169 1.00 92.62 339 GLU A O 1
ATOM 2748 N N . TYR A 1 340 ? -12.233 7.699 -6.672 1.00 94.81 340 TYR A N 1
ATOM 2749 C CA . TYR A 1 340 ? -11.195 8.077 -5.703 1.00 94.81 340 TYR A CA 1
ATOM 2750 C C . TYR A 1 340 ? -10.050 8.869 -6.364 1.00 94.81 340 TYR A C 1
ATOM 2752 O O . TYR A 1 340 ? -9.454 8.400 -7.337 1.00 94.81 340 TYR A O 1
ATOM 2760 N N . GLN A 1 341 ? -9.722 10.057 -5.852 1.00 93.50 341 GLN A N 1
ATOM 2761 C CA . GLN A 1 341 ? -8.790 11.021 -6.456 1.00 93.50 341 GLN A CA 1
ATOM 2762 C C . GLN A 1 341 ? -7.418 11.024 -5.756 1.00 93.50 341 GLN A C 1
ATOM 2764 O O . GLN A 1 341 ? -7.333 11.407 -4.596 1.00 93.50 341 GLN A O 1
ATOM 2769 N N . PHE A 1 342 ? -6.322 10.698 -6.456 1.00 93.94 342 PHE A N 1
ATOM 2770 C CA . PHE A 1 342 ? -4.949 10.753 -5.914 1.00 93.94 342 PHE A CA 1
ATOM 2771 C C . PHE A 1 342 ? -4.219 12.054 -6.276 1.00 93.94 342 PHE A C 1
ATOM 2773 O O . PHE A 1 342 ? -3.861 12.270 -7.434 1.00 93.94 342 PHE A O 1
ATOM 2780 N N . SER A 1 343 ? -3.935 12.904 -5.290 1.00 91.25 343 SER A N 1
ATOM 2781 C CA . SER A 1 343 ? -3.245 14.191 -5.454 1.00 91.25 343 SER A CA 1
ATOM 2782 C C . SER A 1 343 ? -1.725 14.053 -5.682 1.00 91.25 343 SER A C 1
ATOM 2784 O O . SER A 1 343 ? -1.134 12.972 -5.568 1.00 91.25 343 SER A O 1
ATOM 2786 N N . GLY A 1 344 ? -1.072 15.177 -5.996 1.00 87.88 344 GLY A N 1
ATOM 2787 C CA . GLY A 1 344 ? 0.382 15.326 -5.918 1.00 87.88 344 GLY A CA 1
ATOM 2788 C C . GLY A 1 344 ? 1.093 15.571 -7.252 1.00 87.88 344 GLY A C 1
ATOM 2789 O O . GLY A 1 344 ? 0.698 15.078 -8.308 1.00 87.88 344 GLY A O 1
ATOM 2790 N N . ASN A 1 345 ? 2.204 16.309 -7.166 1.00 84.12 345 ASN A N 1
ATOM 2791 C CA . ASN A 1 345 ? 2.894 16.993 -8.273 1.00 84.12 345 ASN A CA 1
ATOM 2792 C C . ASN A 1 345 ? 3.482 16.095 -9.383 1.00 84.12 345 ASN A C 1
ATOM 2794 O O . ASN A 1 345 ? 4.053 16.617 -10.337 1.00 84.12 345 ASN A O 1
ATOM 2798 N N . ASN A 1 346 ? 3.460 14.765 -9.242 1.00 88.19 346 ASN A N 1
ATOM 2799 C CA . ASN A 1 346 ? 3.936 13.825 -10.262 1.00 88.19 346 ASN A CA 1
ATOM 2800 C C . ASN A 1 346 ? 3.438 12.392 -10.005 1.00 88.19 346 ASN A C 1
ATOM 2802 O O . ASN A 1 346 ? 3.078 12.022 -8.885 1.00 88.19 346 ASN A O 1
ATOM 2806 N N . ASP A 1 347 ? 3.516 11.563 -11.043 1.00 89.56 347 ASP A N 1
ATOM 2807 C CA . ASP A 1 347 ? 3.038 10.173 -11.062 1.00 89.56 347 ASP A CA 1
ATOM 2808 C C . ASP A 1 347 ? 3.708 9.299 -9.993 1.00 89.56 347 ASP A C 1
ATOM 2810 O O . ASP A 1 347 ? 3.053 8.454 -9.390 1.00 89.56 347 ASP A O 1
ATOM 2814 N N . THR A 1 348 ? 4.989 9.537 -9.687 1.00 91.25 348 THR A N 1
ATOM 2815 C CA . THR A 1 348 ? 5.718 8.799 -8.639 1.00 91.25 348 THR A CA 1
ATOM 2816 C C . THR A 1 348 ? 5.103 9.038 -7.261 1.00 91.25 348 THR A C 1
ATOM 2818 O O . THR A 1 348 ? 5.015 8.110 -6.461 1.00 91.25 348 THR A O 1
ATOM 2821 N N . THR A 1 349 ? 4.641 10.261 -6.977 1.00 93.69 349 THR A N 1
ATOM 2822 C CA . THR A 1 349 ? 3.937 10.592 -5.727 1.00 93.69 349 THR A CA 1
ATOM 2823 C C . THR A 1 349 ? 2.598 9.856 -5.639 1.00 93.69 349 THR A C 1
ATOM 2825 O O . THR A 1 349 ? 2.285 9.292 -4.592 1.00 93.69 349 THR A O 1
ATOM 2828 N N . LYS A 1 350 ? 1.835 9.785 -6.737 1.00 94.44 350 LYS A N 1
ATOM 2829 C CA . LYS A 1 350 ? 0.548 9.064 -6.813 1.00 94.44 350 LYS A CA 1
ATOM 2830 C C . LYS A 1 350 ? 0.734 7.549 -6.679 1.00 94.44 350 LYS A C 1
ATOM 2832 O O . LYS A 1 350 ? 0.146 6.920 -5.804 1.00 94.44 350 LYS A O 1
ATOM 2837 N N . HIS A 1 351 ? 1.657 6.977 -7.449 1.00 95.69 351 HIS A N 1
ATOM 2838 C CA . HIS A 1 351 ? 2.049 5.567 -7.377 1.00 95.69 351 HIS A CA 1
ATOM 2839 C C . HIS A 1 351 ? 2.556 5.173 -5.979 1.00 95.69 351 HIS A C 1
ATOM 2841 O O . HIS A 1 351 ? 2.251 4.085 -5.491 1.00 95.69 351 HIS A O 1
ATOM 2847 N N . LYS A 1 352 ? 3.311 6.050 -5.303 1.00 96.06 352 LYS A N 1
ATOM 2848 C CA . LYS A 1 352 ? 3.790 5.807 -3.934 1.00 96.06 352 LYS A CA 1
ATOM 2849 C C . LYS A 1 352 ? 2.650 5.803 -2.912 1.00 96.06 352 LYS A C 1
ATOM 2851 O O . LYS A 1 352 ? 2.695 4.994 -1.992 1.00 96.06 352 LYS A O 1
ATOM 2856 N N . GLN A 1 353 ? 1.642 6.661 -3.071 1.00 96.75 353 GLN A N 1
ATOM 2857 C CA . GLN A 1 353 ? 0.443 6.658 -2.224 1.00 96.75 353 GLN A CA 1
ATOM 2858 C C . GLN A 1 353 ? -0.329 5.343 -2.368 1.00 96.75 353 GLN A C 1
ATOM 2860 O O . GLN A 1 353 ? -0.488 4.620 -1.385 1.00 96.75 353 GLN A O 1
ATOM 2865 N N . ILE A 1 354 ? -0.693 4.982 -3.602 1.00 97.56 354 ILE A N 1
ATOM 2866 C CA . ILE A 1 354 ? -1.415 3.741 -3.923 1.00 97.56 354 ILE A CA 1
ATOM 2867 C C . ILE A 1 354 ? -0.636 2.510 -3.431 1.00 97.56 354 ILE A C 1
ATOM 2869 O O . ILE A 1 354 ? -1.175 1.659 -2.729 1.00 97.56 354 ILE A O 1
ATOM 2873 N N . GLY A 1 355 ? 0.664 2.429 -3.733 1.00 95.38 355 GLY A N 1
ATOM 2874 C CA . GLY A 1 355 ? 1.500 1.288 -3.359 1.00 95.38 355 GLY A CA 1
ATOM 2875 C C . GLY A 1 355 ? 1.830 1.178 -1.865 1.00 95.38 355 GLY A C 1
ATOM 2876 O O . GLY A 1 355 ? 2.167 0.080 -1.413 1.00 95.38 355 GLY A O 1
ATOM 2877 N N . ASN A 1 356 ? 1.709 2.259 -1.087 1.00 95.81 356 ASN A N 1
ATOM 2878 C CA . ASN A 1 356 ? 1.819 2.220 0.377 1.00 95.81 356 ASN A CA 1
ATOM 2879 C C . ASN A 1 356 ? 0.530 1.738 1.060 1.00 95.81 356 ASN A C 1
ATOM 2881 O O . ASN A 1 356 ? 0.622 1.112 2.111 1.00 95.81 356 ASN A O 1
ATOM 2885 N N . ALA A 1 357 ? -0.641 2.020 0.486 1.00 97.00 357 ALA A N 1
ATOM 2886 C CA . ALA A 1 357 ? -1.929 1.888 1.164 1.00 97.00 357 ALA A CA 1
ATOM 2887 C C . ALA A 1 357 ? -2.305 0.450 1.595 1.00 97.00 357 ALA A C 1
ATOM 2889 O O . ALA A 1 357 ? -1.776 -0.553 1.093 1.00 97.00 357 ALA A O 1
ATOM 2890 N N . VAL A 1 358 ? -3.280 0.364 2.502 1.00 97.69 358 VAL A N 1
ATOM 2891 C CA . VAL A 1 358 ? -4.098 -0.838 2.739 1.00 97.69 358 VAL A CA 1
ATOM 2892 C C . VAL A 1 358 ? -5.078 -1.001 1.565 1.00 97.69 358 VAL A C 1
ATOM 2894 O O . VAL A 1 358 ? -5.456 -0.013 0.939 1.00 97.69 358 VAL A O 1
ATOM 2897 N N . CYS A 1 359 ? -5.471 -2.232 1.224 1.00 98.44 359 CYS A N 1
ATOM 2898 C CA . CYS A 1 359 ? -6.522 -2.475 0.227 1.00 98.44 359 CYS A CA 1
ATOM 2899 C C . CYS A 1 359 ? -7.909 -2.191 0.834 1.00 98.44 359 CYS A C 1
ATOM 2901 O O . CYS A 1 359 ? -8.276 -2.904 1.777 1.00 98.44 359 CYS A O 1
ATOM 2903 N N . PRO A 1 360 ? -8.716 -1.255 0.294 1.00 98.50 360 PRO A N 1
ATOM 2904 C CA . PRO A 1 360 ? -10.029 -0.944 0.856 1.00 98.50 360 PRO A CA 1
ATOM 2905 C C . PRO A 1 360 ? -10.984 -2.146 0.995 1.00 98.50 360 PRO A C 1
ATOM 2907 O O . PRO A 1 360 ? -11.664 -2.207 2.015 1.00 98.50 360 PRO A O 1
ATOM 2910 N N . PRO A 1 361 ? -11.017 -3.159 0.099 1.00 98.06 361 PRO A N 1
ATOM 2911 C CA . PRO A 1 361 ? -11.879 -4.333 0.288 1.00 98.06 361 PRO A CA 1
ATOM 2912 C C . PRO A 1 361 ? -11.507 -5.197 1.509 1.00 98.06 361 PRO A C 1
ATOM 2914 O O . PRO A 1 361 ? -12.391 -5.668 2.223 1.00 98.06 361 PRO A O 1
ATOM 2917 N N . LEU A 1 362 ? -10.210 -5.326 1.826 1.00 98.38 362 LEU A N 1
ATOM 2918 C CA . LEU A 1 362 ? -9.739 -5.995 3.050 1.00 98.38 362 LEU A CA 1
ATOM 2919 C C . LEU A 1 362 ? -10.144 -5.201 4.303 1.00 98.38 362 LEU A C 1
ATOM 2921 O O . LEU A 1 362 ? -10.645 -5.773 5.269 1.00 98.38 362 LEU A O 1
ATOM 2925 N N . ALA A 1 363 ? -9.970 -3.878 4.273 1.00 98.50 363 ALA A N 1
ATOM 2926 C CA . ALA A 1 363 ? -10.396 -2.996 5.357 1.00 98.50 363 ALA A CA 1
ATOM 2927 C C . ALA A 1 363 ? -11.931 -2.985 5.538 1.00 98.50 363 ALA A C 1
ATOM 2929 O O . ALA A 1 363 ? -12.413 -3.011 6.669 1.00 98.50 363 ALA A O 1
ATOM 2930 N N . LYS A 1 364 ? -12.703 -3.059 4.445 1.00 98.31 364 LYS A N 1
ATOM 2931 C CA . LYS A 1 364 ? -14.167 -3.215 4.457 1.00 98.31 364 LYS A CA 1
ATOM 2932 C C . LYS A 1 364 ? -14.593 -4.535 5.088 1.00 98.31 364 LYS A C 1
ATOM 2934 O O . LYS A 1 364 ? -15.518 -4.545 5.893 1.00 98.31 364 LYS A O 1
ATOM 2939 N N . ALA A 1 365 ? -13.906 -5.635 4.780 1.00 98.19 365 ALA A N 1
ATOM 2940 C CA . ALA A 1 365 ? -14.189 -6.930 5.392 1.00 98.19 365 ALA A CA 1
ATOM 2941 C C . ALA A 1 365 ? -13.939 -6.921 6.915 1.00 98.19 365 ALA A C 1
ATOM 2943 O O . ALA A 1 365 ? -14.752 -7.462 7.663 1.00 98.19 365 ALA A O 1
ATOM 2944 N N . LEU A 1 366 ? -12.872 -6.251 7.376 1.00 98.56 366 LEU A N 1
ATOM 2945 C CA . LEU A 1 366 ? -12.572 -6.042 8.803 1.00 98.56 366 LEU A CA 1
ATOM 2946 C C . LEU A 1 366 ? -13.618 -5.157 9.511 1.00 98.56 366 LEU A C 1
ATOM 2948 O O . LEU A 1 366 ? -14.006 -5.443 10.642 1.00 98.56 366 LEU A O 1
ATOM 2952 N N . GLY A 1 367 ? -14.116 -4.107 8.851 1.00 98.06 367 GLY A N 1
ATOM 2953 C CA . GLY A 1 367 ? -15.237 -3.315 9.367 1.00 98.06 367 GLY A CA 1
ATOM 2954 C C . GLY A 1 367 ? -16.529 -4.137 9.461 1.00 98.06 367 GLY A C 1
ATOM 2955 O O . GLY A 1 367 ? -17.196 -4.153 10.493 1.00 98.06 367 GLY A O 1
ATOM 2956 N N . ILE A 1 368 ? -16.860 -4.891 8.409 1.00 97.69 368 ILE A N 1
ATOM 2957 C CA . ILE A 1 368 ? -18.050 -5.752 8.363 1.00 97.69 368 ILE A CA 1
ATOM 2958 C C . ILE A 1 368 ? -18.017 -6.837 9.447 1.00 97.69 368 ILE A C 1
ATOM 2960 O O . ILE A 1 368 ? -19.057 -7.103 10.050 1.00 97.69 368 ILE A O 1
ATOM 2964 N N . SER A 1 369 ? -16.862 -7.449 9.741 1.00 98.06 369 SER A N 1
ATOM 2965 C CA . SER A 1 369 ? -16.780 -8.442 10.821 1.00 98.06 369 SER A CA 1
ATOM 2966 C C . SER A 1 369 ? -17.051 -7.818 12.194 1.00 98.06 369 SER A C 1
ATOM 2968 O O . SER A 1 369 ? -17.734 -8.444 13.004 1.00 98.06 369 SER A O 1
ATOM 2970 N N . ILE A 1 370 ? -16.598 -6.580 12.442 1.00 98.06 370 ILE A N 1
ATOM 2971 C CA . ILE A 1 370 ? -16.917 -5.816 13.662 1.00 98.06 370 ILE A CA 1
ATOM 2972 C C . ILE A 1 370 ? -18.427 -5.562 13.779 1.00 98.06 370 ILE A C 1
ATOM 2974 O O . ILE A 1 370 ? -19.007 -5.888 14.814 1.00 98.06 370 ILE A O 1
ATOM 2978 N N . LEU A 1 371 ? -19.086 -5.057 12.728 1.00 96.50 371 LEU A N 1
ATOM 2979 C CA . LEU A 1 371 ? -20.536 -4.806 12.770 1.00 96.50 371 LEU A CA 1
ATOM 2980 C C . LEU A 1 371 ? -21.333 -6.101 12.983 1.00 96.50 371 LEU A C 1
ATOM 2982 O O . LEU A 1 371 ? -22.202 -6.145 13.852 1.00 96.50 371 LEU A O 1
ATOM 2986 N N . LYS A 1 372 ? -20.974 -7.184 12.276 1.00 95.62 372 LYS A N 1
ATOM 2987 C CA . LYS A 1 372 ? -21.548 -8.524 12.493 1.00 95.62 372 LYS A CA 1
ATOM 2988 C C . LYS A 1 372 ? -21.403 -8.990 13.945 1.00 95.62 372 LYS A C 1
ATOM 2990 O O . LYS A 1 372 ? -22.340 -9.558 14.495 1.00 95.62 372 LYS A O 1
ATOM 2995 N N . LYS A 1 373 ? -20.241 -8.773 14.569 1.00 96.06 373 LYS A N 1
ATOM 2996 C CA . LYS A 1 373 ? -19.952 -9.239 15.934 1.00 96.06 373 LYS A CA 1
ATOM 2997 C C . LYS A 1 373 ? -20.757 -8.503 17.010 1.00 96.06 373 LYS A C 1
ATOM 2999 O O . LYS A 1 373 ? -21.097 -9.124 18.020 1.00 96.06 373 LYS A O 1
ATOM 3004 N N . ASP A 1 374 ? -21.072 -7.235 16.770 1.00 94.56 374 ASP A N 1
ATOM 3005 C CA . ASP A 1 374 ? -21.883 -6.393 17.656 1.00 94.56 374 ASP A CA 1
ATOM 3006 C C . ASP A 1 374 ? -23.387 -6.420 17.298 1.00 94.56 374 ASP A C 1
ATOM 3008 O O . ASP A 1 374 ? -24.182 -5.759 17.960 1.00 94.56 374 ASP A O 1
ATOM 3012 N N . ASN A 1 375 ? -23.788 -7.212 16.293 1.00 92.50 375 ASN A N 1
ATOM 3013 C CA . ASN A 1 375 ? -25.145 -7.284 15.724 1.00 92.50 375 ASN A CA 1
ATOM 3014 C C . ASN A 1 375 ? -25.674 -5.938 15.190 1.00 92.50 375 ASN A C 1
ATOM 3016 O O . ASN A 1 375 ? -26.863 -5.642 15.292 1.00 92.50 375 ASN A O 1
ATOM 3020 N N . ILE A 1 376 ? -24.795 -5.118 14.610 1.00 90.62 376 ILE A N 1
ATOM 3021 C CA . ILE A 1 376 ? -25.155 -3.831 14.006 1.00 90.62 376 ILE A CA 1
ATOM 3022 C C . ILE A 1 376 ? -25.426 -4.020 12.512 1.00 90.62 376 ILE A C 1
ATOM 3024 O O . ILE A 1 376 ? -24.624 -4.617 11.789 1.00 90.62 376 ILE A O 1
ATOM 3028 N N . ASN A 1 377 ? -26.547 -3.466 12.044 1.00 88.38 377 ASN A N 1
ATOM 3029 C CA . ASN A 1 377 ? -26.911 -3.439 10.630 1.00 88.38 377 ASN A CA 1
ATOM 3030 C C . ASN A 1 377 ? -25.805 -2.769 9.795 1.00 88.38 377 ASN A C 1
ATOM 3032 O O . ASN A 1 377 ? -25.362 -1.662 10.103 1.00 88.38 377 ASN A O 1
ATOM 3036 N N . ILE A 1 378 ? -25.362 -3.436 8.725 1.00 90.69 378 ILE A N 1
ATOM 3037 C CA . ILE A 1 378 ? -24.366 -2.884 7.797 1.00 90.69 378 ILE A CA 1
ATOM 3038 C C . ILE A 1 378 ? -25.055 -1.809 6.957 1.00 90.69 378 ILE A C 1
ATOM 3040 O O . ILE A 1 378 ? -26.008 -2.095 6.235 1.00 90.69 378 ILE A O 1
ATOM 3044 N N . LYS A 1 379 ? -24.566 -0.574 7.053 1.00 88.50 379 LYS A N 1
ATOM 3045 C CA . LYS A 1 379 ? -25.158 0.594 6.394 1.00 88.50 379 LYS A CA 1
ATOM 3046 C C . LYS A 1 379 ? -24.392 0.952 5.127 1.00 88.50 379 LYS A C 1
ATOM 3048 O O . LYS A 1 379 ? -23.189 0.710 5.027 1.00 88.50 379 LYS A O 1
ATOM 3053 N N . ASN A 1 380 ? -25.077 1.593 4.182 1.00 89.38 380 ASN A N 1
ATOM 3054 C CA . ASN A 1 380 ? -24.412 2.249 3.057 1.00 89.38 380 ASN A CA 1
ATOM 3055 C C . ASN A 1 380 ? -23.407 3.299 3.577 1.00 89.38 380 ASN A C 1
ATOM 3057 O O . ASN A 1 380 ? -23.656 3.889 4.638 1.00 89.38 380 ASN A O 1
ATOM 3061 N N . PRO A 1 381 ? -22.291 3.551 2.866 1.00 89.75 381 PRO A N 1
ATOM 3062 C CA . PRO A 1 381 ? -21.399 4.666 3.180 1.00 89.75 381 PRO A CA 1
ATOM 3063 C C . PRO A 1 381 ? -22.169 5.994 3.246 1.00 89.75 381 PRO A C 1
ATOM 3065 O O . PRO A 1 381 ? -23.154 6.179 2.531 1.00 89.75 381 PRO A O 1
ATOM 3068 N N . LEU A 1 382 ? -21.721 6.912 4.107 1.00 84.06 382 LEU A N 1
ATOM 3069 C CA . LEU A 1 382 ? -22.253 8.279 4.166 1.00 84.06 382 LEU A CA 1
ATOM 3070 C C . LEU A 1 382 ? -22.017 8.993 2.830 1.00 84.06 382 LEU A C 1
ATOM 3072 O O . LEU A 1 382 ? -20.941 8.857 2.256 1.00 84.06 382 LEU A O 1
ATOM 3076 N N . GLU A 1 383 ? -22.973 9.783 2.345 1.00 84.31 383 GLU A N 1
ATOM 3077 C CA . GLU A 1 383 ? -22.756 10.548 1.113 1.00 84.31 383 GLU A CA 1
ATOM 3078 C C . GLU A 1 383 ? -21.625 11.579 1.275 1.00 84.31 383 GLU A C 1
ATOM 3080 O O . GLU A 1 383 ? -21.460 12.214 2.322 1.00 84.31 383 GLU A O 1
ATOM 3085 N N . ARG A 1 384 ? -20.829 11.736 0.213 1.00 85.88 384 ARG A N 1
ATOM 3086 C CA . ARG A 1 384 ? -19.706 12.675 0.131 1.00 85.88 384 ARG A CA 1
ATOM 3087 C C . ARG A 1 384 ? -19.638 13.296 -1.259 1.00 85.88 384 ARG A C 1
ATOM 3089 O O . ARG A 1 384 ? -19.810 12.600 -2.258 1.00 85.88 384 ARG A O 1
ATOM 3096 N N . ASP A 1 385 ? -19.315 14.581 -1.303 1.00 81.88 385 ASP A N 1
ATOM 3097 C CA . ASP A 1 385 ? -18.921 15.276 -2.525 1.00 81.88 385 ASP A CA 1
ATOM 3098 C C . ASP A 1 385 ? -17.397 15.160 -2.684 1.00 81.88 385 ASP A C 1
ATOM 3100 O O . ASP A 1 385 ? -16.637 15.800 -1.951 1.00 81.88 385 ASP A O 1
ATOM 3104 N N . ILE A 1 386 ? -16.934 14.277 -3.577 1.00 82.94 386 ILE A N 1
ATOM 3105 C CA . ILE A 1 386 ? -15.499 14.122 -3.851 1.00 82.94 386 ILE A CA 1
ATOM 3106 C C . ILE A 1 386 ? -15.067 15.267 -4.759 1.00 82.94 386 ILE A C 1
ATOM 3108 O O . ILE A 1 386 ? -15.359 15.280 -5.955 1.00 82.94 386 ILE A O 1
ATOM 3112 N N . LYS A 1 387 ? -14.314 16.208 -4.189 1.00 73.56 387 LYS A N 1
ATOM 3113 C CA . LYS A 1 387 ? -13.790 17.360 -4.924 1.00 73.56 387 LYS A CA 1
ATOM 3114 C C . LYS A 1 387 ? -12.911 16.883 -6.076 1.00 73.56 387 LYS A C 1
ATOM 3116 O O . LYS A 1 387 ? -11.878 16.244 -5.862 1.00 73.56 387 LYS A O 1
ATOM 3121 N N . GLN A 1 388 ? -13.295 17.235 -7.301 1.00 71.62 388 GLN A N 1
ATOM 3122 C CA . GLN A 1 388 ? -12.434 17.036 -8.459 1.00 71.62 388 GLN A CA 1
ATOM 3123 C C . GLN A 1 388 ? -11.174 17.894 -8.282 1.00 71.62 388 GLN A C 1
ATOM 3125 O O . GLN A 1 388 ? -11.255 19.085 -7.996 1.00 71.62 388 GLN A O 1
ATOM 3130 N N . ALA A 1 389 ? -10.008 17.265 -8.394 1.00 68.12 389 ALA A N 1
ATOM 3131 C CA . ALA A 1 389 ? -8.728 17.903 -8.111 1.00 68.12 389 ALA A CA 1
ATOM 3132 C C . ALA A 1 389 ? -8.087 18.500 -9.373 1.00 68.12 389 ALA A C 1
ATOM 3134 O O . ALA A 1 389 ? -8.327 18.018 -10.480 1.00 68.12 389 ALA A O 1
ATOM 3135 N N . ASP A 1 390 ? -7.203 19.488 -9.189 1.00 72.06 390 ASP A N 1
ATOM 3136 C CA . ASP A 1 390 ? -6.512 20.243 -10.250 1.00 72.06 390 ASP A CA 1
ATOM 3137 C C . ASP A 1 390 ? -5.422 19.438 -10.991 1.00 72.06 390 ASP A C 1
ATOM 3139 O O . ASP A 1 390 ? -4.273 19.861 -11.146 1.00 72.06 390 ASP A O 1
ATOM 3143 N N . TYR A 1 391 ? -5.753 18.233 -11.450 1.00 76.38 391 TYR A N 1
ATOM 3144 C CA . TYR A 1 391 ? -4.924 17.458 -12.359 1.00 76.38 391 TYR A CA 1
ATOM 3145 C C . TYR A 1 391 ? -5.776 16.663 -13.345 1.00 76.38 391 TYR A C 1
ATOM 3147 O O . TYR A 1 391 ? -6.809 16.088 -13.014 1.00 76.38 391 TYR A O 1
ATOM 3155 N N . ASN A 1 392 ? -5.255 16.534 -14.559 1.00 86.00 392 ASN A N 1
ATOM 3156 C CA . ASN A 1 392 ? -5.700 15.540 -15.516 1.00 86.00 392 ASN A CA 1
ATOM 3157 C C . ASN A 1 392 ? -4.450 14.941 -16.168 1.00 86.00 392 ASN A C 1
ATOM 3159 O O . ASN A 1 392 ? -3.585 15.674 -16.649 1.00 86.00 392 ASN A O 1
ATOM 3163 N N . LEU A 1 393 ? -4.306 13.619 -16.108 1.00 88.25 393 LEU A N 1
ATOM 3164 C CA . LEU A 1 393 ? -3.241 12.893 -16.797 1.00 88.25 393 LEU A CA 1
ATOM 3165 C C . LEU A 1 393 ? -3.685 12.456 -18.195 1.00 88.25 393 LEU A C 1
ATOM 3167 O O . LEU A 1 393 ? -2.820 12.168 -19.015 1.00 88.25 393 LEU A O 1
ATOM 3171 N N . ASN A 1 394 ? -4.991 12.414 -18.483 1.00 89.19 394 ASN A N 1
ATOM 3172 C CA . ASN A 1 394 ? -5.518 11.986 -19.778 1.00 89.19 394 ASN A CA 1
ATOM 3173 C C . ASN A 1 394 ? -4.933 12.824 -20.934 1.00 89.19 394 ASN A C 1
ATOM 3175 O O . ASN A 1 394 ? -4.657 14.014 -20.791 1.00 89.19 394 ASN A O 1
ATOM 3179 N N . GLY A 1 395 ? -4.709 12.191 -22.087 1.00 86.56 395 GLY A N 1
ATOM 3180 C CA . GLY A 1 395 ? -4.065 12.788 -23.261 1.00 86.56 395 GLY A CA 1
ATOM 3181 C C . GLY A 1 395 ? -2.545 12.984 -23.139 1.00 86.56 395 GLY A C 1
ATOM 3182 O O . GLY A 1 395 ? -1.877 13.257 -24.139 1.00 86.56 395 GLY A O 1
ATOM 3183 N N . ARG A 1 396 ? -1.952 12.817 -21.947 1.00 89.00 396 ARG A N 1
ATOM 3184 C CA . ARG A 1 396 ? -0.510 12.992 -21.740 1.00 89.00 396 ARG A CA 1
ATOM 3185 C C . ARG A 1 396 ? 0.289 11.871 -22.405 1.00 89.00 396 ARG A C 1
ATOM 3187 O O . ARG A 1 396 ? 0.132 10.694 -22.094 1.00 89.00 396 ARG A O 1
ATOM 3194 N N . LYS A 1 397 ? 1.245 12.253 -23.251 1.00 84.19 397 LYS A N 1
ATOM 3195 C CA . LYS A 1 397 ? 2.274 11.344 -23.771 1.00 84.19 397 LYS A CA 1
ATOM 3196 C C . LYS A 1 397 ? 3.541 11.477 -22.931 1.00 84.19 397 LYS A C 1
ATOM 3198 O O . LYS A 1 397 ? 4.092 12.572 -22.798 1.00 84.19 397 LYS A O 1
ATOM 3203 N N . LEU A 1 398 ? 4.005 10.382 -22.330 1.00 81.19 398 LEU A N 1
ATOM 3204 C CA . LEU A 1 398 ? 5.283 10.372 -21.619 1.00 81.19 398 LEU A CA 1
ATOM 3205 C C . LEU A 1 398 ? 6.438 10.448 -22.625 1.00 81.19 398 LEU A C 1
ATOM 3207 O O . LEU A 1 398 ? 6.510 9.655 -23.560 1.00 81.19 398 LEU A O 1
ATOM 3211 N N . LYS A 1 399 ? 7.383 11.379 -22.426 1.00 78.25 399 LYS A N 1
ATOM 3212 C CA . LYS A 1 399 ? 8.593 11.424 -23.259 1.00 78.25 399 LYS A CA 1
ATOM 3213 C C . LYS A 1 399 ? 9.465 10.203 -22.963 1.00 78.25 399 LYS A C 1
ATOM 3215 O O . LYS A 1 399 ? 10.187 10.177 -21.962 1.00 78.25 399 LYS A O 1
ATOM 3220 N N . ILE A 1 400 ? 9.419 9.229 -23.870 1.00 73.88 400 ILE A N 1
ATOM 3221 C CA . ILE A 1 400 ? 10.334 8.088 -23.934 1.00 73.88 400 ILE A CA 1
ATOM 3222 C C . ILE A 1 400 ? 11.766 8.643 -23.928 1.00 73.88 400 ILE A C 1
ATOM 3224 O O . ILE A 1 400 ? 12.173 9.375 -24.829 1.00 73.88 400 ILE A O 1
ATOM 3228 N N . LYS A 1 401 ? 12.519 8.371 -22.856 1.00 68.06 401 LYS A N 1
ATOM 3229 C CA . LYS A 1 401 ? 13.901 8.855 -22.719 1.00 68.06 401 LYS A CA 1
ATOM 3230 C C . LYS A 1 401 ? 14.835 7.975 -23.538 1.00 68.06 401 LYS A C 1
ATOM 3232 O O . LYS A 1 401 ? 14.891 6.773 -23.292 1.00 68.06 401 LYS A O 1
ATOM 3237 N N . GLU A 1 402 ? 15.620 8.577 -24.420 1.00 61.12 402 GLU A N 1
ATOM 3238 C CA . GLU A 1 402 ? 16.720 7.901 -25.115 1.00 61.12 402 GLU A CA 1
ATOM 3239 C C . GLU A 1 402 ? 17.699 7.220 -24.138 1.00 61.12 402 GLU A C 1
ATOM 3241 O O . GLU A 1 402 ? 17.751 7.522 -22.936 1.00 61.12 402 GLU A O 1
ATOM 3246 N N . ILE A 1 403 ? 18.493 6.281 -24.656 1.00 59.16 403 ILE A N 1
ATOM 3247 C CA . ILE A 1 403 ? 19.522 5.595 -23.875 1.00 59.16 403 ILE A CA 1
ATOM 3248 C C . ILE A 1 403 ? 20.671 6.573 -23.617 1.00 59.16 403 ILE A C 1
ATOM 3250 O O . ILE A 1 403 ? 21.533 6.808 -24.461 1.00 59.16 403 ILE A O 1
ATOM 3254 N N . SER A 1 404 ? 20.705 7.128 -22.405 1.00 51.88 404 SER A N 1
ATOM 3255 C CA . SER A 1 404 ? 21.866 7.859 -21.902 1.00 51.88 404 SER A CA 1
ATOM 3256 C C . SER A 1 404 ? 23.098 6.954 -21.959 1.00 51.88 404 SER A C 1
ATOM 3258 O O . SER A 1 404 ? 23.117 5.915 -21.285 1.00 51.88 404 SER A O 1
ATOM 3260 N N . LYS A 1 405 ? 24.129 7.350 -22.719 1.00 48.97 405 LYS A N 1
ATOM 3261 C CA . LYS A 1 405 ? 25.419 6.648 -22.733 1.00 48.97 405 LYS A CA 1
ATOM 3262 C C . LYS A 1 405 ? 25.910 6.480 -21.295 1.00 48.97 405 LYS A C 1
ATOM 3264 O O . LYS A 1 405 ? 26.032 7.455 -20.553 1.00 48.97 405 LYS A O 1
ATOM 3269 N N . LYS A 1 406 ? 26.167 5.238 -20.889 1.00 49.19 406 LYS A N 1
ATOM 3270 C CA . LYS A 1 406 ? 26.796 4.957 -19.597 1.00 49.19 406 LYS A CA 1
ATOM 3271 C C . LYS A 1 406 ? 28.230 5.471 -19.640 1.00 49.19 406 LYS A C 1
ATOM 3273 O O . LYS A 1 406 ? 28.930 5.247 -20.623 1.00 49.19 406 LYS A O 1
ATOM 3278 N N . SER A 1 407 ? 28.680 6.119 -18.568 1.00 52.03 407 SER A N 1
ATOM 3279 C CA . SER A 1 407 ? 30.099 6.459 -18.431 1.00 52.03 407 SER A CA 1
ATOM 3280 C C . SER A 1 407 ? 30.937 5.179 -18.438 1.00 52.03 407 SER A C 1
ATOM 3282 O O . SER A 1 407 ? 30.504 4.168 -17.882 1.00 52.03 407 SER A O 1
ATOM 3284 N N . ILE A 1 408 ? 32.149 5.219 -18.990 1.00 50.50 408 ILE A N 1
ATOM 3285 C CA . ILE A 1 408 ? 33.112 4.115 -18.867 1.00 50.50 408 ILE A CA 1
ATOM 3286 C C . ILE A 1 408 ? 33.490 3.824 -17.400 1.00 50.50 408 ILE A C 1
ATOM 3288 O O . ILE A 1 408 ? 33.756 2.679 -17.055 1.00 50.50 408 ILE A O 1
ATOM 3292 N N . TYR A 1 409 ? 33.350 4.809 -16.502 1.00 54.53 409 TYR A N 1
ATOM 3293 C CA . TYR A 1 409 ? 33.410 4.637 -15.041 1.00 54.53 409 TYR A CA 1
ATOM 3294 C C . TYR A 1 409 ? 32.157 3.977 -14.426 1.00 54.53 409 TYR A C 1
ATOM 3296 O O . TYR A 1 409 ? 31.943 4.041 -13.214 1.00 54.53 409 TYR A O 1
ATOM 3304 N N . SER A 1 410 ? 31.275 3.378 -15.227 1.00 53.19 410 SER A N 1
ATOM 3305 C CA . SER A 1 410 ? 30.153 2.605 -14.692 1.00 53.19 410 SER A CA 1
ATOM 3306 C C . SER A 1 410 ? 30.670 1.285 -14.135 1.00 53.19 410 SER A C 1
ATOM 3308 O O . SER A 1 410 ? 31.343 0.525 -14.830 1.00 53.19 410 SER A O 1
ATOM 3310 N N . LYS A 1 411 ? 30.315 0.985 -12.884 1.00 56.62 411 LYS A N 1
ATOM 3311 C CA . LYS A 1 411 ? 30.509 -0.352 -12.320 1.00 56.62 411 LYS A CA 1
ATOM 3312 C C . LYS A 1 411 ? 29.498 -1.294 -12.962 1.00 56.62 411 LYS A C 1
ATOM 3314 O O . LYS A 1 411 ? 28.297 -1.187 -12.715 1.00 56.62 411 LYS A O 1
ATOM 3319 N N . TYR A 1 412 ? 29.994 -2.171 -13.824 1.00 54.50 412 TYR A N 1
ATOM 3320 C CA . TYR A 1 412 ? 29.230 -3.234 -14.450 1.00 54.50 412 TYR A CA 1
ATOM 3321 C C . TYR A 1 412 ? 29.260 -4.466 -13.554 1.00 54.50 412 TYR A C 1
ATOM 3323 O O . TYR A 1 412 ? 30.301 -4.839 -13.019 1.00 54.50 412 TYR A O 1
ATOM 3331 N N . HIS A 1 413 ? 28.092 -5.076 -13.401 1.00 50.53 413 HIS A N 1
ATOM 3332 C CA . HIS A 1 413 ? 27.895 -6.369 -12.769 1.00 50.53 413 HIS A CA 1
ATOM 3333 C C . HIS A 1 413 ? 26.715 -7.019 -13.503 1.00 50.53 413 HIS A C 1
ATOM 3335 O O . HIS A 1 413 ? 25.580 -6.545 -13.387 1.00 50.53 413 HIS A O 1
ATOM 3341 N N . LEU A 1 414 ? 26.998 -8.007 -14.351 1.00 50.94 414 LEU A N 1
ATOM 3342 C CA . LEU A 1 414 ? 26.056 -8.582 -15.314 1.00 50.94 414 LEU A CA 1
ATOM 3343 C C . LEU A 1 414 ? 25.966 -10.098 -15.119 1.00 50.94 414 LEU A C 1
ATOM 3345 O O . LEU A 1 414 ? 26.978 -10.789 -15.174 1.00 50.94 414 LEU A O 1
ATOM 3349 N N . HIS A 1 415 ? 24.751 -10.613 -14.921 1.00 51.19 415 HIS A N 1
ATOM 3350 C CA . HIS A 1 415 ? 24.484 -12.050 -14.997 1.00 51.19 415 HIS A CA 1
ATOM 3351 C C . HIS A 1 415 ? 24.652 -12.511 -16.444 1.00 51.19 415 HIS A C 1
ATOM 3353 O O . HIS A 1 415 ? 24.040 -11.909 -17.332 1.00 51.19 415 HIS A O 1
ATOM 3359 N N . VAL A 1 416 ? 25.436 -13.565 -16.681 1.00 49.09 416 VAL A N 1
ATOM 3360 C CA . VAL A 1 416 ? 25.470 -14.201 -18.003 1.00 49.09 416 VAL A CA 1
ATOM 3361 C C . VAL A 1 416 ? 24.211 -15.066 -18.124 1.00 49.09 416 VAL A C 1
ATOM 3363 O O . VAL A 1 416 ? 24.049 -15.984 -17.318 1.00 49.09 416 VAL A O 1
ATOM 3366 N N . PRO A 1 417 ? 23.287 -14.775 -19.061 1.00 40.44 417 PRO A N 1
ATOM 3367 C CA . PRO A 1 417 ? 22.024 -15.503 -19.147 1.00 40.44 417 PRO A CA 1
ATOM 3368 C C . PRO A 1 417 ? 22.243 -17.006 -19.335 1.00 40.44 417 PRO A C 1
ATOM 3370 O O . PRO A 1 417 ? 23.192 -17.417 -20.000 1.00 40.44 417 PRO A O 1
ATOM 3373 N N . TYR A 1 418 ? 21.341 -17.820 -18.785 1.00 43.81 418 TYR A N 1
ATOM 3374 C CA . TYR A 1 418 ? 21.315 -19.288 -18.920 1.00 43.81 418 TYR A CA 1
ATOM 3375 C C . TYR A 1 418 ? 22.486 -20.074 -18.299 1.00 43.81 418 TYR A C 1
ATOM 3377 O O . TYR A 1 418 ? 22.318 -21.271 -18.069 1.00 43.81 418 TYR A O 1
ATOM 3385 N N . LEU A 1 419 ? 23.602 -19.440 -17.912 1.00 47.25 419 LEU A N 1
ATOM 3386 C CA . LEU A 1 419 ? 24.734 -20.096 -17.236 1.00 47.25 419 LEU A CA 1
ATOM 3387 C C . LEU A 1 419 ? 24.425 -20.369 -15.748 1.00 47.25 419 LEU A C 1
ATOM 3389 O O . LEU A 1 419 ? 25.074 -19.839 -14.841 1.00 47.25 419 LEU A O 1
ATOM 3393 N N . LYS A 1 420 ? 23.374 -21.161 -15.489 1.00 48.19 420 LYS A N 1
ATOM 3394 C CA . LYS A 1 420 ? 22.853 -21.471 -14.149 1.00 48.19 420 LYS A CA 1
ATOM 3395 C C . LYS A 1 420 ? 22.562 -22.963 -13.939 1.00 48.19 420 LYS A C 1
ATOM 3397 O O . LYS A 1 420 ? 21.403 -23.381 -13.810 1.00 48.19 420 LYS A O 1
ATOM 3402 N N . ILE A 1 421 ? 23.622 -23.747 -13.792 1.00 51.78 421 ILE A N 1
ATOM 3403 C CA . ILE A 1 421 ? 23.570 -25.192 -13.538 1.00 51.78 421 ILE A CA 1
ATOM 3404 C C . ILE A 1 421 ? 23.683 -25.464 -12.020 1.00 51.78 421 ILE A C 1
ATOM 3406 O O . ILE A 1 421 ? 24.378 -24.752 -11.297 1.00 51.78 421 ILE A O 1
ATOM 3410 N N . ASN A 1 422 ? 22.942 -26.447 -11.492 1.00 52.06 422 ASN A N 1
ATOM 3411 C CA . ASN A 1 422 ? 23.045 -26.969 -10.111 1.00 52.06 422 ASN A CA 1
ATOM 3412 C C . ASN A 1 422 ? 23.148 -25.918 -8.972 1.00 52.06 422 ASN A C 1
ATOM 3414 O O . ASN A 1 422 ? 23.854 -26.090 -7.977 1.00 52.06 422 ASN A O 1
ATOM 3418 N N . GLN A 1 423 ? 22.355 -24.843 -9.099 1.00 53.97 423 GLN A N 1
ATOM 3419 C CA . GLN A 1 423 ? 22.258 -23.671 -8.198 1.00 53.97 423 GLN A CA 1
ATOM 3420 C C . GLN A 1 423 ? 23.445 -22.691 -8.217 1.00 53.97 423 GLN A C 1
ATOM 3422 O O . GLN A 1 423 ? 23.382 -21.671 -7.524 1.00 53.97 423 GLN A O 1
ATOM 3427 N N . PHE A 1 424 ? 24.484 -22.962 -9.001 1.00 54.59 424 PHE A N 1
ATOM 3428 C CA . PHE A 1 424 ? 25.531 -21.992 -9.303 1.00 54.59 424 PHE A CA 1
ATOM 3429 C C . PHE A 1 424 ? 25.054 -21.027 -10.400 1.00 54.59 424 PHE A C 1
ATOM 3431 O O . PHE A 1 424 ? 24.155 -21.378 -11.166 1.00 54.59 424 PHE A O 1
ATOM 3438 N N . ARG A 1 425 ? 25.614 -19.813 -10.471 1.00 59.56 425 ARG A N 1
ATOM 3439 C CA . ARG A 1 425 ? 25.446 -18.896 -11.615 1.00 59.56 425 ARG A CA 1
ATOM 3440 C C . ARG A 1 425 ? 26.711 -18.090 -11.900 1.00 59.56 425 ARG A C 1
ATOM 3442 O O . ARG A 1 425 ? 27.498 -17.872 -10.976 1.00 59.56 425 ARG A O 1
ATOM 3449 N N . VAL A 1 426 ? 26.853 -17.621 -13.141 1.00 54.44 426 VAL A N 1
ATOM 3450 C CA . VAL A 1 426 ? 28.000 -16.821 -13.607 1.00 54.44 426 VAL A CA 1
ATOM 3451 C C . VAL A 1 426 ? 27.674 -15.326 -13.648 1.00 54.44 426 VAL A C 1
ATOM 3453 O O . VAL A 1 426 ? 26.647 -14.903 -14.186 1.00 54.44 426 VAL A O 1
ATOM 3456 N N . GLU A 1 427 ? 28.572 -14.510 -13.102 1.00 56.75 427 GLU A N 1
ATOM 3457 C CA . GLU A 1 427 ? 28.506 -13.046 -13.133 1.00 56.75 427 GLU A CA 1
ATOM 3458 C C . GLU A 1 427 ? 29.813 -12.440 -13.655 1.00 56.75 427 GLU A C 1
ATOM 3460 O O . GLU A 1 427 ? 30.904 -12.897 -13.318 1.00 56.75 427 GLU A O 1
ATOM 3465 N N . LEU A 1 428 ? 29.687 -11.382 -14.456 1.00 54.56 428 LEU A N 1
ATOM 3466 C CA . LEU A 1 428 ? 30.790 -10.575 -14.976 1.00 54.56 428 LEU A CA 1
ATOM 3467 C C . LEU A 1 428 ? 30.818 -9.245 -14.232 1.00 54.56 428 LEU A C 1
ATOM 3469 O O . LEU A 1 428 ? 29.821 -8.519 -14.272 1.00 54.56 428 LEU A O 1
ATOM 3473 N N . GLU A 1 429 ? 31.936 -8.875 -13.608 1.00 57.56 429 GLU A N 1
ATOM 3474 C CA . GLU A 1 429 ? 32.083 -7.543 -13.008 1.00 57.56 429 GLU A CA 1
ATOM 3475 C C . GLU A 1 429 ? 33.441 -6.901 -13.298 1.00 57.56 429 GLU A C 1
ATOM 3477 O O . GLU A 1 429 ? 34.450 -7.588 -13.411 1.00 57.56 429 GLU A O 1
ATOM 3482 N N . ASN A 1 430 ? 33.478 -5.573 -13.419 1.00 58.25 430 ASN A N 1
ATOM 3483 C CA . ASN A 1 430 ? 34.713 -4.810 -13.655 1.00 58.25 430 ASN A CA 1
ATOM 3484 C C . ASN A 1 430 ? 35.233 -4.111 -12.386 1.00 58.25 430 ASN A C 1
ATOM 3486 O O . ASN A 1 430 ? 35.942 -3.116 -12.480 1.00 58.25 430 ASN A O 1
ATOM 3490 N N . LEU A 1 431 ? 34.847 -4.566 -11.187 1.00 62.09 431 LEU A N 1
ATOM 3491 C CA . LEU A 1 431 ? 35.054 -3.808 -9.941 1.00 62.09 431 LEU A CA 1
ATOM 3492 C C . LEU A 1 431 ? 36.520 -3.485 -9.611 1.00 62.09 431 LEU A C 1
ATOM 3494 O O . LEU A 1 431 ? 36.752 -2.494 -8.913 1.00 62.09 431 LEU A O 1
ATOM 3498 N N . ASN A 1 432 ? 37.450 -4.301 -10.108 1.00 61.19 432 ASN A N 1
ATOM 3499 C CA . ASN A 1 432 ? 38.888 -4.225 -9.848 1.00 61.19 432 ASN A CA 1
ATOM 3500 C C . ASN A 1 432 ? 39.674 -3.491 -10.955 1.00 61.19 432 ASN A C 1
ATOM 3502 O O . ASN A 1 432 ? 40.828 -3.132 -10.727 1.00 61.19 432 ASN A O 1
ATOM 3506 N N . SER A 1 433 ? 39.042 -3.210 -12.107 1.00 60.69 433 SER A N 1
ATOM 3507 C CA . SER A 1 433 ? 39.668 -2.537 -13.255 1.00 60.69 433 SER A CA 1
ATOM 3508 C C . SER A 1 433 ? 40.363 -1.234 -12.841 1.00 60.69 433 SER A C 1
ATOM 3510 O O . SER A 1 433 ? 39.839 -0.415 -12.072 1.00 60.69 433 SER A O 1
ATOM 3512 N N . ASN A 1 434 ? 41.568 -1.044 -13.376 1.00 63.56 434 ASN A N 1
ATOM 3513 C CA . ASN A 1 434 ? 42.449 0.073 -13.063 1.00 63.56 434 ASN A CA 1
ATOM 3514 C C . ASN A 1 434 ? 41.802 1.438 -13.344 1.00 63.56 434 ASN A C 1
ATOM 3516 O O . ASN A 1 434 ? 42.123 2.400 -12.641 1.00 63.56 434 ASN A O 1
ATOM 3520 N N . ILE A 1 435 ? 40.842 1.527 -14.277 1.00 59.38 435 ILE A N 1
ATOM 3521 C CA . ILE A 1 435 ? 40.056 2.744 -14.543 1.00 59.38 435 ILE A CA 1
ATOM 3522 C C . ILE A 1 435 ? 39.511 3.383 -13.250 1.00 59.38 435 ILE A C 1
ATOM 3524 O O . ILE A 1 435 ? 39.512 4.606 -13.113 1.00 59.38 435 ILE A O 1
ATOM 3528 N N . PHE A 1 436 ? 39.107 2.584 -12.252 1.00 64.12 436 PHE A N 1
ATOM 3529 C CA . PHE A 1 436 ? 38.502 3.076 -11.008 1.00 64.12 436 PHE A CA 1
ATOM 3530 C C . PHE A 1 436 ? 39.484 3.761 -10.045 1.00 64.12 436 PHE A C 1
ATOM 3532 O O . PHE A 1 436 ? 39.041 4.378 -9.070 1.00 64.12 436 PHE A O 1
ATOM 3539 N N . LYS A 1 437 ? 40.794 3.696 -10.312 1.00 67.75 437 LYS A N 1
ATOM 3540 C CA . LYS A 1 437 ? 41.825 4.426 -9.557 1.00 67.75 437 LYS A CA 1
ATOM 3541 C C . LYS A 1 437 ? 41.762 5.938 -9.835 1.00 67.75 437 LYS A C 1
ATOM 3543 O O . LYS A 1 437 ? 41.980 6.733 -8.921 1.00 67.75 437 LYS A O 1
ATOM 3548 N N . TYR A 1 438 ? 41.383 6.331 -11.054 1.00 69.31 438 TYR A N 1
ATOM 3549 C CA . TYR A 1 438 ? 41.427 7.708 -11.562 1.00 69.31 438 TYR A CA 1
ATOM 3550 C C . TYR A 1 438 ? 40.090 8.424 -11.325 1.00 69.31 438 TYR A C 1
ATOM 3552 O O . TYR A 1 438 ? 39.088 8.160 -11.994 1.00 69.31 438 TYR A O 1
ATOM 3560 N N . LYS A 1 439 ? 40.042 9.334 -10.346 1.00 66.62 439 LYS A N 1
ATOM 3561 C CA . LYS A 1 439 ? 38.785 9.931 -9.858 1.00 66.62 439 LYS A CA 1
ATOM 3562 C C . LYS A 1 439 ? 38.455 11.233 -10.582 1.00 66.62 439 LYS A C 1
ATOM 3564 O O . LYS A 1 439 ? 37.318 11.424 -11.027 1.00 66.62 439 LYS A O 1
ATOM 3569 N N . ASN A 1 440 ? 39.431 12.125 -10.717 1.00 72.12 440 ASN A N 1
ATOM 3570 C CA . ASN A 1 440 ? 39.276 13.446 -11.331 1.00 72.12 440 ASN A CA 1
ATOM 3571 C C . ASN A 1 440 ? 39.960 13.517 -12.716 1.00 72.12 440 ASN A C 1
ATOM 3573 O O . ASN A 1 440 ? 40.521 12.534 -13.186 1.00 72.12 440 ASN A O 1
ATOM 3577 N N . ILE A 1 441 ? 39.846 14.654 -13.412 1.00 71.31 441 ILE A N 1
ATOM 3578 C CA . ILE A 1 441 ? 40.434 14.841 -14.754 1.00 71.31 441 ILE A CA 1
ATOM 3579 C C . ILE A 1 441 ? 41.966 14.935 -14.686 1.00 71.31 441 ILE A C 1
ATOM 3581 O O . ILE A 1 441 ? 42.655 14.384 -15.536 1.00 71.31 441 ILE A O 1
ATOM 3585 N N . THR A 1 442 ? 42.499 15.587 -13.657 1.00 79.38 442 THR A N 1
ATOM 3586 C CA . THR A 1 442 ? 43.935 15.787 -13.439 1.00 79.38 442 THR A CA 1
ATOM 3587 C C . THR A 1 442 ? 44.685 14.468 -13.232 1.00 79.38 442 THR A C 1
ATOM 3589 O O . THR A 1 442 ? 45.810 14.344 -13.705 1.00 79.38 442 THR A O 1
ATOM 3592 N N . ASP A 1 443 ? 44.070 13.475 -12.573 1.00 76.25 443 ASP A N 1
ATOM 3593 C CA . ASP A 1 443 ? 44.642 12.126 -12.416 1.00 76.25 443 ASP A CA 1
ATOM 3594 C C . ASP A 1 443 ? 44.882 11.482 -13.795 1.00 76.25 443 ASP A C 1
ATOM 3596 O O . ASP A 1 443 ? 45.978 11.015 -14.091 1.00 76.25 443 ASP A O 1
ATOM 3600 N N . ILE A 1 444 ? 43.853 11.518 -14.652 1.00 72.19 444 ILE A N 1
ATOM 3601 C CA . ILE A 1 444 ? 43.867 10.998 -16.030 1.00 72.19 444 ILE A CA 1
ATOM 3602 C C . ILE A 1 444 ? 44.948 11.715 -16.839 1.00 72.19 444 ILE A C 1
ATOM 3604 O O . ILE A 1 444 ? 45.784 11.079 -17.465 1.00 72.19 444 ILE A O 1
ATOM 3608 N N . GLN A 1 445 ? 44.940 13.050 -16.813 1.00 76.38 445 GLN A N 1
ATOM 3609 C CA . GLN A 1 445 ? 45.854 13.882 -17.595 1.00 76.38 445 GLN A CA 1
ATOM 3610 C C . GLN A 1 445 ? 47.318 13.653 -17.218 1.00 76.38 445 GLN A C 1
ATOM 3612 O O . GLN A 1 445 ? 48.155 13.551 -18.110 1.00 76.38 445 GLN A O 1
ATOM 3617 N N . LYS A 1 446 ? 47.638 13.524 -15.923 1.00 80.69 446 LYS A N 1
ATOM 3618 C CA . LYS A 1 446 ? 48.984 13.135 -15.473 1.00 80.69 446 LYS A CA 1
ATOM 3619 C C . LYS A 1 446 ? 49.406 11.793 -16.061 1.00 80.69 446 LYS A C 1
ATOM 3621 O O . LYS A 1 446 ? 50.482 11.707 -16.635 1.00 80.69 446 LYS A O 1
ATOM 3626 N N . GLU A 1 447 ? 48.550 10.781 -15.981 1.00 77.62 447 GLU A N 1
ATOM 3627 C CA . GLU A 1 447 ? 48.883 9.436 -16.452 1.00 77.62 447 GLU A CA 1
ATOM 3628 C C . GLU A 1 447 ? 49.020 9.356 -17.981 1.00 77.62 447 GLU A C 1
ATOM 3630 O O . GLU A 1 447 ? 49.968 8.758 -18.485 1.00 77.62 447 GLU A O 1
ATOM 3635 N N . LEU A 1 448 ? 48.156 10.049 -18.732 1.00 74.44 448 LEU A N 1
ATOM 3636 C CA . LEU A 1 448 ? 48.328 10.238 -20.179 1.00 74.44 448 LEU A CA 1
ATOM 3637 C C . LEU A 1 448 ? 49.675 10.904 -20.509 1.00 74.44 448 LEU A C 1
ATOM 3639 O O . LEU A 1 448 ? 50.338 10.504 -21.461 1.00 74.44 448 LEU A O 1
ATOM 3643 N N . THR A 1 449 ? 50.087 11.892 -19.706 1.00 79.75 449 THR A N 1
ATOM 3644 C CA . THR A 1 449 ? 51.343 12.639 -19.900 1.00 79.75 449 THR A CA 1
ATOM 3645 C C . THR A 1 449 ? 52.560 11.761 -19.599 1.00 79.75 449 THR A C 1
ATOM 3647 O O . THR A 1 449 ? 53.499 11.747 -20.388 1.00 79.75 449 THR A O 1
ATOM 3650 N N . ASN A 1 450 ? 52.524 10.973 -18.515 1.00 81.75 450 ASN A N 1
ATOM 3651 C CA . ASN A 1 450 ? 53.554 9.982 -18.168 1.00 81.75 450 ASN A CA 1
ATOM 3652 C C . ASN A 1 450 ? 53.774 8.958 -19.298 1.00 81.75 450 ASN A C 1
ATOM 3654 O O . ASN A 1 450 ? 54.892 8.502 -19.515 1.00 81.75 450 ASN A O 1
ATOM 3658 N N . ASN A 1 451 ? 52.707 8.618 -20.027 1.00 74.88 451 ASN A N 1
ATOM 3659 C CA . ASN A 1 451 ? 52.715 7.681 -21.151 1.00 74.88 451 ASN A CA 1
ATOM 3660 C C . ASN A 1 451 ? 52.858 8.384 -22.522 1.00 74.88 451 ASN A C 1
ATOM 3662 O O . ASN A 1 451 ? 52.524 7.806 -23.554 1.00 74.88 451 ASN A O 1
ATOM 3666 N N . 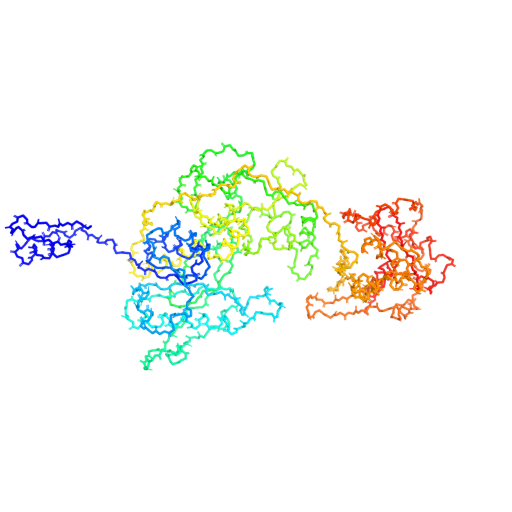ASN A 1 452 ? 53.362 9.626 -22.550 1.00 79.00 452 ASN A N 1
ATOM 3667 C CA . ASN A 1 452 ? 53.630 10.435 -23.751 1.00 79.00 452 ASN A CA 1
ATOM 3668 C C . ASN A 1 452 ? 52.419 10.717 -24.674 1.00 79.00 452 ASN A C 1
ATOM 3670 O O . ASN A 1 452 ? 52.602 11.174 -25.805 1.00 79.00 452 ASN A O 1
ATOM 3674 N N . ILE A 1 453 ? 51.176 10.507 -24.223 1.00 75.00 453 ILE A N 1
ATOM 3675 C CA . ILE A 1 453 ? 49.982 10.785 -25.032 1.00 75.00 453 ILE A CA 1
ATOM 3676 C C . ILE A 1 453 ? 49.594 12.262 -24.931 1.00 75.00 453 ILE A C 1
ATOM 3678 O O . ILE A 1 453 ? 49.179 12.759 -23.885 1.00 75.00 453 ILE A O 1
ATOM 3682 N N . ILE A 1 454 ? 49.651 12.956 -26.069 1.00 73.75 454 ILE A N 1
ATOM 3683 C CA . ILE A 1 454 ? 49.265 14.365 -26.195 1.00 73.75 454 ILE A CA 1
ATOM 3684 C C . ILE A 1 454 ? 47.732 14.512 -26.155 1.00 73.75 454 ILE A C 1
ATOM 3686 O O . ILE A 1 454 ? 46.981 13.798 -26.831 1.00 73.75 454 ILE A O 1
ATOM 3690 N N . PHE A 1 455 ? 47.249 15.485 -25.385 1.00 69.12 455 PHE A N 1
ATOM 3691 C CA . PHE A 1 455 ? 45.841 15.880 -25.288 1.00 69.12 455 PHE A CA 1
ATOM 3692 C C . PHE A 1 455 ? 45.715 17.401 -25.116 1.00 69.12 455 PHE A C 1
ATOM 3694 O O . PHE A 1 455 ? 46.653 18.075 -24.691 1.00 69.12 455 PHE A O 1
ATOM 3701 N N . ASN A 1 456 ? 44.554 17.955 -25.457 1.00 73.88 456 ASN A N 1
ATOM 3702 C CA . ASN A 1 456 ? 44.279 19.383 -25.318 1.00 73.88 456 ASN A CA 1
ATOM 3703 C C . ASN A 1 456 ? 43.757 19.693 -23.901 1.00 73.88 456 ASN A C 1
ATOM 3705 O O . ASN A 1 456 ? 43.029 18.896 -23.311 1.00 73.88 456 ASN A O 1
ATOM 3709 N N . LYS A 1 457 ? 44.049 20.883 -23.357 1.00 66.38 457 LYS A N 1
ATOM 3710 C CA . LYS A 1 457 ? 43.427 21.368 -22.107 1.00 66.38 457 LYS A CA 1
ATOM 3711 C C . LYS A 1 457 ? 41.896 21.451 -22.199 1.00 66.38 457 LYS A C 1
ATOM 3713 O O . LYS A 1 457 ? 41.229 21.344 -21.175 1.00 66.38 457 LYS A O 1
ATOM 3718 N N . ASN A 1 458 ? 41.358 21.595 -23.412 1.00 69.38 458 ASN A N 1
ATOM 3719 C CA . ASN A 1 458 ? 39.920 21.634 -23.687 1.00 69.38 458 ASN A CA 1
ATOM 3720 C C . ASN A 1 458 ? 39.286 20.243 -23.918 1.00 69.38 458 ASN A C 1
ATOM 3722 O O . ASN A 1 458 ? 38.080 20.159 -24.161 1.00 69.38 458 ASN A O 1
ATOM 3726 N N . ASP A 1 459 ? 40.061 19.152 -23.858 1.00 66.94 459 ASP A N 1
ATOM 3727 C CA . ASP A 1 459 ? 39.539 17.798 -24.065 1.00 66.94 459 ASP A CA 1
ATOM 3728 C C . ASP A 1 459 ? 38.589 17.393 -22.922 1.00 66.94 459 ASP A C 1
ATOM 3730 O O . ASP A 1 459 ? 38.916 17.465 -21.735 1.00 66.94 459 ASP A O 1
ATOM 3734 N N . LYS A 1 460 ? 37.383 16.929 -23.275 1.00 63.50 460 LYS A N 1
ATOM 3735 C CA . LYS A 1 460 ? 36.378 16.485 -22.294 1.00 63.50 460 LYS A CA 1
ATOM 3736 C C . LYS A 1 460 ? 36.865 15.239 -21.547 1.00 63.50 460 LYS A C 1
ATOM 3738 O O . LYS A 1 460 ? 37.496 14.371 -22.151 1.00 63.50 460 LYS A O 1
ATOM 3743 N N . LYS A 1 461 ? 36.472 15.086 -20.268 1.00 61.19 461 LYS A N 1
ATOM 3744 C CA . LYS A 1 461 ? 36.837 13.923 -19.423 1.00 61.19 461 LYS A CA 1
ATOM 3745 C C . LYS A 1 461 ? 36.650 12.592 -20.152 1.00 61.19 461 LYS A C 1
ATOM 3747 O O . LYS A 1 461 ? 37.517 11.736 -20.070 1.00 61.19 461 LYS A O 1
ATOM 3752 N N . GLU A 1 462 ? 35.544 12.431 -20.872 1.00 56.31 462 GLU A N 1
ATOM 3753 C CA . GLU A 1 462 ? 35.222 11.217 -21.629 1.00 56.31 462 GLU A CA 1
ATOM 3754 C C . GLU A 1 462 ? 36.304 10.882 -22.668 1.00 56.31 462 GLU A C 1
ATOM 3756 O O . GLU A 1 462 ? 36.811 9.768 -22.664 1.00 56.31 462 GLU A O 1
ATOM 3761 N N . PHE A 1 463 ? 36.734 11.856 -23.480 1.00 64.06 463 PHE A N 1
ATOM 3762 C CA . PHE A 1 463 ? 37.792 11.687 -24.485 1.00 64.06 463 PHE A CA 1
ATOM 3763 C C . PHE A 1 463 ? 39.155 11.369 -23.859 1.00 64.06 463 PHE A C 1
ATOM 3765 O O . PHE A 1 463 ? 39.841 10.450 -24.302 1.00 64.06 463 PHE A O 1
ATOM 3772 N N . LEU A 1 464 ? 39.502 12.068 -22.775 1.00 59.88 464 LEU A N 1
ATOM 3773 C CA . LEU A 1 464 ? 40.703 11.775 -21.990 1.00 59.88 464 LEU A CA 1
ATOM 3774 C C . LEU A 1 464 ? 40.653 10.364 -21.385 1.00 59.88 464 LEU A C 1
ATOM 3776 O O . LEU A 1 464 ? 41.671 9.687 -21.331 1.00 59.88 464 LEU A O 1
ATOM 3780 N N . THR A 1 465 ? 39.474 9.893 -20.970 1.00 54.69 465 THR A N 1
ATOM 3781 C CA . THR A 1 465 ? 39.313 8.539 -20.418 1.00 54.69 465 THR A CA 1
ATOM 3782 C C . THR A 1 465 ? 39.345 7.465 -21.508 1.00 54.69 465 THR A C 1
ATOM 3784 O O . THR A 1 465 ? 39.844 6.381 -21.243 1.00 54.69 465 THR A O 1
ATOM 3787 N N . TYR A 1 466 ? 38.877 7.739 -22.733 1.00 57.91 466 TYR A N 1
ATOM 3788 C CA . TYR A 1 466 ? 39.066 6.805 -23.851 1.00 57.91 466 TYR A CA 1
ATOM 3789 C C . TYR A 1 466 ? 40.561 6.607 -24.145 1.00 57.91 466 TYR A C 1
ATOM 3791 O O . TYR A 1 466 ? 41.023 5.476 -24.079 1.00 57.91 466 TYR A O 1
ATOM 3799 N N . LYS A 1 467 ? 41.339 7.695 -24.280 1.00 60.97 467 LYS A N 1
ATOM 3800 C CA . LYS A 1 467 ? 42.814 7.627 -24.389 1.00 60.97 467 LYS A CA 1
ATOM 3801 C C . LYS A 1 467 ? 43.487 6.903 -23.212 1.00 60.97 467 LYS A C 1
ATOM 3803 O O . LYS A 1 467 ? 44.566 6.345 -23.361 1.00 60.97 467 LYS A O 1
ATOM 3808 N N . LEU A 1 468 ? 42.880 6.953 -22.024 1.00 59.16 468 LEU A N 1
ATOM 3809 C CA . LEU A 1 468 ? 43.396 6.300 -20.819 1.00 59.16 468 LEU A CA 1
ATOM 3810 C C . LEU A 1 468 ? 43.193 4.779 -20.859 1.00 59.16 468 LEU A C 1
ATOM 3812 O O . LEU A 1 468 ? 44.037 4.035 -20.367 1.00 59.16 468 LEU A O 1
ATOM 3816 N N . LEU A 1 469 ? 42.080 4.315 -21.434 1.00 52.28 469 LEU A N 1
ATOM 3817 C CA . LEU A 1 469 ? 41.764 2.890 -21.556 1.00 52.28 469 LEU A CA 1
ATOM 3818 C C . LEU A 1 469 ? 42.777 2.163 -22.443 1.00 52.28 469 LEU A C 1
ATOM 3820 O O . LEU A 1 469 ? 43.197 1.065 -22.083 1.00 52.28 469 LEU A O 1
ATOM 3824 N N . ASP A 1 470 ? 43.230 2.819 -23.514 1.00 52.47 470 ASP A N 1
ATOM 3825 C CA . ASP A 1 470 ? 44.259 2.311 -24.430 1.00 52.47 470 ASP A CA 1
ATOM 3826 C C . ASP A 1 470 ? 45.595 1.989 -23.717 1.00 52.47 470 ASP A C 1
ATOM 3828 O O . ASP A 1 470 ? 46.339 1.118 -24.167 1.00 52.47 470 ASP A O 1
ATOM 3832 N N . ILE A 1 471 ? 45.879 2.656 -22.586 1.00 55.47 471 ILE A N 1
ATOM 3833 C CA . ILE A 1 471 ? 47.087 2.473 -21.759 1.00 55.47 471 ILE A CA 1
ATOM 3834 C C . ILE A 1 471 ? 46.848 1.516 -20.574 1.00 55.47 471 ILE A C 1
ATOM 3836 O O . ILE A 1 471 ? 47.670 0.648 -20.293 1.00 55.47 471 ILE A O 1
ATOM 3840 N N . ILE A 1 472 ? 45.765 1.721 -19.815 1.00 52.25 472 ILE A N 1
ATOM 3841 C CA . ILE A 1 472 ? 45.671 1.297 -18.398 1.00 52.25 472 ILE A CA 1
ATOM 3842 C C . ILE A 1 472 ? 44.898 -0.007 -18.175 1.00 52.25 472 ILE A C 1
ATOM 3844 O O . ILE A 1 472 ? 45.103 -0.710 -17.181 1.00 52.25 472 ILE A O 1
ATOM 3848 N N . ASP A 1 473 ? 43.989 -0.313 -19.090 1.00 50.28 473 ASP A N 1
ATOM 3849 C CA . ASP A 1 473 ? 43.096 -1.470 -19.041 1.00 50.28 473 ASP A CA 1
ATOM 3850 C C . ASP A 1 473 ? 43.050 -2.094 -20.447 1.00 50.28 473 ASP A C 1
ATOM 3852 O O . ASP A 1 473 ? 41.996 -2.316 -21.043 1.00 50.28 473 ASP A O 1
ATOM 3856 N N . ASN A 1 474 ? 44.239 -2.379 -20.984 1.00 44.94 474 ASN A N 1
ATOM 3857 C CA . ASN A 1 474 ? 44.417 -3.272 -22.120 1.00 44.94 474 ASN A CA 1
ATOM 3858 C C . ASN A 1 474 ? 45.063 -4.584 -21.613 1.00 44.94 474 ASN A C 1
ATOM 3860 O O . ASN A 1 474 ? 46.295 -4.653 -21.487 1.00 44.94 474 ASN A O 1
ATOM 3864 N N . PRO A 1 475 ? 44.268 -5.609 -21.234 1.00 47.50 475 PRO A N 1
ATOM 3865 C CA . PRO A 1 475 ? 42.821 -5.744 -21.413 1.00 47.50 475 PRO A CA 1
ATOM 3866 C C . PRO A 1 475 ? 42.017 -5.243 -20.205 1.00 47.50 475 PRO A C 1
ATOM 3868 O O . PRO A 1 475 ? 42.479 -5.305 -19.067 1.00 47.50 475 PRO A O 1
ATOM 3871 N N . PHE A 1 476 ? 40.771 -4.830 -20.441 1.00 46.34 476 PHE A N 1
ATOM 3872 C CA . PHE A 1 476 ? 39.886 -4.331 -19.387 1.00 46.34 476 PHE A CA 1
ATOM 3873 C C . PHE A 1 476 ? 39.555 -5.463 -18.404 1.00 46.34 476 PHE A C 1
ATOM 3875 O O . PHE A 1 476 ? 39.050 -6.519 -18.818 1.00 46.34 476 PHE A O 1
ATOM 3882 N N . GLU A 1 477 ? 39.850 -5.287 -17.110 1.00 49.44 477 GLU A N 1
ATOM 3883 C CA . GLU A 1 477 ? 39.790 -6.398 -16.146 1.00 49.44 477 GLU A CA 1
ATOM 3884 C C . GLU A 1 477 ? 38.356 -6.780 -15.712 1.00 49.44 477 GLU A C 1
ATOM 3886 O O . GLU A 1 477 ? 37.903 -6.567 -14.585 1.00 49.44 477 GLU A O 1
ATOM 3891 N N . TRP A 1 478 ? 37.630 -7.434 -16.620 1.00 49.91 478 TRP A N 1
ATOM 3892 C CA . TRP A 1 478 ? 36.461 -8.242 -16.280 1.00 49.91 478 TRP A CA 1
ATOM 3893 C C . TRP A 1 478 ? 36.882 -9.431 -15.416 1.00 49.91 478 TRP A C 1
ATOM 3895 O O . TRP A 1 478 ? 37.696 -10.249 -15.847 1.00 49.91 478 TRP A O 1
ATOM 3905 N N . ASN A 1 479 ? 36.298 -9.537 -14.231 1.00 53.31 479 ASN A N 1
ATOM 3906 C CA . ASN A 1 479 ? 36.403 -10.674 -13.331 1.00 53.31 479 ASN A CA 1
ATOM 3907 C C . ASN A 1 479 ? 35.196 -11.601 -13.573 1.00 53.31 479 ASN A C 1
ATOM 3909 O O . ASN A 1 479 ? 34.074 -11.112 -13.748 1.00 53.31 479 ASN A O 1
ATOM 3913 N N . VAL A 1 480 ? 35.416 -12.921 -13.571 1.00 52.44 480 VAL A N 1
ATOM 3914 C CA . VAL A 1 480 ? 34.345 -13.929 -13.657 1.00 52.44 480 VAL A CA 1
ATOM 3915 C C . VAL A 1 480 ? 34.089 -14.501 -12.268 1.00 52.44 480 VAL A C 1
ATOM 3917 O O . VAL A 1 480 ? 35.000 -14.982 -11.594 1.00 52.44 480 VAL A O 1
ATOM 3920 N N . LEU A 1 481 ? 32.835 -14.433 -11.831 1.00 58.41 481 LEU A N 1
ATOM 3921 C CA . LEU A 1 481 ? 32.398 -14.935 -10.540 1.00 58.41 481 LEU A CA 1
ATOM 3922 C C . LEU A 1 481 ? 31.456 -16.111 -10.744 1.00 58.41 481 LEU A C 1
ATOM 3924 O O . LEU A 1 481 ? 30.376 -15.947 -11.312 1.00 58.41 481 LEU A O 1
ATOM 3928 N N . ILE A 1 482 ? 31.815 -17.260 -10.179 1.00 59.69 482 ILE A N 1
ATOM 3929 C CA . ILE A 1 482 ? 30.844 -18.309 -9.879 1.00 59.69 482 ILE A CA 1
ATOM 3930 C C . ILE A 1 482 ? 30.303 -18.041 -8.481 1.00 59.69 482 ILE A C 1
ATOM 3932 O O . ILE A 1 482 ? 31.064 -17.782 -7.547 1.00 59.69 482 ILE A O 1
ATOM 3936 N N . HIS A 1 483 ? 28.994 -18.163 -8.270 1.00 62.19 483 HIS A N 1
ATOM 3937 C CA . HIS A 1 483 ? 28.486 -18.268 -6.902 1.00 62.19 483 HIS A CA 1
ATOM 3938 C C . HIS A 1 483 ? 27.262 -19.155 -6.757 1.00 62.19 483 HIS A C 1
ATOM 3940 O O . HIS A 1 483 ? 26.490 -19.341 -7.695 1.00 62.19 483 HIS A O 1
ATOM 3946 N N . LYS A 1 484 ? 27.098 -19.697 -5.545 1.00 59.47 484 LYS A N 1
ATOM 3947 C CA . LYS A 1 484 ? 25.962 -20.535 -5.150 1.00 59.47 484 LYS A CA 1
ATOM 3948 C C . LYS A 1 484 ? 25.019 -19.746 -4.240 1.00 59.47 484 LYS A C 1
ATOM 3950 O O . LYS A 1 484 ? 25.428 -19.279 -3.171 1.00 59.47 484 LYS A O 1
ATOM 3955 N N . GLY A 1 485 ? 23.751 -19.634 -4.639 1.00 55.69 485 GLY A N 1
ATOM 3956 C CA . GLY A 1 485 ? 22.703 -18.926 -3.890 1.00 55.69 485 GLY A CA 1
ATOM 3957 C C . GLY A 1 485 ? 22.416 -17.507 -4.400 1.00 55.69 485 GLY A C 1
ATOM 3958 O O . GLY A 1 485 ? 22.427 -17.252 -5.602 1.00 55.69 485 GLY A O 1
ATOM 3959 N N . SER A 1 486 ? 22.069 -16.574 -3.502 1.00 52.81 486 SER A N 1
ATOM 3960 C CA . SER A 1 486 ? 21.781 -15.183 -3.888 1.00 52.81 486 SER A CA 1
ATOM 3961 C C . SER A 1 486 ? 22.055 -14.144 -2.790 1.00 52.81 486 SER A C 1
ATOM 3963 O O . SER A 1 486 ? 22.011 -14.424 -1.589 1.00 52.81 486 SER A O 1
ATOM 3965 N N . GLY A 1 487 ? 22.318 -12.903 -3.218 1.00 51.50 487 GLY A N 1
ATOM 3966 C CA . GLY A 1 487 ? 22.544 -11.752 -2.340 1.00 51.50 487 GLY A CA 1
ATOM 3967 C C . GLY A 1 487 ? 23.842 -11.828 -1.525 1.00 51.50 487 GLY A C 1
ATOM 3968 O O . GLY A 1 487 ? 24.730 -12.625 -1.806 1.00 51.50 487 GLY A O 1
ATOM 3969 N N . LYS A 1 488 ? 23.942 -11.010 -0.466 1.00 48.09 488 LYS A N 1
ATOM 3970 C CA . LYS A 1 488 ? 25.139 -10.887 0.401 1.00 48.09 488 LYS A CA 1
ATOM 3971 C C . LYS A 1 488 ? 25.556 -12.177 1.143 1.00 48.09 488 LYS A C 1
ATOM 3973 O O . LYS A 1 488 ? 26.564 -12.155 1.835 1.00 48.09 488 LYS A O 1
ATOM 3978 N N . LYS A 1 489 ? 24.774 -13.262 1.053 1.00 48.47 489 LYS A N 1
ATOM 3979 C CA . LYS A 1 489 ? 25.072 -14.581 1.646 1.00 48.47 489 LYS A CA 1
ATOM 3980 C C . LYS A 1 489 ? 25.423 -15.657 0.605 1.00 48.47 489 LYS A C 1
ATOM 3982 O O . LYS A 1 489 ? 25.622 -16.805 0.989 1.00 48.47 489 LYS A O 1
ATOM 3987 N N . ALA A 1 490 ? 25.471 -15.324 -0.686 1.00 58.12 490 ALA A N 1
ATOM 3988 C CA . ALA A 1 490 ? 25.911 -16.268 -1.707 1.00 58.12 490 ALA A CA 1
ATOM 3989 C C . ALA A 1 490 ? 27.376 -16.673 -1.478 1.00 58.12 490 ALA A C 1
ATOM 3991 O O . ALA A 1 490 ? 28.220 -15.817 -1.202 1.00 58.12 490 ALA A O 1
ATOM 3992 N N . LYS A 1 491 ? 27.690 -17.966 -1.618 1.00 57.12 491 LYS A N 1
ATOM 3993 C CA . LYS A 1 491 ? 29.083 -18.435 -1.612 1.00 57.12 491 LYS A CA 1
ATOM 3994 C C . LYS A 1 491 ? 29.713 -18.058 -2.951 1.00 57.12 491 LYS A C 1
ATOM 3996 O O . LYS A 1 491 ? 29.440 -18.733 -3.940 1.00 57.12 491 LYS A O 1
ATOM 4001 N N . LYS A 1 492 ? 30.497 -16.977 -2.979 1.00 62.47 492 LYS A N 1
ATOM 4002 C CA . LYS A 1 492 ? 31.256 -16.528 -4.155 1.00 62.47 492 LYS A CA 1
ATOM 4003 C C . LYS A 1 492 ? 32.599 -17.253 -4.252 1.00 62.47 492 LYS A C 1
ATOM 4005 O O . LYS A 1 492 ? 33.339 -17.295 -3.275 1.00 62.47 492 LYS A O 1
ATOM 4010 N N . CYS A 1 493 ? 32.914 -17.743 -5.443 1.00 60.97 493 CYS A N 1
ATOM 4011 C CA . CYS A 1 493 ? 34.256 -18.075 -5.893 1.00 60.97 493 CYS A CA 1
ATOM 4012 C C . CYS A 1 493 ? 34.627 -17.059 -6.982 1.00 60.97 493 CYS A C 1
ATOM 4014 O O . CYS A 1 493 ? 33.955 -16.959 -8.011 1.00 60.97 493 CYS A O 1
ATOM 4016 N N . TYR A 1 494 ? 35.664 -16.269 -6.716 1.00 57.66 494 TYR A N 1
ATOM 4017 C CA . TYR A 1 494 ? 36.362 -15.527 -7.757 1.00 57.66 494 TYR A CA 1
ATOM 4018 C C . TYR A 1 494 ? 37.321 -16.517 -8.408 1.00 57.66 494 TYR A C 1
ATOM 4020 O O . TYR A 1 494 ? 38.160 -17.070 -7.703 1.00 57.66 494 TYR A O 1
ATOM 4028 N N . ILE A 1 495 ? 37.177 -16.759 -9.710 1.00 51.94 495 ILE A N 1
ATOM 4029 C CA . ILE A 1 495 ? 38.175 -17.523 -10.459 1.00 51.94 495 ILE A CA 1
ATOM 4030 C C . ILE A 1 495 ? 39.229 -16.517 -10.910 1.00 51.94 495 ILE A C 1
ATOM 4032 O O . ILE A 1 495 ? 38.943 -15.655 -11.744 1.00 51.94 495 ILE A O 1
ATOM 4036 N N . THR A 1 496 ? 40.423 -16.587 -10.325 1.00 48.03 496 THR A N 1
ATOM 4037 C CA . THR A 1 496 ? 41.567 -15.787 -10.775 1.00 48.03 496 THR A CA 1
ATOM 4038 C C . THR A 1 496 ? 42.267 -16.484 -11.945 1.00 48.03 496 THR A C 1
ATOM 4040 O O . THR A 1 496 ? 42.037 -17.668 -12.200 1.00 48.03 496 THR A O 1
ATOM 4043 N N . PHE A 1 497 ? 43.132 -15.768 -12.669 1.00 42.72 497 PHE A N 1
ATOM 4044 C CA . PHE A 1 497 ? 43.915 -16.349 -13.769 1.00 42.72 497 PHE A CA 1
ATOM 4045 C C . PHE A 1 497 ? 44.700 -17.595 -13.313 1.00 42.72 497 PHE A C 1
ATOM 4047 O O . PHE A 1 497 ? 44.594 -18.650 -13.933 1.00 42.72 497 PHE A O 1
ATOM 4054 N N . ASN A 1 498 ? 45.351 -17.517 -12.147 1.00 43.50 498 ASN A N 1
ATOM 4055 C CA . ASN A 1 498 ? 46.116 -18.618 -11.553 1.00 43.50 498 ASN A CA 1
ATOM 4056 C C . ASN A 1 498 ? 45.258 -19.857 -11.209 1.00 43.50 498 ASN A C 1
ATOM 4058 O O . ASN A 1 498 ? 45.787 -20.967 -11.148 1.00 43.50 498 ASN A O 1
ATOM 4062 N N . ASP A 1 499 ? 43.951 -19.688 -10.968 1.00 45.91 499 ASP A N 1
ATOM 4063 C CA . ASP A 1 499 ? 43.032 -20.808 -10.730 1.00 45.91 499 ASP A CA 1
ATOM 4064 C C . ASP A 1 499 ? 42.660 -21.505 -12.050 1.00 45.91 499 ASP A C 1
ATOM 4066 O O . ASP A 1 499 ? 42.650 -22.734 -12.120 1.00 45.91 499 ASP A O 1
ATOM 4070 N N . LEU A 1 500 ? 42.407 -20.731 -13.115 1.00 46.19 500 LEU A N 1
ATOM 4071 C CA . LEU A 1 500 ? 42.167 -21.243 -14.474 1.00 46.19 500 LEU A CA 1
ATOM 4072 C C . LEU A 1 500 ? 43.359 -22.065 -14.977 1.00 46.19 500 LEU A C 1
ATOM 4074 O O . LEU A 1 500 ? 43.180 -23.205 -15.405 1.00 46.19 500 LEU A O 1
ATOM 4078 N N . ASP A 1 501 ? 44.569 -21.524 -14.833 1.00 44.34 501 ASP A N 1
ATOM 4079 C CA . ASP A 1 501 ? 45.843 -22.188 -15.133 1.00 44.34 501 ASP A CA 1
ATOM 4080 C C . ASP A 1 501 ? 46.007 -23.561 -14.484 1.00 44.34 501 ASP A C 1
ATOM 4082 O O . ASP A 1 501 ? 46.727 -24.415 -15.003 1.00 44.34 501 ASP A O 1
ATOM 4086 N N . LYS A 1 502 ? 45.415 -23.759 -13.304 1.00 49.69 502 LYS A N 1
ATOM 4087 C CA . LYS A 1 502 ? 45.502 -25.021 -12.576 1.00 49.69 502 LYS A CA 1
ATOM 4088 C C . LYS A 1 502 ? 44.565 -26.057 -13.188 1.00 49.69 502 LYS A C 1
ATOM 4090 O O . LYS A 1 502 ? 45.004 -27.156 -13.493 1.00 49.69 502 LYS A O 1
ATOM 4095 N N . TYR A 1 503 ? 43.301 -25.694 -13.395 1.00 49.19 503 TYR A N 1
ATOM 4096 C CA . TYR A 1 503 ? 42.278 -26.625 -13.875 1.00 49.19 503 TYR A CA 1
ATOM 4097 C C . TYR A 1 503 ? 42.422 -26.990 -15.355 1.00 49.19 503 TYR A C 1
ATOM 4099 O O . TYR A 1 503 ? 42.107 -28.111 -15.740 1.00 49.19 503 TYR A O 1
ATOM 4107 N N . LEU A 1 504 ? 42.917 -26.073 -16.190 1.00 46.03 504 LEU A N 1
ATOM 4108 C CA . LEU A 1 504 ? 43.087 -26.319 -17.626 1.00 46.03 504 LEU A CA 1
ATOM 4109 C C . LEU A 1 504 ? 44.235 -27.301 -17.939 1.00 46.03 504 LEU A C 1
ATOM 4111 O O . LEU A 1 504 ? 44.282 -27.836 -19.041 1.00 46.03 504 LEU A O 1
ATOM 4115 N N . LYS A 1 505 ? 45.123 -27.582 -16.973 1.00 51.22 505 LYS A N 1
ATOM 4116 C CA . LYS A 1 505 ? 46.166 -28.623 -17.079 1.00 51.22 505 LYS A CA 1
ATOM 4117 C C . LYS A 1 505 ? 45.617 -30.040 -16.889 1.00 51.22 505 LYS A C 1
ATOM 4119 O O . LYS A 1 505 ? 46.231 -30.989 -17.363 1.00 51.22 505 LYS A O 1
ATOM 4124 N N . ASP A 1 506 ? 44.444 -30.177 -16.269 1.00 47.41 506 ASP A N 1
ATOM 4125 C CA . ASP A 1 506 ? 43.757 -31.456 -16.047 1.00 47.41 506 ASP A CA 1
ATOM 4126 C C . ASP A 1 506 ? 42.810 -31.821 -17.216 1.00 47.41 506 ASP A C 1
ATOM 4128 O O . ASP A 1 506 ? 41.849 -32.574 -17.030 1.00 47.41 506 ASP A O 1
ATOM 4132 N N . ILE A 1 507 ? 43.015 -31.242 -18.410 1.00 46.19 507 ILE A N 1
ATOM 4133 C CA . ILE A 1 507 ? 42.101 -31.295 -19.565 1.00 46.19 507 ILE A CA 1
ATOM 4134 C C . ILE A 1 507 ? 42.886 -31.555 -20.856 1.00 46.19 507 ILE A C 1
ATOM 4136 O O . ILE A 1 507 ? 43.908 -30.923 -21.109 1.00 46.19 507 ILE A O 1
ATOM 4140 N N . ASN A 1 508 ? 42.385 -32.455 -21.711 1.00 52.62 508 ASN A N 1
ATOM 4141 C CA . ASN A 1 508 ? 42.983 -32.715 -23.021 1.00 52.62 508 ASN A CA 1
ATOM 4142 C C . ASN A 1 508 ? 42.428 -31.757 -24.096 1.00 52.62 508 ASN A C 1
ATOM 4144 O O . ASN A 1 508 ? 41.234 -31.780 -24.402 1.00 52.62 508 ASN A O 1
ATOM 4148 N N . LEU A 1 509 ? 43.314 -30.967 -24.710 1.00 46.41 509 LEU A N 1
ATOM 4149 C CA . LEU A 1 509 ? 43.011 -30.047 -25.814 1.00 46.41 509 LEU A CA 1
ATOM 4150 C C . LEU A 1 509 ? 42.348 -30.733 -27.021 1.00 46.41 509 LEU A C 1
ATOM 4152 O O . LEU A 1 509 ? 41.449 -30.154 -27.635 1.00 46.41 509 LEU A O 1
ATOM 4156 N N . ASP A 1 510 ? 42.729 -31.968 -27.344 1.00 43.62 510 ASP A N 1
ATOM 4157 C CA . ASP A 1 510 ? 42.188 -32.670 -28.514 1.00 43.62 510 ASP A CA 1
ATOM 4158 C C . ASP A 1 510 ? 40.718 -33.080 -28.325 1.00 43.62 510 ASP A C 1
ATOM 4160 O O . ASP A 1 510 ? 39.966 -33.185 -29.296 1.00 43.62 510 ASP A O 1
ATOM 4164 N N . GLU A 1 511 ? 40.253 -33.234 -27.080 1.00 45.69 511 GLU A N 1
ATOM 4165 C CA . GLU A 1 511 ? 38.838 -33.508 -26.792 1.00 45.69 511 GLU A CA 1
ATOM 4166 C C . GLU A 1 511 ? 37.940 -32.271 -26.997 1.00 45.69 511 GLU A C 1
ATOM 4168 O O . GLU A 1 511 ? 36.721 -32.399 -27.158 1.00 45.69 511 GLU A O 1
ATOM 4173 N N . ILE A 1 512 ? 38.544 -31.076 -27.001 1.00 42.91 512 ILE A N 1
ATOM 4174 C CA . ILE A 1 512 ? 37.882 -29.798 -27.284 1.00 42.91 512 ILE A CA 1
ATOM 4175 C C . ILE A 1 512 ? 37.760 -29.607 -28.799 1.00 42.91 512 ILE A C 1
ATOM 4177 O O . ILE A 1 512 ? 36.666 -29.335 -29.292 1.00 42.91 512 ILE A O 1
ATOM 4181 N N . LYS A 1 513 ? 38.861 -29.799 -29.543 1.00 40.28 513 LYS A N 1
ATOM 4182 C CA . LYS A 1 513 ? 38.918 -29.575 -31.000 1.00 40.28 513 LYS A CA 1
ATOM 4183 C C . LYS A 1 513 ? 37.919 -30.439 -31.782 1.00 40.28 513 LYS A C 1
ATOM 4185 O O . LYS A 1 513 ? 37.254 -29.945 -32.684 1.00 40.28 513 LYS A O 1
ATOM 4190 N N . ASN A 1 514 ? 37.755 -31.711 -31.413 1.00 38.25 514 ASN A N 1
ATOM 4191 C CA . ASN A 1 514 ? 36.986 -32.700 -32.189 1.00 38.25 514 ASN A CA 1
ATOM 4192 C C . ASN A 1 514 ? 35.441 -32.548 -32.170 1.00 38.25 514 ASN A C 1
ATOM 4194 O O . ASN A 1 514 ? 34.745 -33.412 -32.701 1.00 38.25 514 ASN A O 1
ATOM 4198 N N . LYS A 1 515 ? 34.868 -31.504 -31.550 1.00 38.97 515 LYS A N 1
ATOM 4199 C CA . LYS A 1 515 ? 33.402 -31.354 -31.359 1.00 38.97 515 LYS A CA 1
ATOM 4200 C C . LYS A 1 515 ? 32.783 -30.142 -32.089 1.00 38.97 515 LYS A C 1
ATOM 4202 O O . LYS A 1 515 ? 31.609 -29.830 -31.861 1.00 38.97 515 LYS A O 1
ATOM 4207 N N . LEU A 1 516 ? 33.559 -29.436 -32.917 1.00 31.33 516 LEU A N 1
ATOM 4208 C CA . LEU A 1 516 ? 33.305 -28.059 -33.374 1.00 31.33 516 LEU A CA 1
ATOM 4209 C C . LEU A 1 516 ? 33.580 -27.919 -34.903 1.00 31.33 516 LEU A C 1
ATOM 4211 O O . LEU A 1 516 ? 34.545 -28.537 -35.352 1.00 31.33 516 LEU A O 1
ATOM 4215 N N . PRO A 1 517 ? 32.745 -27.203 -35.701 1.00 30.75 517 PRO A N 1
ATOM 4216 C CA . PRO A 1 517 ? 33.003 -26.936 -37.133 1.00 30.75 517 PRO A CA 1
ATOM 4217 C C . PRO A 1 517 ? 33.032 -25.435 -37.554 1.00 30.75 517 PRO A C 1
ATOM 4219 O O . PRO A 1 517 ? 32.221 -24.633 -37.085 1.00 30.75 517 PRO A O 1
ATOM 4222 N N . SER A 1 518 ? 33.881 -25.088 -38.538 1.00 27.48 518 SER A N 1
ATOM 4223 C CA . SER A 1 518 ? 34.420 -23.730 -38.819 1.00 27.48 518 SER A CA 1
ATOM 4224 C C . SER A 1 518 ? 33.874 -22.956 -40.052 1.00 27.48 518 SER A C 1
ATOM 4226 O O . SER A 1 518 ? 33.486 -23.565 -41.045 1.00 27.48 518 SER A O 1
ATOM 4228 N N . ILE A 1 519 ? 33.906 -21.598 -40.007 1.00 27.36 519 ILE A N 1
ATOM 4229 C CA . ILE A 1 519 ? 33.651 -20.569 -41.072 1.00 27.36 519 ILE A CA 1
ATOM 4230 C C . ILE A 1 519 ? 34.033 -19.135 -40.548 1.00 27.36 519 ILE A C 1
ATOM 4232 O O . ILE A 1 519 ? 34.215 -18.976 -39.345 1.00 27.36 519 ILE A O 1
ATOM 4236 N N . LYS A 1 520 ? 34.188 -18.093 -41.407 1.00 28.41 520 LYS A N 1
ATOM 4237 C CA . LYS A 1 520 ? 34.798 -16.750 -41.106 1.00 28.41 520 LYS A CA 1
ATOM 4238 C C . LYS A 1 520 ? 33.905 -15.499 -41.349 1.00 28.41 520 LYS A C 1
ATOM 4240 O O . LYS A 1 520 ? 33.186 -15.528 -42.342 1.00 28.41 520 LYS A O 1
ATOM 4245 N N . ILE A 1 521 ? 34.052 -14.406 -40.546 1.00 28.00 521 ILE A N 1
ATOM 4246 C CA . ILE A 1 521 ? 33.694 -12.942 -40.754 1.00 28.00 521 ILE A CA 1
ATOM 4247 C C . ILE A 1 521 ? 33.724 -12.166 -39.390 1.00 28.00 521 ILE A C 1
ATOM 4249 O O . ILE A 1 521 ? 33.478 -12.810 -38.378 1.00 28.00 521 ILE A O 1
ATOM 4253 N N . ASP A 1 522 ? 33.965 -10.847 -39.171 1.00 29.70 522 ASP A N 1
ATOM 4254 C CA . ASP A 1 522 ? 34.577 -9.656 -39.848 1.00 29.70 522 ASP A CA 1
ATOM 4255 C C . ASP A 1 522 ? 35.084 -8.655 -38.748 1.00 29.70 522 ASP A C 1
ATOM 4257 O O . ASP A 1 522 ? 34.431 -8.560 -37.701 1.00 29.70 522 ASP A O 1
ATOM 4261 N N . PRO A 1 523 ? 36.173 -7.859 -38.935 1.00 28.14 523 PRO A N 1
ATOM 4262 C CA . PRO A 1 523 ? 36.609 -6.865 -37.935 1.00 28.14 523 PRO A CA 1
ATOM 4263 C C . PRO A 1 523 ? 36.003 -5.443 -38.016 1.00 28.14 523 PRO A C 1
ATOM 4265 O O . PRO A 1 523 ? 35.917 -4.767 -36.985 1.00 28.14 523 PRO A O 1
ATOM 4268 N N . LEU A 1 524 ? 35.670 -4.903 -39.200 1.00 28.80 524 LEU A N 1
ATOM 4269 C CA . LEU A 1 524 ? 35.640 -3.434 -39.382 1.00 28.80 524 LEU A CA 1
ATOM 4270 C C . LEU A 1 524 ? 34.403 -2.740 -38.782 1.00 28.80 524 LEU A C 1
ATOM 4272 O O . LEU A 1 524 ? 34.455 -1.545 -38.471 1.00 28.80 524 LEU A O 1
ATOM 4276 N N . GLN A 1 525 ? 33.297 -3.456 -38.557 1.00 32.06 525 GLN A N 1
ATOM 4277 C CA . GLN A 1 525 ? 32.118 -2.859 -37.910 1.00 32.06 525 GLN A CA 1
ATOM 4278 C C . GLN A 1 525 ? 32.371 -2.446 -36.446 1.00 32.06 525 GLN A C 1
ATOM 4280 O O . GLN A 1 525 ? 31.703 -1.541 -35.932 1.00 32.06 525 GLN A O 1
ATOM 4285 N N . PHE A 1 526 ? 33.352 -3.055 -35.769 1.00 31.53 526 PHE A N 1
ATOM 4286 C CA . PHE A 1 526 ? 33.424 -3.015 -34.310 1.00 31.53 526 PHE A CA 1
ATOM 4287 C C . PHE A 1 526 ? 33.731 -1.629 -33.709 1.00 31.53 526 PHE A C 1
ATOM 4289 O O . PHE A 1 526 ? 33.125 -1.240 -32.705 1.00 31.53 526 PHE A O 1
ATOM 4296 N N . GLN A 1 527 ? 34.587 -0.817 -34.344 1.00 30.02 527 GLN A N 1
ATOM 4297 C CA . GLN A 1 527 ? 34.951 0.516 -33.824 1.00 30.02 527 GLN A CA 1
ATOM 4298 C C . GLN A 1 527 ? 33.754 1.473 -33.656 1.00 30.02 527 GLN A C 1
ATOM 4300 O O . GLN A 1 527 ? 33.823 2.410 -32.861 1.00 30.02 527 GLN A O 1
ATOM 4305 N N . LYS A 1 528 ? 32.636 1.246 -34.362 1.00 28.81 528 LYS A N 1
ATOM 4306 C CA . LYS A 1 528 ? 31.435 2.096 -34.274 1.00 28.81 528 LYS A CA 1
ATOM 4307 C C . LYS A 1 528 ? 30.493 1.706 -33.122 1.00 28.81 528 LYS A C 1
ATOM 4309 O O . LYS A 1 528 ? 29.661 2.524 -32.727 1.00 28.81 528 LYS A O 1
ATOM 4314 N N . ALA A 1 529 ? 30.634 0.507 -32.547 1.00 30.14 529 ALA A N 1
ATOM 4315 C CA . ALA A 1 529 ? 29.703 -0.039 -31.553 1.00 30.14 529 ALA A CA 1
ATOM 4316 C C . ALA A 1 529 ? 29.949 0.455 -30.112 1.00 30.14 529 ALA A C 1
ATOM 4318 O O . ALA A 1 529 ? 28.995 0.692 -29.370 1.00 30.14 529 ALA A O 1
ATOM 4319 N N . ASN A 1 530 ? 31.202 0.701 -29.706 1.00 32.22 530 ASN A N 1
ATOM 4320 C CA . ASN A 1 530 ? 31.568 0.992 -28.303 1.00 32.22 530 ASN A CA 1
ATOM 4321 C C . ASN A 1 530 ? 31.025 2.320 -27.721 1.00 32.22 530 ASN A C 1
ATOM 4323 O O . ASN A 1 530 ? 31.255 2.633 -26.555 1.00 32.22 530 ASN A O 1
ATOM 4327 N N . CYS A 1 531 ? 30.252 3.091 -28.492 1.00 27.25 531 CYS A N 1
ATOM 4328 C CA . CYS A 1 531 ? 29.498 4.253 -28.012 1.00 27.25 531 CYS A CA 1
ATOM 4329 C C . CYS A 1 531 ? 27.981 4.002 -27.843 1.00 27.25 531 CYS A C 1
ATOM 4331 O O . CYS A 1 531 ? 27.268 4.925 -27.438 1.00 27.25 531 CYS A O 1
ATOM 4333 N N . ARG A 1 532 ? 27.485 2.795 -28.158 1.00 31.39 532 ARG A N 1
ATOM 4334 C CA . ARG A 1 532 ? 26.079 2.362 -28.059 1.00 31.39 532 ARG A CA 1
ATOM 4335 C C . ARG A 1 532 ? 25.987 0.862 -27.730 1.00 31.39 532 ARG A C 1
ATOM 4337 O O . ARG A 1 532 ? 25.799 0.039 -28.617 1.00 31.39 532 ARG A O 1
ATOM 4344 N N . ILE A 1 533 ? 26.034 0.502 -26.444 1.00 31.28 533 ILE A N 1
ATOM 4345 C CA . ILE A 1 533 ? 25.576 -0.830 -26.004 1.00 31.28 533 ILE A CA 1
ATOM 4346 C C . ILE A 1 533 ? 24.044 -0.801 -25.908 1.00 31.28 533 ILE A C 1
ATOM 4348 O O . ILE A 1 533 ? 23.458 -0.694 -24.827 1.00 31.28 533 ILE A O 1
ATOM 4352 N N . GLU A 1 534 ? 23.406 -0.856 -27.073 1.00 29.03 534 GLU A N 1
ATOM 4353 C CA . GLU A 1 534 ? 22.038 -1.341 -27.221 1.00 29.03 534 GLU A CA 1
ATOM 4354 C C . GLU A 1 534 ? 22.082 -2.870 -27.206 1.00 29.03 534 GLU A C 1
ATOM 4356 O O . GLU A 1 534 ? 22.862 -3.501 -27.916 1.00 29.03 534 GLU A O 1
ATOM 4361 N N . THR A 1 535 ? 21.289 -3.486 -26.330 1.00 32.16 535 THR A N 1
ATOM 4362 C CA . THR A 1 535 ? 21.287 -4.941 -26.161 1.00 32.16 535 THR A CA 1
ATOM 4363 C C . THR A 1 535 ? 20.446 -5.595 -27.252 1.00 32.16 535 THR A C 1
ATOM 4365 O O . THR A 1 535 ? 19.238 -5.807 -27.080 1.00 32.16 535 THR A O 1
ATOM 4368 N N . ASN A 1 536 ? 21.109 -5.920 -28.358 1.00 30.48 536 ASN A N 1
ATOM 4369 C CA . ASN A 1 536 ? 20.666 -6.960 -29.276 1.00 30.48 536 ASN A CA 1
ATOM 4370 C C . ASN A 1 536 ? 20.996 -8.327 -28.662 1.00 30.48 536 ASN A C 1
ATOM 4372 O O . ASN A 1 536 ? 22.056 -8.520 -28.068 1.00 30.48 536 ASN A O 1
ATOM 4376 N N . TYR A 1 537 ? 20.041 -9.251 -28.728 1.00 32.88 537 TYR A N 1
ATOM 4377 C CA . TYR A 1 537 ? 20.157 -10.569 -28.110 1.00 32.88 537 TYR A CA 1
ATOM 4378 C C . TYR A 1 537 ? 20.945 -11.525 -29.012 1.00 32.88 537 TYR A C 1
ATOM 4380 O O . TYR A 1 537 ? 20.671 -11.583 -30.208 1.00 32.88 537 TYR A O 1
ATOM 4388 N N . ILE A 1 538 ? 21.816 -12.356 -28.427 1.00 32.53 538 ILE A N 1
ATOM 4389 C CA . ILE A 1 538 ? 22.072 -13.685 -28.996 1.00 32.53 538 ILE A CA 1
ATOM 4390 C C . ILE A 1 538 ? 21.172 -14.695 -28.279 1.00 32.53 538 ILE A C 1
ATOM 4392 O O . ILE A 1 538 ? 21.037 -14.658 -27.054 1.00 32.53 538 ILE A O 1
ATOM 4396 N N . ASN A 1 539 ? 20.591 -15.610 -29.045 1.00 32.16 539 ASN A N 1
ATOM 4397 C CA . ASN A 1 539 ? 20.072 -16.876 -28.543 1.00 32.16 539 ASN A CA 1
ATOM 4398 C C . ASN A 1 539 ? 21.242 -17.775 -28.062 1.00 32.16 539 ASN A C 1
ATOM 4400 O O . ASN A 1 539 ? 22.256 -17.821 -28.761 1.00 32.16 539 ASN A O 1
ATOM 4404 N N . PRO A 1 540 ? 21.150 -18.491 -26.921 1.00 30.98 540 PRO A N 1
ATOM 4405 C CA . PRO A 1 540 ? 22.174 -19.441 -26.475 1.00 30.98 540 PRO A CA 1
ATOM 4406 C C . PRO A 1 540 ? 22.731 -20.380 -27.545 1.00 30.98 540 PRO A C 1
ATOM 4408 O O . PRO A 1 540 ? 23.934 -20.611 -27.540 1.00 30.98 540 PRO A O 1
ATOM 4411 N N . ASP A 1 541 ? 21.911 -20.854 -28.484 1.00 34.84 541 ASP A N 1
ATOM 4412 C CA . ASP A 1 541 ? 22.365 -21.773 -29.535 1.00 34.84 541 ASP A CA 1
ATOM 4413 C C . ASP A 1 541 ? 23.365 -21.091 -30.488 1.00 34.84 541 ASP A C 1
ATOM 4415 O O . ASP A 1 541 ? 24.479 -21.575 -30.668 1.00 34.84 541 ASP A O 1
ATOM 4419 N N . ASN A 1 542 ? 23.041 -19.896 -30.995 1.00 35.84 542 ASN A N 1
ATOM 4420 C CA . ASN A 1 542 ? 23.945 -19.096 -31.833 1.00 35.84 542 ASN A CA 1
ATOM 4421 C C . ASN A 1 542 ? 25.151 -18.541 -31.044 1.00 35.84 542 ASN A C 1
ATOM 4423 O O . ASN A 1 542 ? 26.195 -18.249 -31.624 1.00 35.84 542 ASN A O 1
ATOM 4427 N N . LEU A 1 543 ? 25.023 -18.354 -29.724 1.00 38.09 543 LEU A N 1
ATOM 4428 C CA . LEU A 1 543 ? 26.150 -18.011 -28.847 1.00 38.09 543 LEU A CA 1
ATOM 4429 C C . LEU A 1 543 ? 27.107 -19.203 -28.741 1.00 38.09 543 LEU A C 1
ATOM 4431 O O . LEU A 1 543 ? 28.313 -19.031 -28.893 1.00 38.09 543 LEU A O 1
ATOM 4435 N N . LEU A 1 544 ? 26.566 -20.403 -28.535 1.00 38.31 544 LEU A N 1
ATOM 4436 C CA . LEU A 1 544 ? 27.324 -21.642 -28.491 1.00 38.31 544 LEU A CA 1
ATOM 4437 C C . LEU A 1 544 ? 28.003 -21.913 -29.840 1.00 38.31 544 LEU A C 1
ATOM 4439 O O . LEU A 1 544 ? 29.199 -22.163 -29.850 1.00 38.31 544 LEU A O 1
ATOM 4443 N N . GLU A 1 545 ? 27.310 -21.780 -30.975 1.00 40.09 545 GLU A N 1
ATOM 4444 C CA . GLU A 1 545 ? 27.925 -21.896 -32.310 1.00 40.09 545 GLU A CA 1
ATOM 4445 C C . GLU A 1 545 ? 29.077 -20.910 -32.525 1.00 40.09 545 GLU A C 1
ATOM 4447 O O . GLU A 1 545 ? 30.152 -21.320 -32.952 1.00 40.09 545 GLU A O 1
ATOM 4452 N N . LYS A 1 546 ? 28.922 -19.632 -32.159 1.00 41.88 546 LYS A N 1
ATOM 4453 C CA . LYS A 1 546 ? 30.036 -18.672 -32.249 1.00 41.88 546 LYS A CA 1
ATOM 4454 C C . LYS A 1 546 ? 31.211 -19.072 -31.365 1.00 41.88 546 LYS A C 1
ATOM 4456 O O . LYS A 1 546 ? 32.353 -18.982 -31.799 1.00 41.88 546 LYS A O 1
ATOM 4461 N N . ILE A 1 547 ? 30.943 -19.544 -30.148 1.00 41.72 547 ILE A N 1
ATOM 4462 C CA . ILE A 1 547 ? 31.973 -20.071 -29.244 1.00 41.72 547 ILE A CA 1
ATOM 4463 C C . ILE A 1 547 ? 32.747 -21.232 -29.893 1.00 41.72 547 ILE A C 1
ATOM 4465 O O . ILE A 1 547 ? 33.962 -21.296 -29.724 1.00 41.72 547 ILE A O 1
ATOM 4469 N N . LYS A 1 548 ? 32.080 -22.100 -30.668 1.00 42.72 548 LYS A N 1
ATOM 4470 C CA . LYS A 1 548 ? 32.725 -23.199 -31.409 1.00 42.72 548 LYS A CA 1
ATOM 4471 C C . LYS A 1 548 ? 33.726 -22.672 -32.446 1.00 42.72 548 LYS A C 1
ATOM 4473 O O . LYS A 1 548 ? 34.914 -22.969 -32.335 1.00 42.72 548 LYS A O 1
ATOM 4478 N N . LEU A 1 549 ? 33.258 -21.802 -33.348 1.00 42.72 549 LEU A N 1
ATOM 4479 C CA . LEU A 1 549 ? 34.066 -21.169 -34.405 1.00 42.72 549 LEU A CA 1
ATOM 4480 C C . LEU A 1 549 ? 35.351 -20.524 -33.856 1.00 42.72 549 LEU A C 1
ATOM 4482 O O . LEU A 1 549 ? 36.441 -20.693 -34.399 1.00 42.72 549 LEU A O 1
ATOM 4486 N N . LEU A 1 550 ? 35.215 -19.790 -32.749 1.00 40.34 550 LEU A N 1
ATOM 4487 C CA . LEU A 1 550 ? 36.289 -19.002 -32.141 1.00 40.34 550 LEU A CA 1
ATOM 4488 C C . LEU A 1 550 ? 37.361 -19.859 -31.446 1.00 40.34 550 LEU A C 1
ATOM 4490 O O . LEU A 1 550 ? 38.483 -19.391 -31.261 1.00 40.34 550 LEU A O 1
ATOM 4494 N N . VAL A 1 551 ? 37.038 -21.098 -31.065 1.00 41.91 551 VAL A N 1
ATOM 4495 C CA . VAL A 1 551 ? 38.003 -22.056 -30.501 1.00 41.91 551 VAL A CA 1
ATOM 4496 C C . VAL A 1 551 ? 38.778 -22.765 -31.615 1.00 41.91 551 VAL A C 1
ATOM 4498 O O . VAL A 1 551 ? 39.987 -22.939 -31.493 1.00 41.91 551 VAL A O 1
ATOM 4501 N N . GLU A 1 552 ? 38.141 -23.111 -32.735 1.00 41.66 552 GLU A N 1
ATOM 4502 C CA . GLU A 1 552 ? 38.851 -23.671 -33.897 1.00 41.66 552 GLU A CA 1
ATOM 4503 C C . GLU A 1 552 ? 39.842 -22.680 -34.526 1.00 41.66 552 GLU A C 1
ATOM 4505 O O . GLU A 1 552 ? 40.963 -23.064 -34.863 1.00 41.66 552 GLU A O 1
ATOM 4510 N N . GLU A 1 553 ? 39.457 -21.408 -34.674 1.00 36.84 553 GLU A N 1
ATOM 4511 C CA . GLU A 1 553 ? 40.301 -20.399 -35.332 1.00 36.84 553 GLU A CA 1
ATOM 4512 C C . GLU A 1 553 ? 41.503 -19.961 -34.469 1.00 36.84 553 GLU A C 1
ATOM 4514 O O . GLU A 1 553 ? 42.553 -19.627 -35.015 1.00 36.84 553 GLU A O 1
ATOM 4519 N N . TYR A 1 554 ? 41.389 -20.007 -33.133 1.00 36.31 554 TYR A N 1
ATOM 4520 C CA . TYR A 1 554 ? 42.382 -19.432 -32.208 1.00 36.31 554 TYR A CA 1
ATOM 4521 C C . TYR A 1 554 ? 42.973 -20.396 -31.163 1.00 36.31 554 TYR A C 1
ATOM 4523 O O . TYR A 1 554 ? 43.722 -19.944 -30.303 1.00 36.31 554 TYR A O 1
ATOM 4531 N N . CYS A 1 555 ? 42.673 -21.698 -31.211 1.00 40.25 555 CYS A N 1
ATOM 4532 C CA . CYS A 1 555 ? 43.290 -22.703 -30.327 1.00 40.25 555 CYS A CA 1
ATOM 4533 C C . CYS A 1 555 ? 44.041 -23.803 -31.102 1.00 40.25 555 CYS A C 1
ATOM 4535 O O . CYS A 1 555 ? 44.292 -24.885 -30.563 1.00 40.25 555 CYS A O 1
ATOM 4537 N N . ASN A 1 556 ? 44.371 -23.566 -32.379 1.00 38.41 556 ASN A N 1
ATOM 4538 C CA . ASN A 1 556 ? 45.090 -24.541 -33.200 1.00 38.41 556 ASN A CA 1
ATOM 4539 C C . ASN A 1 556 ? 46.623 -24.418 -33.136 1.00 38.41 556 ASN A C 1
ATOM 4541 O O . ASN A 1 556 ? 47.257 -25.451 -32.942 1.00 38.41 556 ASN A O 1
ATOM 4545 N N . ASP A 1 557 ? 47.179 -23.199 -33.197 1.00 39.97 557 ASP A N 1
ATOM 4546 C CA . ASP A 1 557 ? 48.637 -22.928 -33.196 1.00 39.97 557 ASP A CA 1
ATOM 4547 C C . ASP A 1 557 ? 49.152 -22.134 -31.972 1.00 39.97 557 ASP A C 1
ATOM 4549 O O . ASP A 1 557 ? 50.342 -21.841 -31.872 1.00 39.97 557 ASP A O 1
ATOM 4553 N N . THR A 1 558 ? 48.281 -21.745 -31.036 1.00 40.97 558 THR A N 1
ATOM 4554 C CA . THR A 1 558 ? 48.642 -20.933 -29.852 1.00 40.97 558 THR A CA 1
ATOM 4555 C C . THR A 1 558 ? 48.659 -21.788 -28.586 1.00 40.97 558 THR A C 1
ATOM 4557 O O . THR A 1 558 ? 47.807 -22.663 -28.413 1.00 40.97 558 THR A O 1
ATOM 4560 N N . ASN A 1 559 ? 49.623 -21.555 -27.689 1.00 42.00 559 ASN A N 1
ATOM 4561 C CA . ASN A 1 559 ? 49.709 -22.294 -26.433 1.00 42.00 559 ASN A CA 1
ATOM 4562 C C . ASN A 1 559 ? 48.545 -21.939 -25.503 1.00 42.00 559 ASN A C 1
ATOM 4564 O O . ASN A 1 559 ? 47.954 -20.860 -25.562 1.00 42.00 559 ASN A O 1
ATOM 4568 N N . LEU A 1 560 ? 48.268 -22.841 -24.562 1.00 38.69 560 LEU A N 1
ATOM 4569 C CA . LEU A 1 560 ? 47.244 -22.645 -23.537 1.00 38.69 560 LEU A CA 1
ATOM 4570 C C . LEU A 1 560 ? 47.486 -21.357 -22.720 1.00 38.69 560 LEU A C 1
ATOM 4572 O O . LEU A 1 560 ? 46.537 -20.640 -22.411 1.00 38.69 560 LEU A O 1
ATOM 4576 N N . THR A 1 561 ? 48.752 -21.016 -22.451 1.00 38.59 561 THR A N 1
ATOM 4577 C CA . THR A 1 561 ? 49.170 -19.741 -21.841 1.00 38.59 561 THR A CA 1
ATOM 4578 C C . THR A 1 561 ? 48.762 -18.527 -22.671 1.00 38.59 561 THR A C 1
ATOM 4580 O O . THR A 1 561 ? 48.233 -17.578 -22.108 1.00 38.59 561 THR A O 1
ATOM 4583 N N . ASP A 1 562 ? 48.894 -18.568 -23.999 1.00 40.56 562 ASP A N 1
ATOM 4584 C CA . ASP A 1 562 ? 48.550 -17.440 -24.882 1.00 40.56 562 ASP A CA 1
ATOM 4585 C C . ASP A 1 562 ? 47.034 -17.162 -24.904 1.00 40.56 562 ASP A C 1
ATOM 4587 O O . ASP A 1 562 ? 46.597 -16.047 -25.195 1.00 40.56 562 ASP A O 1
ATOM 4591 N N . ILE A 1 563 ? 46.222 -18.173 -24.566 1.00 39.03 563 ILE A N 1
ATOM 4592 C CA . ILE A 1 563 ? 44.759 -18.095 -24.422 1.00 39.03 563 ILE A CA 1
ATOM 4593 C C . ILE A 1 563 ?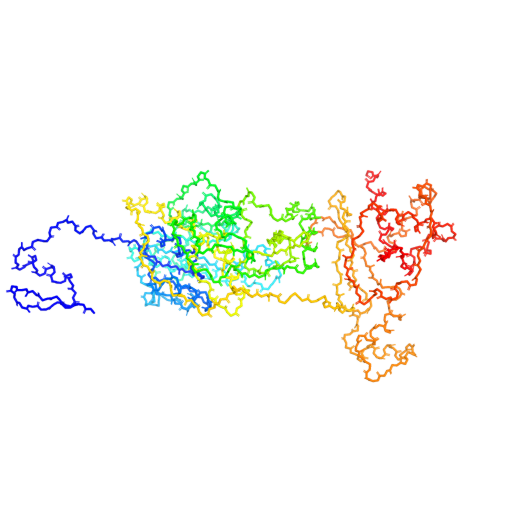 44.357 -17.627 -23.008 1.00 39.03 563 ILE A C 1
ATOM 4595 O O . ILE A 1 563 ? 43.346 -16.935 -22.857 1.00 39.03 563 ILE A O 1
ATOM 4599 N N . ILE A 1 564 ? 45.147 -17.961 -21.981 1.00 38.28 564 ILE A N 1
ATOM 4600 C CA . ILE A 1 564 ? 44.916 -17.581 -20.575 1.00 38.28 564 ILE A CA 1
ATOM 4601 C C . ILE A 1 564 ? 45.392 -16.145 -20.293 1.00 38.28 564 ILE A C 1
ATOM 4603 O O . ILE A 1 564 ? 44.650 -15.366 -19.696 1.00 38.28 564 ILE A O 1
ATOM 4607 N N . GLU A 1 565 ? 46.572 -15.756 -20.783 1.00 37.22 565 GLU A N 1
ATOM 4608 C CA . GLU A 1 565 ? 47.097 -14.380 -20.744 1.00 37.22 565 GLU A CA 1
ATOM 4609 C C . GLU A 1 565 ? 46.384 -13.441 -21.738 1.00 37.22 565 GLU A C 1
ATOM 4611 O O . GLU A 1 565 ? 46.605 -12.225 -21.742 1.00 37.22 565 GLU A O 1
ATOM 4616 N N . CYS A 1 566 ? 45.527 -13.997 -22.601 1.00 35.25 566 CYS A N 1
ATOM 4617 C CA . CYS A 1 566 ? 45.046 -13.331 -23.801 1.00 35.25 566 CYS A CA 1
ATOM 4618 C C . CYS A 1 566 ? 44.298 -12.025 -23.521 1.00 35.25 566 CYS A C 1
ATOM 4620 O O . CYS A 1 566 ? 43.248 -11.992 -22.866 1.00 35.25 566 CYS A O 1
ATOM 4622 N N . LYS A 1 567 ? 44.804 -10.941 -24.113 1.00 36.88 567 LYS A N 1
ATOM 4623 C CA . LYS A 1 567 ? 44.183 -9.614 -24.044 1.00 36.88 567 LYS A CA 1
ATOM 4624 C C . LYS A 1 567 ? 42.992 -9.462 -24.990 1.00 36.88 567 LYS A C 1
ATOM 4626 O O . LYS A 1 567 ? 42.156 -8.580 -24.794 1.00 36.88 567 LYS A O 1
ATOM 4631 N N . ASP A 1 568 ? 42.914 -10.322 -26.000 1.00 35.28 568 ASP A N 1
ATOM 4632 C CA . ASP A 1 568 ? 42.024 -10.121 -27.134 1.00 35.28 568 ASP A CA 1
ATOM 4633 C C . ASP A 1 568 ? 40.558 -10.410 -26.813 1.00 35.28 568 ASP A C 1
ATOM 4635 O O . ASP A 1 568 ? 40.188 -11.355 -26.109 1.00 35.28 568 ASP A O 1
ATOM 4639 N N . LEU A 1 569 ? 39.697 -9.593 -27.405 1.00 36.44 569 LEU A N 1
ATOM 4640 C CA . LEU A 1 569 ? 38.257 -9.774 -27.385 1.00 36.44 569 LEU A CA 1
ATOM 4641 C C . LEU A 1 569 ? 37.864 -10.632 -28.586 1.00 36.44 569 LEU A C 1
ATOM 4643 O O . LEU A 1 569 ? 38.166 -10.262 -29.720 1.00 36.44 569 LEU A O 1
ATOM 4647 N N . PHE A 1 570 ? 37.143 -11.732 -28.369 1.00 37.06 570 PHE A N 1
ATOM 4648 C CA . PHE A 1 570 ? 36.490 -12.389 -29.494 1.00 37.06 570 PHE A CA 1
ATOM 4649 C C . PHE A 1 570 ? 35.331 -11.517 -29.992 1.00 37.06 570 PHE A C 1
ATOM 4651 O O . PHE A 1 570 ? 34.521 -11.027 -29.197 1.00 37.06 570 PHE A O 1
ATOM 4658 N N . ASN A 1 571 ? 35.257 -11.344 -31.309 1.00 38.16 571 ASN A N 1
ATOM 4659 C CA . ASN A 1 571 ? 34.229 -10.585 -32.011 1.00 38.16 571 ASN A CA 1
ATOM 4660 C C . ASN A 1 571 ? 33.735 -11.422 -33.193 1.00 38.16 571 ASN A C 1
ATOM 4662 O O . ASN A 1 571 ? 34.510 -11.697 -34.103 1.00 38.16 571 ASN A O 1
ATOM 4666 N N . ASN A 1 572 ? 32.457 -11.798 -33.187 1.00 30.41 572 ASN A N 1
ATOM 4667 C CA . ASN A 1 572 ? 31.795 -12.348 -34.368 1.00 30.41 572 ASN A CA 1
ATOM 4668 C C . ASN A 1 572 ? 30.302 -11.972 -34.341 1.00 30.41 572 ASN A C 1
ATOM 4670 O O . ASN A 1 572 ? 29.611 -12.174 -33.334 1.00 30.41 572 ASN A O 1
ATOM 4674 N N . ASP A 1 573 ? 29.814 -11.387 -35.437 1.00 30.05 573 ASP A N 1
ATOM 4675 C CA . ASP A 1 573 ? 28.446 -10.894 -35.628 1.00 30.05 573 ASP A CA 1
ATOM 4676 C C . ASP A 1 573 ? 27.904 -10.087 -34.426 1.00 30.05 573 ASP A C 1
ATOM 4678 O O . ASP A 1 573 ? 27.055 -10.544 -33.652 1.00 30.05 573 ASP A O 1
ATOM 4682 N N . ASN A 1 574 ? 28.403 -8.854 -34.291 1.00 31.83 574 ASN A N 1
ATOM 4683 C CA . ASN A 1 574 ? 27.912 -7.792 -33.397 1.00 31.83 574 ASN A CA 1
ATOM 4684 C C . ASN A 1 574 ? 27.993 -8.020 -31.871 1.00 31.83 574 ASN A C 1
ATOM 4686 O O . ASN A 1 574 ? 27.484 -7.184 -31.121 1.00 31.83 574 ASN A O 1
ATOM 4690 N N . ILE A 1 575 ? 28.643 -9.079 -31.371 1.00 31.91 575 ILE A N 1
ATOM 4691 C CA . ILE A 1 575 ? 28.836 -9.287 -29.922 1.00 31.91 575 ILE A CA 1
ATOM 4692 C C . ILE A 1 575 ? 30.307 -9.535 -29.577 1.00 31.91 575 ILE A C 1
ATOM 4694 O O . ILE A 1 575 ? 31.003 -10.315 -30.223 1.00 31.91 575 ILE A O 1
ATOM 4698 N N . ILE A 1 576 ? 30.727 -8.878 -28.494 1.00 38.09 576 ILE A N 1
ATOM 4699 C CA . ILE A 1 576 ? 32.037 -8.983 -27.852 1.00 38.09 576 ILE A CA 1
ATOM 4700 C C . ILE A 1 576 ? 31.985 -10.062 -26.769 1.00 38.09 576 ILE A C 1
ATOM 4702 O O . ILE A 1 576 ? 31.124 -9.991 -25.888 1.00 38.09 576 ILE A O 1
ATOM 4706 N N . ILE A 1 577 ? 32.944 -10.988 -26.752 1.00 38.25 577 ILE A N 1
ATOM 4707 C CA . ILE A 1 577 ? 33.108 -11.947 -25.651 1.00 38.25 577 ILE A CA 1
ATOM 4708 C C . ILE A 1 577 ? 34.591 -12.027 -25.246 1.00 38.25 577 ILE A C 1
ATOM 4710 O O . ILE A 1 577 ? 35.407 -12.569 -25.990 1.00 38.25 577 ILE A O 1
ATOM 4714 N N . PRO A 1 578 ? 34.982 -11.509 -24.064 1.00 44.50 578 PRO A N 1
ATOM 4715 C CA . PRO A 1 578 ? 36.297 -11.785 -23.483 1.00 44.50 578 PRO A CA 1
ATOM 4716 C C . PRO A 1 578 ? 36.547 -13.298 -23.355 1.00 44.50 578 PRO A C 1
ATOM 4718 O O . PRO A 1 578 ? 35.709 -13.997 -22.781 1.00 44.50 578 PRO A O 1
ATOM 4721 N N . LYS A 1 579 ? 37.701 -13.804 -23.828 1.00 48.44 579 LYS A N 1
ATOM 4722 C CA . LYS A 1 579 ? 37.987 -15.259 -23.930 1.00 48.44 579 LYS A CA 1
ATOM 4723 C C . LYS A 1 579 ? 37.739 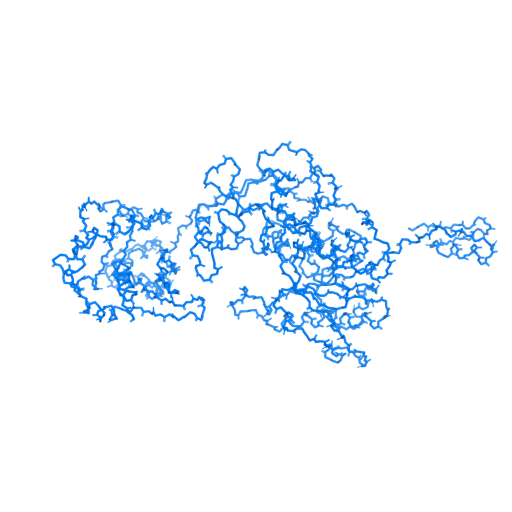-16.023 -22.620 1.00 48.44 579 LYS A C 1
ATOM 4725 O O . LYS A 1 579 ? 37.134 -17.091 -22.619 1.00 48.44 579 LYS A O 1
ATOM 4730 N N . LYS A 1 580 ? 38.080 -15.402 -21.487 1.00 48.16 580 LYS A N 1
ATOM 4731 C CA . LYS A 1 580 ? 37.807 -15.869 -20.114 1.00 48.16 580 LYS A CA 1
ATOM 4732 C C . LYS A 1 580 ? 36.354 -16.266 -19.804 1.00 48.16 580 LYS A C 1
ATOM 4734 O O . LYS A 1 580 ? 36.152 -17.093 -18.926 1.00 48.16 580 LYS A O 1
ATOM 4739 N N . ILE A 1 581 ? 35.347 -15.725 -20.496 1.00 45.78 581 ILE A N 1
ATOM 4740 C CA . ILE A 1 581 ? 33.939 -16.130 -20.302 1.00 45.78 581 ILE A CA 1
ATOM 4741 C C . ILE A 1 581 ? 33.693 -17.508 -20.919 1.00 45.78 581 ILE A C 1
ATOM 4743 O O . ILE A 1 581 ? 33.070 -18.360 -20.293 1.00 45.78 581 ILE A O 1
ATOM 4747 N N . ILE A 1 582 ? 34.224 -17.730 -22.124 1.00 49.16 582 ILE A N 1
ATOM 4748 C CA . ILE A 1 582 ? 34.168 -19.015 -22.829 1.00 49.16 582 ILE A CA 1
ATOM 4749 C C . ILE A 1 582 ? 34.912 -20.074 -22.016 1.00 49.16 582 ILE A C 1
ATOM 4751 O O . ILE A 1 582 ? 34.380 -21.145 -21.740 1.00 49.16 582 ILE A O 1
ATOM 4755 N N . LEU A 1 583 ? 36.118 -19.723 -21.570 1.00 51.22 583 LEU A N 1
ATOM 4756 C CA . LEU A 1 583 ? 37.000 -20.588 -20.796 1.00 51.22 583 LEU A CA 1
ATOM 4757 C C . LEU A 1 583 ? 36.379 -20.975 -19.440 1.00 51.22 583 LEU A C 1
ATOM 4759 O O . LEU A 1 583 ? 36.393 -22.143 -19.061 1.00 51.22 583 LEU A O 1
ATOM 4763 N N . ALA A 1 584 ? 35.749 -20.020 -18.744 1.00 48.75 584 ALA A N 1
ATOM 4764 C CA . ALA A 1 584 ? 35.014 -20.290 -17.510 1.00 48.75 584 ALA A CA 1
ATOM 4765 C C . ALA A 1 584 ? 33.750 -21.137 -17.737 1.00 48.75 584 ALA A C 1
ATOM 4767 O O . ALA A 1 584 ? 33.471 -22.009 -16.919 1.00 48.75 584 ALA A O 1
ATOM 4768 N N . GLN A 1 585 ? 33.003 -20.926 -18.828 1.00 48.97 585 GLN A N 1
ATOM 4769 C CA . GLN A 1 585 ? 31.843 -21.764 -19.146 1.00 48.97 585 GLN A CA 1
ATOM 4770 C C . GLN A 1 585 ? 32.257 -23.207 -19.451 1.00 48.97 585 GLN A C 1
ATOM 4772 O O . GLN A 1 585 ? 31.657 -24.139 -18.923 1.00 48.97 585 GLN A O 1
ATOM 4777 N N . TYR A 1 586 ? 33.323 -23.396 -20.229 1.00 51.59 586 TYR A N 1
ATOM 4778 C CA . TYR A 1 586 ? 33.855 -24.724 -20.516 1.00 51.59 586 TYR A CA 1
ATOM 4779 C C . TYR A 1 586 ? 34.316 -25.455 -19.238 1.00 51.59 586 TYR A C 1
ATOM 4781 O O . TYR A 1 586 ? 33.978 -26.622 -19.049 1.00 51.59 586 TYR A O 1
ATOM 4789 N N . LEU A 1 587 ? 34.997 -24.768 -18.306 1.00 49.59 587 LEU A N 1
ATOM 4790 C CA . LEU A 1 587 ? 35.330 -25.355 -16.999 1.00 49.59 587 LEU A CA 1
ATOM 4791 C C . LEU A 1 587 ? 34.086 -25.701 -16.163 1.00 49.59 587 LEU A C 1
ATOM 4793 O O . LEU A 1 587 ? 34.084 -26.720 -15.476 1.00 49.59 587 LEU A O 1
ATOM 4797 N N . ILE A 1 588 ? 33.032 -24.882 -16.209 1.00 48.09 588 ILE A N 1
ATOM 4798 C CA . ILE A 1 588 ? 31.767 -25.157 -15.510 1.00 48.09 588 ILE A CA 1
ATOM 4799 C C . ILE A 1 588 ? 31.115 -26.430 -16.050 1.00 48.09 588 ILE A C 1
ATOM 4801 O O . ILE A 1 588 ? 30.718 -27.281 -15.258 1.00 48.09 588 ILE A O 1
ATOM 4805 N N . ASP A 1 589 ? 31.046 -26.589 -17.371 1.00 46.47 589 ASP A N 1
ATOM 4806 C CA . ASP A 1 589 ? 30.480 -27.792 -17.982 1.00 46.47 589 ASP A CA 1
ATOM 4807 C C . ASP A 1 589 ? 31.366 -29.025 -17.722 1.00 46.47 589 ASP A C 1
ATOM 4809 O O . ASP A 1 589 ? 30.846 -30.105 -17.447 1.00 46.47 589 ASP A O 1
ATOM 4813 N N . TYR A 1 590 ? 32.695 -28.877 -17.711 1.00 48.34 590 TYR A N 1
ATOM 4814 C CA . TYR A 1 590 ? 33.631 -29.956 -17.374 1.00 48.34 590 TYR A CA 1
ATOM 4815 C C . TYR A 1 590 ? 33.470 -30.451 -15.925 1.00 48.34 590 TYR A C 1
ATOM 4817 O O . TYR A 1 590 ? 33.289 -31.647 -15.695 1.00 48.34 590 TYR A O 1
ATOM 4825 N N . PHE A 1 591 ? 33.464 -29.543 -14.941 1.00 45.59 591 PHE A N 1
ATOM 4826 C CA . PHE A 1 591 ? 33.357 -29.887 -13.514 1.00 45.59 591 PHE A CA 1
ATOM 4827 C C . PHE A 1 591 ? 31.933 -30.180 -13.020 1.00 45.59 591 PHE A C 1
ATOM 4829 O O . PHE A 1 591 ? 31.751 -30.462 -11.840 1.00 45.59 591 PHE A O 1
ATOM 4836 N N . LEU A 1 592 ? 30.921 -30.107 -13.888 1.00 42.69 592 LEU A N 1
ATOM 4837 C CA . LEU A 1 592 ? 29.551 -30.540 -13.576 1.00 42.69 592 LEU A CA 1
ATOM 4838 C C . LEU A 1 592 ? 29.148 -31.835 -14.297 1.00 42.69 592 LEU A C 1
ATOM 4840 O O . LEU A 1 592 ? 28.065 -32.351 -14.032 1.00 42.69 592 LEU A O 1
ATOM 4844 N N . ASN A 1 593 ? 30.022 -32.363 -15.162 1.00 40.41 593 ASN A N 1
ATOM 4845 C CA . ASN A 1 593 ? 29.938 -33.708 -15.745 1.00 40.41 593 ASN A CA 1
ATOM 4846 C C . ASN A 1 593 ? 30.990 -34.678 -15.153 1.00 40.41 593 ASN A C 1
ATOM 4848 O O . ASN A 1 593 ? 31.170 -35.784 -15.659 1.00 40.41 593 ASN A O 1
ATOM 4852 N N . LYS A 1 594 ? 31.671 -34.267 -14.076 1.00 37.84 594 LYS A N 1
ATOM 4853 C CA . LYS A 1 594 ? 32.425 -35.124 -13.150 1.00 37.84 594 LYS A CA 1
ATOM 4854 C C . LYS A 1 594 ? 31.782 -35.004 -11.762 1.00 37.84 594 LYS A C 1
ATOM 4856 O O . LYS A 1 594 ? 31.297 -33.920 -11.434 1.00 37.84 594 LYS A O 1
ATOM 4861 N N . ASP A 1 595 ? 31.744 -36.109 -11.016 1.00 30.64 595 ASP A N 1
ATOM 4862 C CA . ASP A 1 595 ? 31.061 -36.239 -9.711 1.00 30.64 595 ASP A CA 1
ATOM 4863 C C . ASP A 1 595 ? 31.668 -35.373 -8.582 1.00 30.64 595 ASP A C 1
ATOM 4865 O O . ASP A 1 595 ? 32.917 -35.294 -8.494 1.00 30.64 595 ASP A O 1
#

pLDDT: mean 75.4, std 22.78, range [27.25, 98.81]

Radius of gyration: 32.39 Å; chains: 1; bounding box: 100×67×78 Å